Protein AF-A0A9W7LDT3-F1 (afdb_monomer_lite)

Radius of gyration: 38.51 Å; chains: 1; bounding box: 97×103×88 Å

Secondary structure (DSSP, 8-state):
---HHHHHHHHHHHHHTT------------------------SSSS-S---HHHHHHHHHHHHHHS------S-----------------------------B-TTS-B-----TT-SS-TTHHHHHHHHHHHHHHHHHTTS-----------------------------------------------------PPPPPPPPHHHHHHHHHHHTTSPPPPPSEEEE-TBTTTB-TT-SS--HHHHHHHHHHHHTT-EEEEE-SS-HHHHHHHHTSSTTPPPHHHHHT--EEEGGGTEEEETTEEEEE--B-HHHHHHHHHHHTT-TT-EEEEEETTEEEE-TT-TTSHHHHHHHHTS----EEE-SSSSGGGTTT-BSEEEEE--HHHHHHHHHHHHHHHHHHT-EEEEEETTEEEEE-SS-SHHHHHHHHHHHTT--GGGEEEE--SGGGHHHHHHSSEEEE-TTS-HHHHHHSSEE-SS-GGGTHHHHHHHHH-TTTS-EEEEE-S-HHHHHHHHHHHHHHT-EEEEE---------S-HHHHHHHHHHHHHHHSTT--EEEEEEEEEEGGGTT-EETTHHHHHHHHHHHHHHHTTTTTS--EEEEEEEEEEE-SSS-EEEEEEEEEEEE-S--SGGG--TTTTTEEE-SSTTTT-BGGGS-HHHHHHHSHHHHHHHHHGGG-

Foldseek 3Di:
DDDPVVVVVVVVVVVVPPPDDDDDDDDDDDDDDDDDDDDDDDPPPDDPDDDPVNVVVVVVVVVVPDPPDDPDDDDDDDDDDDDDDDDDDDDDDDDDDDDDDQADPVGHGDDDDDDDPPDPPPVVVVVVVVVVVVVVVVVVPPDDDDDDDDDDDDDDDDDDDDDDDDDDDDDDDDDDDDDDDDDDDDDDDDDDDDDDDDDDDPDVVVVVVVVVVVPVPPQDQALEEEEEQECFQANPVGQEGDQLLLVLQVLCVVVRRAYEYQYLAFLCLSLVRQCDDPNRDDSVVSQQGWYQYNFNQFTDHRNDTPHHDKDALVLQVLVCVLCPPPPFKFKWFAARQEIEGEPPCCPPPQNCCCCVPVVRDRYDYDPHRGPVRPVRIGQKMKIFGALVVCVVRVVVNVVSCVVRVWDWDDPDSGIIMIHHPPGGSQNSVVVVCVVVVHALSNYEYEDAEPRCQNVQQSHNAYEYEPNGDPSNCVRHPHYFPHGSNRVSSSVRSLVSRCVSAPEEEEEDLDPVLCVLCVVLCVVLNHHYHYNPDDFDQDDDDDPQVSQVVSVVVVCVVPALGKYKYKQKFKAFVLRVGPPTSCLQVVCVPQNLVRVQVVCVVVPGFKMKIKMWMWIDRNVGDIDIFMFMFIFGFARFDLVVQDDRNQRGTQGCDDPSHRDGNNRDDSVRCLVGDNSNRRSVVVSVVD

Sequence (686 aa):
MLPPSLTIIVFLLSYSSNAFHPLPSFSNSQQTRSKTPKFRCSKDSLPDEITIQDILRLHEAVKSSTPENNANIYDNDTDNDVLNDVSNSQDDSKLEDSDEEDLDEFGIPKKIRSSADIYPMGTLEQLLNLHGNVKDEMEERFGEEEEGGGGVQGGGEAQVGEAQVERTDGTGHGNEEGEITRGPMGFQVPGEEGKPSTAPPPNPDLYSLVRSIASNTPPSSPLMIATDVDGTLIPSSSTGPHPSAIKTLLKASAEGVKWVLATGKTRKGAIDSLVRGEGGLEREYLEGMDGVFLQGLVVWKDGEVIYERKLTAEIVEAAEGIVRGREGVEIVGYDGDEIICGKGQEGGRGARELNEKYKEPRIMPLEGEGLGGYGGTYHKLLLLAEEEKIDEIRDDVITAGRKFGFTVTQALPTMLEILPPYTGKCEGVKVLLKSHGLRSTDLAAAGDAQNDEDMLEFAGTSFCCEDATEGAKGRAGFVVGRTAGEGGVGEGVKRALPNVFKRVKFVTGNEGKVREVGRLMEDAGVLLEQAAIDLPELQGEDAKDIAMAKLLEAEKLLPDTALFIEDTSLGFDALSGLPGPYIKWFLKKVGHHGLKSMLDGFGDYGAEAKTIIAFTDGEGNRRIVEGSTRGTIVEPRNAEQSFGWDPVFQCEEGDVKGMTYSEMSVEQKNKVSHRGKAFREFVKMF

pLDDT: mean 70.93, std 28.46, range [22.94, 98.38]

Structure (mmCIF, N/CA/C/O backbone):
data_AF-A0A9W7LDT3-F1
#
_entry.id   AF-A0A9W7LDT3-F1
#
loop_
_atom_site.group_PDB
_atom_site.id
_atom_site.type_symbol
_atom_site.label_atom_id
_atom_site.label_alt_id
_atom_site.label_comp_id
_atom_site.label_asym_id
_atom_site.label_entity_id
_atom_site.label_seq_id
_atom_site.pdbx_PDB_ins_code
_atom_site.Cartn_x
_atom_site.Cartn_y
_atom_site.Cartn_z
_atom_site.occupancy
_atom_site.B_iso_or_equiv
_atom_site.auth_seq_id
_atom_site.auth_comp_id
_atom_site.auth_asym_id
_atom_site.auth_atom_id
_atom_site.pdbx_PDB_model_num
ATOM 1 N N . MET A 1 1 ? -27.492 -25.900 -16.704 1.00 32.66 1 MET A N 1
ATOM 2 C CA . MET A 1 1 ? -26.162 -26.381 -16.257 1.00 32.66 1 MET A CA 1
ATOM 3 C C . MET A 1 1 ? -26.256 -26.707 -14.774 1.00 32.66 1 MET A C 1
ATOM 5 O O . MET A 1 1 ? -27.063 -26.073 -14.108 1.00 32.66 1 MET A O 1
ATOM 9 N N . LEU A 1 2 ? -25.502 -27.689 -14.273 1.00 27.55 2 LEU A N 1
ATOM 10 C CA . LEU A 1 2 ? -25.451 -28.001 -12.836 1.00 27.55 2 LEU A CA 1
ATOM 11 C C . LEU A 1 2 ? -24.359 -27.173 -12.129 1.00 27.55 2 LEU A C 1
ATOM 13 O O . LEU A 1 2 ? -23.396 -26.778 -12.791 1.00 27.55 2 LEU A O 1
ATOM 17 N N . PRO A 1 3 ? -24.472 -26.925 -10.808 1.00 31.16 3 PRO A N 1
ATOM 18 C CA . PRO A 1 3 ? -23.406 -26.298 -10.028 1.00 31.16 3 PRO A CA 1
ATOM 19 C C . PRO A 1 3 ? -22.102 -27.119 -10.072 1.00 31.16 3 PRO A C 1
ATOM 21 O O . PRO A 1 3 ? -22.176 -28.353 -10.086 1.00 31.16 3 PRO A O 1
ATOM 24 N N . PRO A 1 4 ? -20.910 -26.486 -10.020 1.00 28.95 4 PRO A N 1
ATOM 25 C CA . PRO A 1 4 ? -19.623 -27.189 -10.113 1.00 28.95 4 PRO A CA 1
ATOM 26 C C . PRO A 1 4 ? -19.447 -28.333 -9.101 1.00 28.95 4 PRO A C 1
ATOM 28 O O . PRO A 1 4 ? -18.874 -29.370 -9.431 1.00 28.95 4 PRO A O 1
ATOM 31 N N . SER A 1 5 ? -20.000 -28.178 -7.895 1.00 31.31 5 SER A N 1
ATOM 32 C CA . SER A 1 5 ? -19.989 -29.188 -6.831 1.00 31.31 5 SER A CA 1
ATOM 33 C C . SER A 1 5 ? -20.738 -30.477 -7.197 1.00 31.31 5 SER A C 1
ATOM 35 O O . SER A 1 5 ? -20.253 -31.563 -6.885 1.00 31.31 5 SER A O 1
ATOM 37 N N . LEU A 1 6 ? -21.873 -30.395 -7.904 1.00 33.47 6 LEU A N 1
ATOM 38 C CA . LEU A 1 6 ? -22.586 -31.588 -8.380 1.00 33.47 6 LEU A CA 1
ATOM 39 C C . LEU A 1 6 ? -21.870 -32.242 -9.566 1.00 33.47 6 LEU A C 1
ATOM 41 O O . LEU A 1 6 ? -21.852 -33.468 -9.656 1.00 33.47 6 LEU A O 1
ATOM 45 N N . THR A 1 7 ? -21.245 -31.454 -10.447 1.00 36.88 7 THR A N 1
ATOM 46 C CA . THR A 1 7 ? -20.478 -31.987 -11.586 1.00 36.88 7 THR A CA 1
ATOM 47 C C . THR A 1 7 ? -19.371 -32.937 -11.121 1.00 36.88 7 THR A C 1
ATOM 49 O O . THR A 1 7 ? -19.207 -34.002 -11.708 1.00 36.88 7 THR A O 1
ATOM 52 N N . ILE A 1 8 ? -18.666 -32.607 -10.031 1.00 35.44 8 ILE A N 1
ATOM 53 C CA . ILE A 1 8 ? -17.617 -33.462 -9.447 1.00 35.44 8 ILE A CA 1
ATOM 54 C C . ILE A 1 8 ? -18.197 -34.789 -8.928 1.00 35.44 8 ILE A C 1
ATOM 56 O O . ILE A 1 8 ? -17.645 -35.851 -9.214 1.00 35.44 8 ILE A O 1
ATOM 60 N N . ILE A 1 9 ? -19.333 -34.753 -8.223 1.00 35.81 9 ILE A N 1
ATOM 61 C CA . ILE A 1 9 ? -19.993 -35.958 -7.688 1.00 35.81 9 ILE A CA 1
ATOM 62 C C . ILE A 1 9 ? -20.455 -36.880 -8.829 1.00 35.81 9 ILE A C 1
ATOM 64 O O . ILE A 1 9 ? -20.195 -38.083 -8.796 1.00 35.81 9 ILE A O 1
ATOM 68 N N . VAL A 1 10 ? -21.064 -36.321 -9.880 1.00 36.81 10 VAL A N 1
ATOM 69 C CA . VAL A 1 10 ? -21.466 -37.078 -11.081 1.00 36.81 10 VAL A CA 1
ATOM 70 C C . VAL A 1 10 ? -20.249 -37.682 -11.795 1.00 36.81 10 VAL A C 1
ATOM 72 O O . VAL A 1 10 ? -20.308 -38.829 -12.242 1.00 36.81 10 VAL A O 1
ATOM 75 N N . PHE A 1 11 ? -19.125 -36.962 -11.869 1.00 34.88 11 PHE A N 1
ATOM 76 C CA . PHE A 1 11 ? -17.901 -37.456 -12.509 1.00 34.88 11 PHE A CA 1
ATOM 77 C C . PHE A 1 11 ? -17.268 -38.629 -11.743 1.00 34.88 11 PHE A C 1
ATOM 79 O O . PHE A 1 11 ? -16.817 -39.594 -12.360 1.00 34.88 11 PHE A O 1
ATOM 86 N N . LEU A 1 12 ? -17.289 -38.589 -10.405 1.00 34.59 12 LEU A N 1
ATOM 87 C CA . LEU A 1 12 ? -16.792 -39.673 -9.550 1.00 34.59 12 LEU A CA 1
ATOM 88 C C . LEU A 1 12 ? -17.662 -40.937 -9.658 1.00 34.59 12 LEU A C 1
ATOM 90 O O . LEU A 1 12 ? -17.128 -42.027 -9.862 1.00 34.59 12 LEU A O 1
ATOM 94 N N . LEU A 1 13 ? -18.993 -40.795 -9.628 1.00 34.56 13 LEU A N 1
ATOM 95 C CA . LEU A 1 13 ? -19.938 -41.910 -9.830 1.00 34.56 13 LEU A CA 1
ATOM 96 C C . LEU A 1 13 ? -19.858 -42.515 -11.248 1.00 34.56 13 LEU A C 1
ATOM 98 O O . LEU A 1 13 ? -20.098 -43.708 -11.446 1.00 34.56 13 LEU A O 1
ATOM 102 N N . SER A 1 14 ? -19.463 -41.715 -12.243 1.00 32.59 14 SER A N 1
ATOM 103 C CA . SER A 1 14 ? -19.219 -42.189 -13.615 1.00 32.59 14 SER A CA 1
ATOM 104 C C . SER A 1 14 ? -17.938 -43.027 -13.747 1.00 32.59 14 SER A C 1
ATOM 106 O O . SER A 1 14 ? -17.829 -43.836 -14.673 1.00 32.59 14 SER A O 1
ATOM 108 N N . TYR A 1 15 ? -16.971 -42.848 -12.839 1.00 32.81 15 TYR A N 1
ATOM 109 C CA . TYR A 1 15 ? -15.664 -43.513 -12.884 1.00 32.81 15 TYR A CA 1
ATOM 110 C C . TYR A 1 15 ? -15.648 -44.885 -12.197 1.00 32.81 15 TYR A C 1
ATOM 112 O O . TYR A 1 15 ? -14.968 -45.790 -12.678 1.00 32.81 15 TYR A O 1
ATOM 120 N N . SER A 1 16 ? -16.427 -45.080 -11.127 1.00 33.31 16 SER A N 1
ATOM 121 C CA . SER A 1 16 ? -16.597 -46.398 -10.490 1.00 33.31 16 SER A CA 1
ATOM 122 C C . SER A 1 16 ? -17.317 -47.412 -11.392 1.00 33.31 16 SER A C 1
ATOM 124 O O . SER A 1 16 ? -17.093 -48.614 -11.278 1.00 33.31 16 SER A O 1
ATOM 126 N N . SER A 1 17 ? -18.146 -46.930 -12.321 1.00 31.95 17 SER A N 1
ATOM 127 C CA . SER A 1 17 ? -19.082 -47.750 -13.105 1.00 31.95 17 SER A CA 1
ATOM 128 C C . SER A 1 17 ? -18.518 -48.326 -14.419 1.00 31.95 17 SER A C 1
ATOM 130 O O . SER A 1 17 ? -19.198 -49.106 -15.076 1.00 31.95 17 SER A O 1
ATOM 132 N N . ASN A 1 18 ? -17.297 -47.956 -14.834 1.00 31.27 18 ASN A N 1
ATOM 133 C CA . ASN A 1 18 ? -16.751 -48.249 -16.178 1.00 31.27 18 ASN A CA 1
ATOM 134 C C . ASN A 1 18 ? -15.506 -49.167 -16.195 1.00 31.27 18 ASN A C 1
ATOM 136 O O . ASN A 1 18 ? -14.780 -49.229 -17.187 1.00 31.27 18 ASN A O 1
ATOM 140 N N . ALA A 1 19 ? -15.235 -49.901 -15.114 1.00 31.52 19 ALA A N 1
ATOM 141 C CA . ALA A 1 19 ? -13.987 -50.655 -14.936 1.00 31.52 19 ALA A CA 1
ATOM 142 C C . ALA A 1 19 ? -13.916 -52.044 -15.628 1.00 31.52 19 ALA A C 1
ATOM 144 O O . ALA A 1 19 ? -12.999 -52.812 -15.341 1.00 31.52 19 ALA A O 1
ATOM 145 N N . PHE A 1 20 ? -14.837 -52.386 -16.542 1.00 31.97 20 PHE A N 1
ATOM 146 C CA . PHE A 1 20 ? -14.873 -53.700 -17.209 1.00 31.97 20 PHE A CA 1
ATOM 147 C C . PHE A 1 20 ? -15.208 -53.635 -18.711 1.00 31.97 20 PHE A C 1
ATOM 149 O O . PHE A 1 20 ? -16.370 -53.699 -19.087 1.00 31.97 20 PHE A O 1
ATOM 15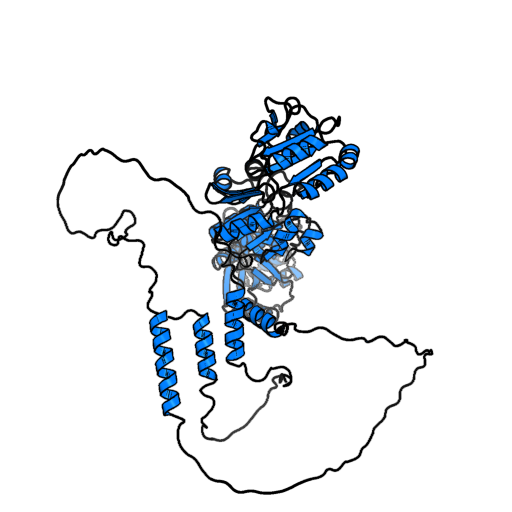6 N N . HIS A 1 21 ? -14.182 -53.615 -19.571 1.00 26.94 21 HIS A N 1
ATOM 157 C CA . HIS A 1 21 ? -14.152 -54.322 -20.868 1.00 26.94 21 HIS A CA 1
ATOM 158 C C . HIS A 1 21 ? -12.718 -54.318 -21.455 1.00 26.94 21 HIS A C 1
ATOM 160 O O . HIS A 1 21 ? -12.023 -53.307 -21.348 1.00 26.94 21 HIS A O 1
ATOM 166 N N . PRO A 1 22 ? -12.237 -55.414 -22.079 1.00 31.28 22 PRO A N 1
ATOM 167 C CA . PRO A 1 22 ? -10.896 -55.476 -22.668 1.00 31.28 22 PRO A CA 1
ATOM 168 C C . PRO A 1 22 ? -10.864 -54.984 -24.126 1.00 31.28 22 PRO A C 1
ATOM 170 O O . PRO A 1 22 ? -11.775 -55.264 -24.903 1.00 31.28 22 PRO A O 1
ATOM 173 N N . LEU A 1 23 ? -9.765 -54.333 -24.529 1.00 26.41 23 LEU A N 1
ATOM 174 C CA . LEU A 1 23 ? -9.472 -53.977 -25.927 1.00 26.41 23 LEU A CA 1
ATOM 175 C C . LEU A 1 23 ? -8.206 -54.696 -26.448 1.00 26.41 23 LEU A C 1
ATOM 177 O O . LEU A 1 23 ? -7.340 -55.062 -25.650 1.00 26.41 23 LEU A O 1
ATOM 181 N N . PRO A 1 24 ? -8.112 -54.969 -27.768 1.00 26.98 24 PRO A N 1
ATOM 182 C CA . PRO A 1 24 ? -7.205 -55.983 -28.310 1.00 26.98 24 PRO A CA 1
ATOM 183 C C . PRO A 1 24 ? -5.775 -55.495 -28.592 1.00 26.98 24 PRO A C 1
ATOM 185 O O . PRO A 1 24 ? -5.482 -54.305 -28.680 1.00 26.98 24 PRO A O 1
ATOM 188 N N . SER A 1 25 ? -4.876 -56.462 -28.776 1.00 30.22 25 SER A N 1
ATOM 189 C CA . SER A 1 25 ? -3.441 -56.273 -28.990 1.00 30.22 25 SER A CA 1
ATOM 190 C C . SER A 1 25 ? -3.055 -55.927 -30.435 1.00 30.22 25 SER A C 1
ATOM 192 O O . SER A 1 25 ? -3.542 -56.534 -31.383 1.00 30.22 25 SER A O 1
ATOM 194 N N . PHE A 1 26 ? -2.072 -55.032 -30.590 1.00 25.09 26 PHE A N 1
ATOM 195 C CA . PHE A 1 26 ? -1.215 -54.922 -31.781 1.00 25.09 26 PHE A CA 1
ATOM 196 C C . PHE A 1 26 ? 0.229 -54.552 -31.386 1.00 25.09 26 PHE A C 1
ATOM 198 O O . PHE A 1 26 ? 0.499 -54.218 -30.232 1.00 25.09 26 PHE A O 1
ATOM 205 N N . SER A 1 27 ? 1.185 -54.721 -32.308 1.00 25.38 27 SER A N 1
ATOM 206 C CA . SER A 1 27 ? 2.582 -55.049 -31.970 1.00 25.38 27 SER A CA 1
ATOM 207 C C . SER A 1 27 ? 3.663 -54.227 -32.688 1.00 25.38 27 SER A C 1
ATOM 209 O O . SER A 1 27 ? 3.571 -54.051 -33.900 1.00 25.38 27 SER A O 1
ATOM 211 N N . ASN A 1 28 ? 4.776 -53.966 -31.977 1.00 25.73 28 ASN A N 1
ATOM 212 C CA . ASN A 1 28 ? 6.080 -53.468 -32.473 1.00 25.73 28 ASN A CA 1
ATOM 213 C C . ASN A 1 28 ? 6.080 -52.013 -33.021 1.00 25.73 28 ASN A C 1
ATOM 215 O O . ASN A 1 28 ? 5.044 -51.498 -33.412 1.00 25.73 28 ASN A O 1
ATOM 219 N N . SER A 1 29 ? 7.194 -51.259 -33.033 1.00 25.67 29 SER A N 1
ATOM 220 C CA . SER A 1 29 ? 8.622 -51.602 -32.838 1.00 25.67 29 SER A CA 1
ATOM 221 C C . SER A 1 29 ? 9.466 -50.456 -32.227 1.00 25.67 29 SER A C 1
ATOM 223 O O . SER A 1 29 ? 9.231 -49.313 -32.584 1.00 25.67 29 SER A O 1
ATOM 225 N N . GLN A 1 30 ? 10.521 -50.797 -31.457 1.00 26.66 30 GLN A N 1
ATOM 226 C CA . GLN A 1 30 ? 11.753 -50.007 -31.155 1.00 26.66 30 GLN A CA 1
ATOM 227 C C . GLN A 1 30 ? 11.572 -48.579 -30.560 1.00 26.66 30 GLN A C 1
ATOM 229 O O . GLN A 1 30 ? 11.109 -47.663 -31.217 1.00 26.66 30 GLN A O 1
ATOM 234 N N . GLN A 1 31 ? 11.854 -48.352 -29.265 1.00 26.69 31 GLN A N 1
ATOM 235 C CA . GLN A 1 31 ? 13.165 -47.918 -28.711 1.00 26.69 31 GLN A CA 1
ATOM 236 C C . GLN A 1 31 ? 13.769 -46.675 -29.407 1.00 26.69 31 GLN A C 1
ATOM 238 O O . GLN A 1 31 ? 14.007 -46.700 -30.604 1.00 26.69 31 GLN A O 1
ATOM 243 N N . THR A 1 32 ? 14.099 -45.587 -28.696 1.00 26.75 32 THR A N 1
ATOM 244 C CA . THR A 1 32 ? 15.114 -45.530 -27.613 1.00 26.75 32 THR A CA 1
ATOM 245 C C . THR A 1 32 ? 14.652 -44.825 -26.312 1.00 26.75 32 THR A C 1
ATOM 247 O O . THR A 1 32 ? 13.469 -44.569 -26.118 1.00 26.75 32 THR A O 1
ATOM 250 N N . ARG A 1 33 ? 15.568 -44.622 -25.343 1.00 24.72 33 ARG A N 1
ATOM 251 C CA . ARG A 1 33 ? 15.287 -44.215 -23.946 1.00 24.72 33 ARG A CA 1
ATOM 252 C C . ARG A 1 33 ? 15.750 -42.786 -23.621 1.00 24.72 33 ARG A C 1
ATOM 254 O O . ARG A 1 33 ? 16.899 -42.451 -23.893 1.00 24.72 33 ARG A O 1
ATOM 261 N N . SER A 1 34 ? 14.965 -42.064 -22.821 1.00 25.03 34 SER A N 1
ATOM 262 C CA . SER A 1 34 ? 15.472 -41.148 -21.780 1.00 25.03 34 SER A CA 1
ATOM 263 C C . SER A 1 34 ? 14.759 -41.452 -20.444 1.00 25.03 34 SER A C 1
ATOM 265 O O . SER A 1 34 ? 13.934 -42.368 -20.390 1.00 25.03 34 SER A O 1
ATOM 267 N N . LYS A 1 35 ? 15.147 -40.811 -19.331 1.00 26.45 35 LYS A N 1
ATOM 268 C CA . LYS A 1 35 ? 14.725 -41.206 -17.970 1.00 26.45 35 LYS A CA 1
ATOM 269 C C . LYS A 1 35 ? 13.697 -40.237 -17.376 1.00 26.45 35 LYS A C 1
ATOM 271 O O . LYS A 1 35 ? 14.019 -39.071 -17.189 1.00 26.45 35 LYS A O 1
ATOM 276 N N . THR A 1 36 ? 12.546 -40.751 -16.948 1.00 23.73 36 THR A N 1
ATOM 277 C CA . THR A 1 36 ? 11.654 -40.093 -15.975 1.00 23.73 36 THR A CA 1
ATOM 278 C C . THR A 1 36 ? 11.768 -40.760 -14.595 1.00 23.73 36 THR A C 1
ATOM 280 O O . THR A 1 36 ? 12.003 -41.973 -14.519 1.00 23.73 36 THR A O 1
ATOM 283 N N . PRO A 1 37 ? 11.636 -40.007 -13.486 1.00 24.20 37 PRO A N 1
ATOM 284 C CA . PRO A 1 37 ? 11.618 -40.577 -12.142 1.00 24.20 37 PRO A CA 1
ATOM 285 C C . PRO A 1 37 ? 10.289 -41.298 -11.878 1.00 24.20 37 PRO A C 1
ATOM 287 O O . PRO A 1 37 ? 9.216 -40.781 -12.176 1.00 24.20 37 PRO A O 1
ATOM 290 N N . LYS A 1 38 ? 10.351 -42.496 -11.286 1.00 23.89 38 LYS A N 1
ATOM 291 C CA . LYS A 1 38 ? 9.160 -43.204 -10.797 1.00 23.89 38 LYS A CA 1
ATOM 292 C C . LYS A 1 38 ? 8.893 -42.822 -9.346 1.00 23.89 38 LYS A C 1
ATOM 294 O O . LYS A 1 38 ? 9.603 -43.298 -8.463 1.00 23.89 38 LYS A O 1
ATOM 299 N N . PHE A 1 39 ? 7.835 -42.058 -9.094 1.00 23.33 39 PHE A N 1
ATOM 300 C CA . PHE A 1 39 ? 7.251 -42.007 -7.757 1.00 23.33 39 PHE A CA 1
ATOM 301 C C . PHE A 1 39 ? 6.621 -43.369 -7.432 1.00 23.33 39 PHE A C 1
ATOM 303 O O . PHE A 1 39 ? 5.736 -43.846 -8.141 1.00 23.33 39 PHE A O 1
ATOM 310 N N . ARG A 1 40 ? 7.102 -44.011 -6.364 1.00 22.94 40 ARG A N 1
ATOM 311 C CA . ARG A 1 40 ? 6.389 -45.090 -5.672 1.00 22.94 40 ARG A CA 1
ATOM 312 C C . ARG A 1 40 ? 5.651 -44.453 -4.501 1.00 22.94 40 ARG A C 1
ATOM 314 O O . ARG A 1 40 ? 6.302 -44.016 -3.559 1.00 22.94 40 ARG A O 1
ATOM 321 N N . CYS A 1 41 ? 4.325 -44.432 -4.552 1.00 24.08 41 CYS A N 1
ATOM 322 C CA . CYS A 1 41 ? 3.530 -44.308 -3.336 1.00 24.08 41 CYS A CA 1
ATOM 323 C C . CYS A 1 41 ? 3.508 -45.682 -2.637 1.00 24.08 41 CYS A C 1
ATOM 325 O O . CYS A 1 41 ? 3.436 -46.712 -3.318 1.00 24.08 41 CYS A O 1
ATOM 327 N N . SER A 1 42 ? 3.636 -45.710 -1.310 1.00 24.80 42 SER A N 1
ATOM 328 C CA . SER A 1 42 ? 3.392 -46.903 -0.483 1.00 24.80 42 SER A CA 1
ATOM 329 C C . SER A 1 42 ? 1.904 -47.253 -0.500 1.00 24.80 42 SER A C 1
ATOM 331 O O . SER A 1 42 ? 1.069 -46.368 -0.670 1.00 24.80 42 SER A O 1
ATOM 333 N N . LYS A 1 43 ? 1.551 -48.534 -0.356 1.00 28.61 43 LYS A N 1
ATOM 334 C CA . LYS A 1 43 ? 0.179 -49.003 -0.625 1.00 28.61 43 LYS A CA 1
ATOM 335 C C . LYS A 1 43 ? -0.695 -49.099 0.634 1.00 28.61 43 LYS A C 1
ATOM 337 O O . LYS A 1 43 ? -1.775 -49.674 0.584 1.00 28.61 43 LYS A O 1
ATOM 342 N N . ASP A 1 44 ? -0.209 -48.544 1.740 1.00 31.02 44 ASP A N 1
ATOM 343 C CA . ASP A 1 44 ? -0.547 -48.979 3.100 1.00 31.02 44 ASP A CA 1
ATOM 344 C C . ASP A 1 44 ? -1.221 -47.866 3.934 1.00 31.02 44 ASP A C 1
ATOM 346 O O . ASP A 1 44 ? -1.147 -47.866 5.160 1.00 31.02 44 ASP A O 1
ATOM 350 N N . SER A 1 45 ? -1.837 -46.877 3.271 1.00 34.03 45 SER A N 1
ATOM 351 C CA . SER A 1 45 ? -2.492 -45.726 3.919 1.00 34.03 45 SER A CA 1
ATOM 352 C C . SER A 1 45 ? -3.664 -45.142 3.106 1.00 34.03 45 SER A C 1
ATOM 354 O O . SER A 1 45 ? -3.762 -43.931 2.911 1.00 34.03 45 SER A O 1
ATOM 356 N N . LEU A 1 46 ? -4.549 -46.008 2.609 1.00 30.61 46 LEU A N 1
ATOM 357 C CA . LEU A 1 46 ? -5.904 -45.651 2.173 1.00 30.61 46 LEU A CA 1
ATOM 358 C C . LEU A 1 46 ? -6.878 -46.612 2.872 1.00 30.61 46 LEU A C 1
ATOM 360 O O . LEU A 1 46 ? -6.594 -47.809 2.875 1.00 30.61 46 LEU A O 1
ATOM 364 N N . PRO A 1 47 ? -7.984 -46.137 3.473 1.00 33.62 47 PRO A N 1
ATOM 365 C CA . PRO A 1 47 ? -9.004 -47.027 4.014 1.00 33.62 47 PRO A CA 1
ATOM 366 C C . PRO A 1 47 ? -9.769 -47.711 2.873 1.00 33.62 47 PRO A C 1
ATOM 368 O O . PRO A 1 47 ? -10.133 -47.061 1.890 1.00 33.62 47 PRO A O 1
ATOM 371 N N . ASP A 1 48 ? -10.027 -49.009 3.018 1.00 37.31 48 ASP A N 1
ATOM 372 C CA . ASP A 1 48 ? -10.883 -49.754 2.096 1.00 37.31 48 ASP A CA 1
ATOM 373 C C . ASP A 1 48 ? -12.345 -49.271 2.203 1.00 37.31 48 ASP A C 1
ATOM 375 O O . ASP A 1 48 ? -12.869 -49.108 3.301 1.00 37.31 48 ASP A O 1
ATOM 379 N N . GLU A 1 49 ? -12.971 -49.047 1.041 1.00 39.06 49 GLU A N 1
ATOM 380 C CA . GLU A 1 49 ? -14.403 -48.783 0.789 1.00 39.06 49 GLU A CA 1
ATOM 381 C C . GLU A 1 49 ? -15.146 -47.771 1.699 1.00 39.06 49 GLU A C 1
ATOM 383 O O . GLU A 1 49 ? -15.586 -48.068 2.808 1.00 39.06 49 GLU A O 1
ATOM 388 N N . ILE A 1 50 ? -15.442 -46.580 1.154 1.00 36.84 50 ILE A N 1
ATOM 389 C CA . ILE A 1 50 ? -16.412 -45.643 1.754 1.00 36.84 50 ILE A CA 1
ATOM 390 C C . ILE A 1 50 ? -17.815 -46.261 1.674 1.00 36.84 50 ILE A C 1
ATOM 392 O O . ILE A 1 50 ? -18.352 -46.437 0.578 1.00 36.84 50 ILE A O 1
ATOM 396 N N . THR A 1 51 ? -18.438 -46.546 2.820 1.00 41.28 51 THR A N 1
ATOM 397 C CA . THR A 1 51 ? -19.765 -47.176 2.847 1.00 41.28 51 THR A CA 1
ATOM 398 C C . THR A 1 51 ? -20.905 -46.153 2.778 1.00 41.28 51 THR A C 1
ATOM 400 O O . THR A 1 51 ? -20.764 -44.988 3.161 1.00 41.28 51 THR A O 1
ATOM 403 N N . ILE A 1 52 ? -22.096 -46.604 2.366 1.00 37.66 52 ILE A N 1
ATOM 404 C CA . ILE A 1 52 ? -23.327 -45.789 2.387 1.00 37.66 52 ILE A CA 1
ATOM 405 C C . ILE A 1 52 ? -23.641 -45.284 3.811 1.00 37.66 52 ILE A C 1
ATOM 407 O O . ILE A 1 52 ? -24.145 -44.173 3.974 1.00 37.66 52 ILE A O 1
ATOM 411 N N . GLN A 1 53 ? -23.296 -46.050 4.852 1.00 39.47 53 GLN A N 1
ATOM 412 C CA . GLN A 1 53 ? -23.481 -45.636 6.248 1.00 39.47 53 GLN A CA 1
ATOM 413 C C . GLN A 1 53 ? -22.591 -44.448 6.634 1.00 39.47 53 GLN A C 1
ATOM 415 O O . GLN A 1 53 ? -23.016 -43.599 7.414 1.00 39.47 53 GLN A O 1
ATOM 420 N N . ASP A 1 54 ? -21.394 -44.327 6.064 1.00 41.72 54 ASP A N 1
ATOM 421 C CA . ASP A 1 54 ? -20.491 -43.209 6.359 1.00 41.72 54 ASP A CA 1
ATOM 422 C C . ASP A 1 54 ? -20.936 -41.919 5.655 1.00 41.72 54 ASP A C 1
ATOM 424 O O . ASP A 1 54 ? -20.841 -40.832 6.227 1.00 41.72 54 ASP A O 1
ATOM 428 N N . ILE A 1 55 ? -21.543 -42.043 4.471 1.00 40.69 55 ILE A N 1
ATOM 429 C CA . ILE A 1 55 ? -22.206 -40.933 3.770 1.00 40.69 55 ILE A CA 1
ATOM 430 C C . ILE A 1 55 ? -23.429 -40.438 4.565 1.00 40.69 55 ILE A C 1
ATOM 432 O O . ILE A 1 55 ? -23.608 -39.230 4.735 1.00 40.69 55 ILE A O 1
ATOM 436 N N . LEU A 1 56 ? -24.247 -41.351 5.104 1.00 40.16 56 LEU A N 1
ATOM 437 C CA . LEU A 1 56 ? -25.397 -41.001 5.951 1.00 40.16 56 LEU A CA 1
ATOM 438 C C . LEU A 1 56 ? -24.964 -40.311 7.256 1.00 40.16 56 LEU A C 1
ATOM 440 O O . LEU A 1 56 ? -25.539 -39.285 7.621 1.00 40.16 56 LEU A O 1
ATOM 444 N N . ARG A 1 57 ? -23.896 -40.796 7.905 1.00 44.03 57 ARG A N 1
ATOM 445 C CA . ARG A 1 57 ? -23.293 -40.150 9.086 1.00 44.03 57 ARG A CA 1
ATOM 446 C C . ARG A 1 57 ? -22.781 -38.741 8.786 1.00 44.03 57 ARG A C 1
ATOM 448 O O . ARG A 1 57 ? -22.969 -37.852 9.612 1.00 44.03 57 ARG A O 1
ATOM 455 N N . LEU A 1 58 ? -22.181 -38.504 7.614 1.00 40.22 58 LEU A N 1
ATOM 456 C CA . LEU A 1 58 ? -21.804 -37.149 7.189 1.00 40.22 58 LEU A CA 1
ATOM 457 C C . LEU A 1 58 ? -23.029 -36.232 7.057 1.00 40.22 58 LEU A C 1
ATOM 459 O O . LEU A 1 58 ? -22.974 -35.079 7.477 1.00 40.22 58 LEU A O 1
ATOM 463 N N . HIS A 1 59 ? -24.137 -36.732 6.504 1.00 39.06 59 HIS A N 1
ATOM 464 C CA . HIS A 1 59 ? -25.366 -35.950 6.346 1.00 39.06 59 HIS A CA 1
ATOM 465 C C . HIS A 1 59 ? -26.001 -35.565 7.695 1.00 39.06 59 HIS A C 1
ATOM 467 O O . HIS A 1 59 ? -26.420 -34.417 7.868 1.00 39.06 59 HIS A O 1
ATOM 473 N N . GLU A 1 60 ? -26.029 -36.480 8.671 1.00 40.06 60 GLU A N 1
ATOM 474 C CA . GLU A 1 60 ? -26.474 -36.168 10.037 1.00 40.06 60 GLU A CA 1
ATOM 475 C C . GLU A 1 60 ? -25.515 -35.212 10.759 1.00 40.06 60 GLU A C 1
ATOM 477 O O . GLU A 1 60 ? -25.972 -34.250 11.375 1.00 40.06 60 GLU A O 1
ATOM 482 N N . ALA A 1 61 ? -24.198 -35.407 10.630 1.00 37.31 61 ALA A N 1
ATOM 483 C CA . ALA A 1 61 ? -23.205 -34.507 11.216 1.00 37.31 61 ALA A CA 1
ATOM 484 C C . ALA A 1 61 ? -23.373 -33.067 10.699 1.00 37.31 61 ALA A C 1
ATOM 486 O O . ALA A 1 61 ? -23.432 -32.131 11.499 1.00 37.31 61 ALA A O 1
ATOM 487 N N . VAL A 1 62 ? -23.550 -32.887 9.384 1.00 37.16 62 VAL A N 1
ATOM 488 C CA . VAL A 1 62 ? -23.820 -31.574 8.776 1.00 37.16 62 VAL A CA 1
ATOM 489 C C . VAL A 1 62 ? -25.115 -30.964 9.327 1.00 37.16 62 VAL A C 1
ATOM 491 O O . VAL A 1 62 ? -25.081 -29.824 9.790 1.00 37.16 62 VAL A O 1
ATOM 494 N N . LYS A 1 63 ? -26.223 -31.720 9.386 1.00 35.12 63 LYS A N 1
ATOM 495 C CA . LYS A 1 63 ? -27.488 -31.257 9.997 1.00 35.12 63 LYS A CA 1
ATOM 496 C C . LYS A 1 63 ? -27.361 -30.884 11.476 1.00 35.12 63 LYS A C 1
ATOM 498 O O . LYS A 1 63 ? -28.027 -29.960 11.927 1.00 35.12 63 LYS A O 1
ATOM 503 N N . SER A 1 64 ? -26.505 -31.569 12.233 1.00 34.25 64 SER A N 1
ATOM 504 C CA . SER A 1 64 ? -26.253 -31.244 13.646 1.00 34.25 64 SER A CA 1
ATOM 505 C C . SER A 1 64 ? -25.389 -29.989 13.850 1.00 34.25 64 SER A C 1
ATOM 507 O O . SER A 1 64 ? -25.327 -29.464 14.958 1.00 34.25 64 SER A O 1
ATOM 509 N N . SER A 1 65 ? -24.728 -29.502 12.790 1.00 32.41 65 SER A N 1
ATOM 510 C CA . SER A 1 65 ? -23.818 -28.348 12.833 1.00 32.41 65 SER A CA 1
ATOM 511 C C . SER A 1 65 ? -24.460 -27.012 12.427 1.00 32.41 65 SER A C 1
ATOM 513 O O . SER A 1 65 ? -23.858 -25.957 12.624 1.00 32.41 65 SER A O 1
ATOM 515 N N . THR A 1 66 ? -25.685 -27.031 11.894 1.00 28.73 66 THR A N 1
ATOM 516 C CA . THR A 1 66 ? -26.477 -25.829 11.584 1.00 28.73 66 THR A CA 1
ATOM 517 C C . THR A 1 66 ? -27.294 -25.372 12.803 1.00 28.73 66 THR A C 1
ATOM 519 O O . THR A 1 66 ? -28.081 -26.167 13.319 1.00 28.73 66 THR A O 1
ATOM 522 N N . PRO A 1 67 ? -27.164 -24.114 13.273 1.00 28.78 67 PRO A N 1
ATOM 523 C CA . PRO A 1 67 ? -27.803 -23.642 14.505 1.00 28.78 67 PRO A CA 1
ATOM 524 C C . PRO A 1 67 ? -29.287 -23.263 14.319 1.00 28.78 67 PRO A C 1
ATOM 526 O O . PRO A 1 67 ? -29.674 -22.110 14.497 1.00 28.78 67 PRO A O 1
ATOM 529 N N . GLU A 1 68 ? -30.136 -24.245 14.014 1.00 35.12 68 GLU A N 1
ATOM 530 C CA . GLU A 1 68 ? -31.601 -24.104 13.983 1.00 35.12 68 GLU A CA 1
ATOM 531 C C . GLU A 1 68 ? -32.262 -24.804 15.182 1.00 35.12 68 GLU A C 1
ATOM 533 O O . GLU A 1 68 ? -32.940 -25.818 15.037 1.00 35.12 68 GLU A O 1
ATOM 538 N N . ASN A 1 69 ? -32.055 -24.266 16.392 1.00 28.09 69 ASN A N 1
ATOM 539 C CA . ASN A 1 69 ? -33.001 -24.408 17.511 1.00 28.09 69 ASN A CA 1
ATOM 540 C C . ASN A 1 69 ? -32.656 -23.468 18.680 1.00 28.09 69 ASN A C 1
ATOM 542 O O . ASN A 1 69 ? -31.982 -23.851 19.633 1.00 28.09 69 ASN A O 1
ATOM 546 N N . ASN A 1 70 ? -33.135 -22.222 18.604 1.00 28.50 70 ASN A N 1
ATOM 547 C CA . ASN A 1 70 ? -33.411 -21.384 19.781 1.00 28.50 70 ASN A CA 1
ATOM 548 C C . ASN A 1 70 ? -34.392 -20.241 19.435 1.00 28.50 70 ASN A C 1
ATOM 550 O O . ASN A 1 70 ? -34.206 -19.088 19.808 1.00 28.50 70 ASN A O 1
ATOM 554 N N . ALA A 1 71 ? -35.449 -20.579 18.692 1.00 27.80 71 ALA A N 1
ATOM 555 C CA . ALA A 1 71 ? -36.546 -19.679 18.333 1.00 27.80 71 ALA A CA 1
ATOM 556 C C . ALA A 1 71 ? -37.833 -20.123 19.048 1.00 27.80 71 ALA A C 1
ATOM 558 O O . ALA A 1 71 ? -38.769 -20.616 18.424 1.00 27.80 71 ALA A O 1
ATOM 559 N N . ASN A 1 72 ? -37.830 -20.051 20.384 1.00 30.31 72 ASN A N 1
ATOM 560 C CA . ASN A 1 72 ? -39.002 -20.366 21.204 1.00 30.31 72 ASN A CA 1
ATOM 561 C C . ASN A 1 72 ? -38.890 -19.744 22.609 1.00 30.31 72 ASN A C 1
ATOM 563 O O . ASN A 1 72 ? -38.612 -20.437 23.583 1.00 30.31 72 ASN A O 1
ATOM 567 N N . ILE A 1 73 ? -39.057 -18.420 22.691 1.00 27.55 73 ILE A N 1
ATOM 568 C CA . ILE A 1 73 ? -39.491 -17.648 23.871 1.00 27.55 73 ILE A CA 1
ATOM 569 C C . ILE A 1 73 ? -39.774 -16.213 23.386 1.00 27.55 73 ILE A C 1
ATOM 571 O O . ILE A 1 73 ? -38.939 -15.625 22.708 1.00 27.55 73 ILE A O 1
ATOM 575 N N . TYR A 1 74 ? -40.953 -15.692 23.740 1.00 24.64 74 TYR A N 1
ATOM 576 C CA . TYR A 1 74 ? -41.549 -14.420 23.297 1.00 24.64 74 TYR A CA 1
ATOM 577 C C . TYR A 1 74 ? -41.843 -14.284 21.793 1.00 24.64 74 TYR A C 1
ATOM 579 O O . TYR A 1 74 ? -41.015 -13.815 21.021 1.00 24.64 74 TYR A O 1
ATOM 587 N N . ASP A 1 75 ? -43.102 -14.550 21.433 1.00 25.23 75 ASP A N 1
ATOM 588 C CA . ASP A 1 75 ? -43.840 -13.634 20.560 1.00 25.23 75 ASP A CA 1
ATOM 589 C C . ASP A 1 75 ? -45.270 -13.420 21.102 1.00 25.23 75 ASP A C 1
ATOM 591 O O . ASP A 1 75 ? -45.913 -14.369 21.546 1.00 25.23 75 ASP A O 1
ATOM 595 N N . ASN A 1 76 ? -45.680 -12.150 21.114 1.00 27.00 76 ASN A N 1
ATOM 596 C CA . ASN A 1 76 ? -47.016 -11.545 21.248 1.00 27.00 76 ASN A CA 1
ATOM 597 C C . ASN A 1 76 ? -48.153 -12.186 22.084 1.00 27.00 76 ASN A C 1
ATOM 599 O O . ASN A 1 76 ? -48.742 -13.203 21.728 1.00 27.00 76 ASN A O 1
ATOM 603 N N . ASP A 1 77 ? -48.623 -11.394 23.056 1.00 26.16 77 ASP A N 1
ATOM 604 C CA . ASP A 1 77 ? -50.030 -11.300 23.477 1.00 26.16 77 ASP A CA 1
ATOM 605 C C . ASP A 1 77 ? -50.506 -9.858 23.178 1.00 26.16 77 ASP A C 1
ATOM 607 O O . ASP A 1 77 ? -49.931 -8.925 23.736 1.00 26.16 77 ASP A O 1
ATOM 611 N N . THR A 1 78 ? -51.575 -9.677 22.382 1.00 28.08 78 THR A N 1
ATOM 612 C CA . THR A 1 78 ? -52.389 -8.429 22.207 1.00 28.08 78 THR A CA 1
ATOM 613 C C . THR A 1 78 ? -51.694 -7.152 21.654 1.00 28.08 78 THR A C 1
ATOM 615 O O . THR A 1 78 ? -50.546 -6.867 21.960 1.00 28.08 78 THR A O 1
ATOM 618 N N . ASP A 1 79 ? -52.306 -6.291 20.824 1.00 26.27 79 ASP A N 1
ATOM 619 C CA . ASP A 1 79 ? -53.696 -6.181 20.331 1.00 26.27 79 ASP A CA 1
ATOM 620 C C . ASP A 1 79 ? -53.761 -5.576 18.903 1.00 26.27 79 ASP A C 1
ATOM 622 O O . ASP A 1 79 ? -52.828 -4.907 18.456 1.00 26.27 79 ASP A O 1
ATOM 626 N N . ASN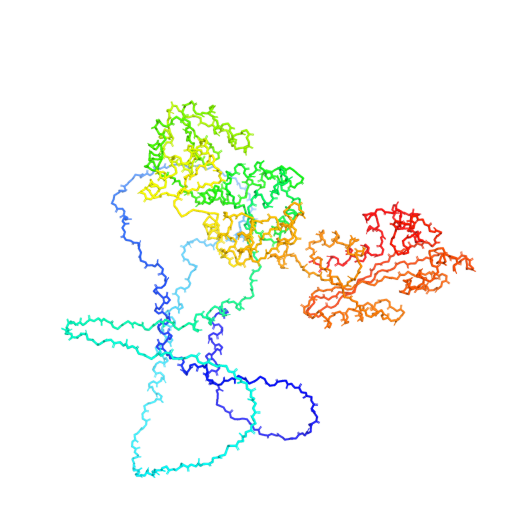 A 1 80 ? -54.895 -5.750 18.207 1.00 27.91 80 ASN A N 1
ATOM 627 C CA . ASN A 1 80 ? -55.263 -4.965 17.012 1.00 27.91 80 ASN A CA 1
ATOM 628 C C . ASN A 1 80 ? -56.179 -3.792 17.406 1.00 27.91 80 ASN A C 1
ATOM 630 O O . ASN A 1 80 ? -57.080 -4.020 18.206 1.00 27.91 80 ASN A O 1
ATOM 634 N N . ASP A 1 81 ? -56.044 -2.610 16.776 1.00 26.23 81 ASP A N 1
ATOM 635 C CA . ASP A 1 81 ? -57.113 -1.986 15.951 1.00 26.23 81 ASP A CA 1
ATOM 636 C C . ASP A 1 81 ? -56.780 -0.554 15.440 1.00 26.23 81 ASP A C 1
ATOM 638 O O . ASP A 1 81 ? -55.785 0.051 15.831 1.00 26.23 81 ASP A O 1
ATOM 642 N N . VAL A 1 82 ? -57.701 0.001 14.624 1.00 27.94 82 VAL A N 1
ATOM 643 C CA . VAL A 1 82 ? -57.896 1.430 14.237 1.00 27.94 82 VAL A CA 1
ATOM 644 C C . VAL A 1 82 ? -57.321 1.911 12.878 1.00 27.94 82 VAL A C 1
ATOM 646 O O . VAL A 1 82 ? -56.344 2.644 12.801 1.00 27.94 82 VAL A O 1
ATOM 649 N N . LEU A 1 83 ? -58.050 1.552 11.807 1.00 26.33 83 LEU A N 1
ATOM 650 C CA . LEU A 1 83 ? -58.750 2.440 10.836 1.00 26.33 83 LEU A CA 1
ATOM 651 C C . LEU A 1 83 ? -58.058 3.678 10.184 1.00 26.33 83 LEU A C 1
ATOM 653 O O . LEU A 1 83 ? -57.725 4.621 10.885 1.00 26.33 83 LEU A O 1
ATOM 657 N N . ASN A 1 84 ? -58.085 3.700 8.832 1.00 26.45 84 ASN A N 1
ATOM 658 C CA . ASN A 1 84 ? -58.563 4.728 7.848 1.00 26.45 84 ASN A CA 1
ATOM 659 C C . ASN A 1 84 ? -58.255 6.260 8.045 1.00 26.45 84 ASN A C 1
ATOM 661 O O . ASN A 1 84 ? -58.012 6.715 9.150 1.00 26.45 84 ASN A O 1
ATOM 665 N N . ASP A 1 85 ? -58.301 7.188 7.061 1.00 27.22 85 ASP A N 1
ATOM 666 C CA . ASP A 1 85 ? -58.954 7.268 5.725 1.00 27.22 85 ASP A CA 1
ATOM 667 C C . ASP A 1 85 ? -58.450 8.489 4.867 1.00 27.22 85 ASP A C 1
ATOM 669 O O . ASP A 1 85 ? -57.861 9.395 5.453 1.00 27.22 85 ASP A O 1
ATOM 673 N N . VAL A 1 86 ? -58.819 8.595 3.560 1.00 27.39 86 VAL A N 1
ATOM 674 C CA . VAL A 1 86 ? -58.855 9.834 2.680 1.00 27.39 86 VAL A CA 1
ATOM 675 C C . VAL A 1 86 ? -57.485 10.538 2.361 1.00 27.39 86 VAL A C 1
ATOM 677 O O . VAL A 1 86 ? -56.573 10.464 3.168 1.00 27.39 86 VAL A O 1
ATOM 680 N N . SER A 1 87 ? -57.134 11.250 1.254 1.00 27.14 87 SER A N 1
ATOM 681 C CA . SER A 1 87 ? -57.618 11.660 -0.115 1.00 27.14 87 SER A CA 1
ATOM 682 C C . SER A 1 87 ? -56.379 11.992 -1.012 1.00 27.14 87 SER A C 1
ATOM 684 O O . SER A 1 87 ? -55.338 12.278 -0.432 1.00 27.14 87 SER A O 1
ATOM 686 N N . ASN A 1 88 ? -56.309 12.055 -2.364 1.00 26.53 88 ASN A N 1
ATOM 687 C CA . ASN A 1 88 ? -57.233 12.044 -3.533 1.00 26.53 88 ASN A CA 1
ATOM 688 C C . ASN A 1 88 ? -57.411 13.397 -4.316 1.00 26.53 88 ASN A C 1
ATOM 690 O O . ASN A 1 88 ? -58.421 14.075 -4.129 1.00 26.53 88 ASN A O 1
ATOM 694 N N . SER A 1 89 ? -56.496 13.731 -5.254 1.00 27.27 89 SER A N 1
ATOM 695 C CA . SER A 1 89 ? -56.621 14.743 -6.358 1.00 27.27 89 SER A CA 1
ATOM 696 C C . SER A 1 89 ? -55.481 14.550 -7.398 1.00 27.27 89 SER A C 1
ATOM 698 O O . SER A 1 89 ? -54.336 14.468 -6.965 1.00 27.27 89 SER A O 1
ATOM 700 N N . GLN A 1 90 ? -55.706 14.252 -8.694 1.00 28.84 90 GLN A N 1
ATOM 701 C CA . GLN A 1 90 ? -56.027 15.142 -9.851 1.00 28.84 90 GLN A CA 1
ATOM 702 C C . GLN A 1 90 ? -54.923 16.185 -10.178 1.00 28.84 90 GLN A C 1
ATOM 704 O O . GLN A 1 90 ? -54.391 16.790 -9.255 1.00 28.84 90 GLN A O 1
ATOM 709 N N . ASP A 1 91 ? -54.497 16.412 -11.436 1.00 27.69 91 ASP A N 1
ATOM 710 C CA . ASP A 1 91 ? -55.301 16.623 -12.669 1.00 27.69 91 ASP A CA 1
ATOM 711 C C . ASP A 1 91 ? -54.609 16.182 -14.007 1.00 27.69 91 ASP A C 1
ATOM 713 O O . ASP A 1 91 ? -53.445 15.785 -14.004 1.00 27.69 91 ASP A O 1
ATOM 717 N N . ASP A 1 92 ? -55.324 16.257 -15.145 1.00 27.69 92 ASP A N 1
ATOM 718 C CA . ASP A 1 92 ? -54.980 15.711 -16.487 1.00 27.69 92 ASP A CA 1
ATOM 719 C C . ASP A 1 92 ? -54.332 16.698 -17.499 1.00 27.69 92 ASP A C 1
ATOM 721 O O . ASP A 1 92 ? -54.645 17.888 -17.524 1.00 27.69 92 ASP A O 1
ATOM 725 N N . SER A 1 93 ? -53.575 16.178 -18.487 1.00 28.55 93 SER A N 1
ATOM 726 C CA . SER A 1 93 ? -53.573 16.697 -19.882 1.00 28.55 93 SER A CA 1
ATOM 727 C C . SER A 1 93 ? -53.043 15.664 -20.905 1.00 28.55 93 SER A C 1
ATOM 729 O O . SER A 1 93 ? -52.295 14.761 -20.543 1.00 28.55 93 SER A O 1
ATOM 731 N N . LYS A 1 94 ? -53.463 15.758 -22.182 1.00 28.23 94 LYS A N 1
ATOM 732 C CA . LYS A 1 94 ? -53.274 14.725 -23.233 1.00 28.23 94 LYS A CA 1
ATOM 733 C C . LYS A 1 94 ? -52.490 15.210 -24.460 1.00 28.23 94 LYS A C 1
ATOM 735 O O . LYS A 1 94 ? -52.606 16.381 -24.811 1.00 28.23 94 LYS A O 1
ATOM 740 N N . LEU A 1 95 ? -51.867 14.271 -25.185 1.00 26.67 95 LEU A N 1
ATOM 741 C CA . LEU A 1 95 ? -51.701 14.256 -26.655 1.00 26.67 95 LEU A CA 1
ATOM 742 C C . LEU A 1 95 ? -51.453 12.804 -27.147 1.00 26.67 95 LEU A C 1
ATOM 744 O O . LEU A 1 95 ? -51.410 11.899 -26.317 1.00 26.67 95 LEU A O 1
ATOM 748 N N . GLU A 1 96 ? -51.426 12.564 -28.465 1.00 28.45 96 GLU A N 1
ATOM 749 C CA . GLU A 1 96 ? -51.944 11.316 -29.078 1.00 28.45 96 GLU A CA 1
ATOM 750 C C . GLU A 1 96 ? -50.900 10.325 -29.662 1.00 28.45 96 GLU A C 1
ATOM 752 O O . GLU A 1 96 ? -49.898 10.731 -30.244 1.00 28.45 96 GLU A O 1
ATOM 757 N N . ASP A 1 97 ? -51.222 9.031 -29.516 1.00 28.55 97 ASP A N 1
ATOM 758 C CA . ASP A 1 97 ? -50.864 7.793 -30.245 1.00 28.55 97 ASP A CA 1
ATOM 759 C C . ASP A 1 97 ? -49.568 7.661 -31.084 1.00 28.55 97 ASP A C 1
ATOM 761 O O . ASP A 1 97 ? -49.469 8.194 -32.191 1.00 28.55 97 ASP A O 1
ATOM 765 N N . SER A 1 98 ? -48.706 6.708 -30.681 1.00 26.48 98 SER A N 1
ATOM 766 C CA . SER A 1 98 ? -48.261 5.595 -31.556 1.00 26.48 98 SER A CA 1
ATOM 767 C C . SER A 1 98 ? -47.514 4.485 -30.782 1.00 26.48 98 SER A C 1
ATOM 769 O O . SER A 1 98 ? -46.522 4.787 -30.127 1.00 26.48 98 SER A O 1
ATOM 771 N N . ASP A 1 99 ? -47.986 3.237 -30.918 1.00 27.91 99 ASP A N 1
ATOM 772 C CA . ASP A 1 99 ? -47.374 1.919 -30.616 1.00 27.91 99 ASP A CA 1
ATOM 773 C C . ASP A 1 99 ? -46.494 1.747 -29.345 1.00 27.91 99 ASP A C 1
ATOM 775 O O . ASP A 1 99 ? -45.341 2.166 -29.282 1.00 27.91 99 ASP A O 1
ATOM 779 N N . GLU A 1 100 ? -47.025 1.027 -28.343 1.00 30.16 100 GLU A N 1
ATOM 780 C CA . GLU A 1 100 ? -46.407 0.805 -27.021 1.00 30.16 100 GLU A CA 1
ATOM 781 C C . GLU A 1 100 ? -45.419 -0.387 -26.953 1.00 30.16 100 GLU A C 1
ATOM 783 O O . GLU A 1 100 ? -45.800 -1.533 -27.199 1.00 30.16 100 GLU A O 1
ATOM 788 N N . GLU A 1 101 ? -44.205 -0.156 -26.432 1.00 33.81 101 GLU A N 1
ATOM 789 C CA . GLU A 1 101 ? -43.470 -1.143 -25.617 1.00 33.81 101 GLU A CA 1
ATOM 790 C C . GLU A 1 101 ? -43.292 -0.580 -24.191 1.00 33.81 101 GLU A C 1
ATOM 792 O O . GLU A 1 101 ? -42.687 0.471 -23.980 1.00 33.81 101 GLU A O 1
ATOM 797 N N . ASP A 1 102 ? -43.880 -1.258 -23.202 1.00 37.03 102 ASP A N 1
ATOM 798 C CA . ASP A 1 102 ? -44.158 -0.717 -21.859 1.00 37.03 102 ASP A CA 1
ATOM 799 C C . ASP A 1 102 ? -42.959 -0.866 -20.896 1.00 37.03 102 ASP A C 1
ATOM 801 O O . ASP A 1 102 ? -42.911 -1.778 -20.064 1.00 37.03 102 ASP A O 1
ATOM 805 N N . LEU A 1 103 ? -41.962 0.016 -21.046 1.00 43.84 103 LEU A N 1
ATOM 806 C CA . LEU A 1 103 ? -40.737 0.082 -20.230 1.00 43.84 103 LEU A CA 1
ATOM 807 C C . LEU A 1 103 ? -40.801 1.169 -19.134 1.00 43.84 103 LEU A C 1
ATOM 809 O O . LEU A 1 103 ? -41.630 2.082 -19.182 1.00 43.84 103 LEU A O 1
ATOM 813 N N . ASP A 1 104 ? -39.925 1.095 -18.128 1.00 41.66 104 ASP A N 1
ATOM 814 C CA . ASP A 1 104 ? -39.702 2.145 -17.119 1.00 41.66 104 ASP A CA 1
ATOM 815 C C . ASP A 1 104 ? -38.548 3.115 -17.462 1.00 41.66 104 ASP A C 1
ATOM 817 O O . ASP A 1 104 ? -37.955 3.047 -18.538 1.00 41.66 104 ASP A O 1
ATOM 821 N N . GLU A 1 105 ? -38.248 4.047 -16.548 1.00 33.06 105 GLU A N 1
ATOM 822 C CA . GLU A 1 105 ? -37.196 5.073 -16.690 1.00 33.06 105 GLU A CA 1
ATOM 823 C C . GLU A 1 105 ? -35.784 4.484 -16.894 1.00 33.06 105 GLU A C 1
ATOM 825 O O . GLU A 1 105 ? -34.911 5.145 -17.453 1.00 33.06 105 GLU A O 1
ATOM 830 N N . PHE A 1 106 ? -35.579 3.220 -16.511 1.00 36.75 106 PHE A N 1
ATOM 831 C CA . PHE A 1 106 ? -34.324 2.481 -16.652 1.00 36.75 106 PHE A CA 1
ATOM 832 C C . PHE A 1 106 ? -34.387 1.409 -17.759 1.00 36.75 106 PHE A C 1
ATOM 834 O O . PHE A 1 106 ? -33.439 0.642 -17.931 1.00 36.75 106 PHE A O 1
ATOM 841 N N . GLY A 1 107 ? -35.473 1.372 -18.542 1.00 35.50 107 GLY A N 1
ATOM 842 C CA . GLY A 1 107 ? -35.654 0.468 -19.681 1.00 35.50 107 GLY A CA 1
ATOM 843 C C . GLY A 1 107 ? -36.214 -0.918 -19.335 1.00 35.50 107 GLY A C 1
ATOM 844 O O . GLY A 1 107 ? -36.038 -1.848 -20.121 1.00 35.50 107 GLY A O 1
ATOM 845 N N . ILE A 1 108 ? -36.868 -1.090 -18.181 1.00 33.22 108 ILE A N 1
ATOM 846 C CA . ILE A 1 108 ? -37.324 -2.399 -17.679 1.00 33.22 108 ILE A CA 1
ATOM 847 C C . ILE A 1 108 ? -38.829 -2.623 -17.969 1.00 33.22 108 ILE A C 1
ATOM 849 O O . ILE A 1 108 ? -39.637 -1.756 -17.634 1.00 33.22 108 ILE A O 1
ATOM 853 N N . PRO A 1 109 ? -39.256 -3.770 -18.549 1.00 34.25 109 PRO A N 1
ATOM 854 C CA . PRO A 1 109 ? -40.665 -4.025 -18.877 1.00 34.25 109 PRO A CA 1
ATOM 855 C C . PRO A 1 109 ? -41.613 -4.110 -17.667 1.00 34.25 109 PRO A C 1
ATOM 857 O O . PRO A 1 109 ? -41.438 -4.938 -16.769 1.00 34.25 109 PRO A O 1
ATOM 860 N N . LYS A 1 110 ? -42.700 -3.330 -17.678 1.00 36.66 110 LYS A N 1
ATOM 861 C CA . LYS A 1 110 ? -43.656 -3.184 -16.561 1.00 36.66 110 LYS A CA 1
ATOM 862 C C . LYS A 1 110 ? -44.698 -4.309 -16.443 1.00 36.66 110 LYS A C 1
ATOM 864 O O . LYS A 1 110 ? -45.893 -4.053 -16.290 1.00 36.66 110 LYS A O 1
ATOM 869 N N . LYS A 1 111 ? -44.280 -5.581 -16.445 1.00 32.22 111 LYS A N 1
ATOM 870 C CA . LYS A 1 111 ? -45.194 -6.717 -16.184 1.00 32.22 111 LYS A CA 1
ATOM 871 C C . LYS A 1 111 ? -44.549 -7.889 -15.438 1.00 32.22 111 LYS A C 1
ATOM 873 O O . LYS A 1 111 ? -44.163 -8.877 -16.046 1.00 32.22 111 LYS A O 1
ATOM 878 N N . ILE A 1 112 ? -44.553 -7.798 -14.104 1.00 26.95 112 ILE A N 1
ATOM 879 C CA . ILE A 1 112 ? -44.882 -8.877 -13.144 1.00 26.95 112 ILE A CA 1
ATOM 880 C C . ILE A 1 112 ? -45.081 -8.236 -11.753 1.00 26.95 112 ILE A C 1
ATOM 882 O O . ILE A 1 112 ? -44.327 -7.351 -11.359 1.00 26.95 112 ILE A O 1
ATOM 886 N N . ARG A 1 113 ? -46.115 -8.656 -11.009 1.00 26.34 113 ARG A N 1
ATOM 887 C CA . ARG A 1 113 ? -46.406 -8.210 -9.631 1.00 26.34 113 ARG A CA 1
ATOM 888 C C . ARG A 1 113 ? -46.759 -9.407 -8.738 1.00 26.34 113 ARG A C 1
ATOM 890 O O . ARG A 1 113 ? -47.933 -9.749 -8.649 1.00 26.34 113 ARG A O 1
ATOM 897 N N . SER A 1 114 ? -45.771 -9.966 -8.039 1.00 26.05 114 SER A N 1
ATOM 898 C CA . SER A 1 114 ? -45.937 -10.613 -6.720 1.00 26.05 114 SER A CA 1
ATOM 899 C C . SER A 1 114 ? -44.610 -11.181 -6.216 1.00 26.05 114 SER A C 1
ATOM 901 O O . SER A 1 114 ? -43.937 -11.923 -6.928 1.00 26.05 114 SER A O 1
ATOM 903 N N . SER A 1 115 ? -44.254 -10.893 -4.966 1.00 32.28 115 SER A N 1
ATOM 904 C CA . SER A 1 115 ? -43.120 -11.516 -4.275 1.00 32.28 115 SER A CA 1
ATOM 905 C C . SER A 1 115 ? -43.476 -12.941 -3.824 1.00 32.28 115 SER A C 1
ATOM 907 O O . SER A 1 115 ? -43.878 -13.145 -2.679 1.00 32.28 115 SER A O 1
ATOM 909 N N . ALA A 1 116 ? -43.369 -13.909 -4.739 1.00 28.45 116 ALA A N 1
ATOM 910 C CA . ALA A 1 116 ? -43.593 -15.335 -4.467 1.00 28.45 116 ALA A CA 1
ATOM 911 C C . ALA A 1 116 ? -42.691 -16.261 -5.312 1.00 28.45 116 ALA A C 1
ATOM 913 O O . ALA A 1 116 ? -42.082 -17.186 -4.779 1.00 28.45 116 ALA A O 1
ATOM 914 N N . ASP A 1 117 ? -42.550 -15.990 -6.614 1.00 27.75 117 ASP A N 1
ATOM 915 C CA . ASP A 1 117 ? -42.012 -16.958 -7.584 1.00 27.75 117 ASP A CA 1
ATOM 916 C C . ASP A 1 117 ? -40.527 -16.755 -7.954 1.00 27.75 117 ASP A C 1
ATOM 918 O O . ASP A 1 117 ? -40.197 -16.475 -9.106 1.00 27.75 117 ASP A O 1
ATOM 922 N N . ILE A 1 118 ? -39.603 -16.949 -7.000 1.00 28.00 118 ILE A N 1
ATOM 923 C CA . ILE A 1 118 ? -38.166 -17.178 -7.307 1.00 28.00 118 ILE A CA 1
ATOM 924 C C . ILE A 1 118 ? -37.597 -18.401 -6.553 1.00 28.00 118 ILE A C 1
ATOM 926 O O . ILE A 1 118 ? -36.445 -18.421 -6.132 1.00 28.00 118 ILE A O 1
ATOM 930 N N . TYR A 1 119 ? -38.394 -19.465 -6.416 1.00 25.86 119 TYR A N 1
ATOM 931 C CA . TYR A 1 119 ? -37.897 -20.813 -6.105 1.00 25.86 119 TYR A CA 1
ATOM 932 C C . TYR A 1 119 ? -38.739 -21.874 -6.831 1.00 25.86 119 TYR A C 1
ATOM 934 O O . TYR A 1 119 ? -39.915 -22.035 -6.506 1.00 25.86 119 TYR A O 1
ATOM 942 N N . PRO A 1 120 ? -38.176 -22.650 -7.780 1.00 28.44 120 PRO A N 1
ATOM 943 C CA . PRO A 1 120 ? -38.883 -23.779 -8.369 1.00 28.44 120 PRO A CA 1
ATOM 944 C C . PRO A 1 120 ? -38.958 -24.939 -7.363 1.00 28.44 120 PRO A C 1
ATOM 946 O O . PRO A 1 120 ? -38.105 -25.827 -7.348 1.00 28.44 120 PRO A O 1
ATOM 949 N N . MET A 1 121 ? -40.015 -24.952 -6.547 1.00 30.47 121 MET A N 1
ATOM 950 C CA . MET A 1 121 ? -40.404 -26.040 -5.631 1.00 30.47 121 MET A CA 1
ATOM 951 C C . MET A 1 121 ? -40.889 -27.302 -6.384 1.00 30.47 121 MET A C 1
ATOM 953 O O . MET A 1 121 ? -41.962 -27.832 -6.126 1.00 30.47 121 MET A O 1
ATOM 957 N N . GLY A 1 122 ? -40.092 -27.784 -7.344 1.00 31.22 122 GLY A N 1
ATOM 958 C CA . GLY A 1 122 ? -40.359 -28.990 -8.139 1.00 31.22 122 GLY A CA 1
ATOM 959 C C . GLY A 1 122 ? -39.215 -30.010 -8.139 1.00 31.22 122 GLY A C 1
ATOM 960 O O . GLY A 1 122 ? -39.446 -31.191 -8.389 1.00 31.22 122 GLY A O 1
ATOM 961 N N . THR A 1 123 ? -37.983 -29.605 -7.812 1.00 35.69 123 THR A N 1
ATOM 962 C CA . THR A 1 123 ? -36.807 -30.494 -7.854 1.00 35.69 123 THR A CA 1
ATOM 963 C C . THR A 1 123 ? -36.838 -31.594 -6.796 1.00 35.69 123 THR A C 1
ATOM 965 O O . THR A 1 123 ? -36.375 -32.698 -7.068 1.00 35.69 123 THR A O 1
ATOM 968 N N . LEU A 1 124 ? -37.370 -31.328 -5.597 1.00 30.97 124 LEU A N 1
ATOM 969 C CA . LEU A 1 124 ? -37.323 -32.295 -4.493 1.00 30.97 124 LEU A CA 1
ATOM 970 C C . LEU A 1 124 ? -38.280 -33.478 -4.714 1.00 30.97 124 LEU A C 1
ATOM 972 O O . LEU A 1 124 ? -37.898 -34.627 -4.519 1.00 30.97 124 LEU A O 1
ATOM 976 N N . GLU A 1 125 ? -39.498 -33.211 -5.187 1.00 30.98 125 GLU A N 1
ATOM 977 C CA . GLU A 1 125 ? -40.499 -34.248 -5.469 1.00 30.98 125 GLU A CA 1
ATOM 978 C C . GLU A 1 125 ? -40.138 -35.061 -6.728 1.00 30.98 125 GLU A C 1
ATOM 980 O O . GLU A 1 125 ? -40.359 -36.272 -6.782 1.00 30.98 125 GLU A O 1
ATOM 985 N N . GLN A 1 126 ? -39.473 -34.439 -7.711 1.00 34.69 126 GLN A N 1
ATOM 986 C CA . GLN A 1 126 ? -38.874 -35.153 -8.845 1.00 34.69 126 GLN A CA 1
ATOM 987 C C . GLN A 1 126 ? -37.695 -36.048 -8.422 1.00 34.69 126 GLN A C 1
ATOM 989 O O . GLN A 1 126 ? -37.589 -37.172 -8.908 1.00 34.69 126 GLN A O 1
ATOM 994 N N . LEU A 1 127 ? -36.845 -35.603 -7.487 1.00 31.66 127 LEU A N 1
ATOM 995 C CA . LEU A 1 127 ? -35.751 -36.419 -6.938 1.00 31.66 127 LEU A CA 1
ATOM 996 C C . LEU A 1 127 ? -36.257 -37.609 -6.108 1.00 31.66 127 LEU A C 1
ATOM 998 O O . LEU A 1 127 ? -35.692 -38.696 -6.209 1.00 31.66 127 LEU A O 1
ATOM 1002 N N . LEU A 1 128 ? -37.330 -37.432 -5.330 1.00 32.03 128 LEU A N 1
ATOM 1003 C CA . LEU A 1 128 ? -37.948 -38.517 -4.558 1.00 32.03 128 LEU A CA 1
ATOM 1004 C C . LEU A 1 128 ? -38.569 -39.585 -5.471 1.00 32.03 128 LEU A C 1
ATOM 1006 O O . LEU A 1 128 ? -38.320 -40.773 -5.269 1.00 32.03 128 LEU A O 1
ATOM 1010 N N . ASN A 1 129 ? -39.287 -39.181 -6.524 1.00 32.50 129 ASN A N 1
ATOM 1011 C CA . ASN A 1 129 ? -39.820 -40.119 -7.521 1.00 32.50 129 ASN A CA 1
ATOM 1012 C C . ASN A 1 129 ? -38.714 -40.865 -8.292 1.00 32.50 129 ASN A C 1
ATOM 1014 O O . ASN A 1 129 ? -38.894 -42.028 -8.651 1.00 32.50 129 ASN A O 1
ATOM 1018 N N . LEU A 1 130 ? -37.544 -40.246 -8.499 1.00 32.91 130 LEU A N 1
ATOM 1019 C CA . LEU A 1 130 ? -36.393 -40.922 -9.106 1.00 32.91 130 LEU A CA 1
ATOM 1020 C C . LEU A 1 130 ? -35.799 -42.019 -8.201 1.00 32.91 130 LEU A C 1
ATOM 1022 O O . LEU A 1 130 ? -35.203 -42.968 -8.703 1.00 32.91 130 LEU A O 1
ATOM 1026 N N . HIS A 1 131 ? -35.961 -41.904 -6.879 1.00 34.62 131 HIS A N 1
ATOM 1027 C CA . HIS A 1 131 ? -35.424 -42.863 -5.908 1.00 34.62 131 HIS A CA 1
ATOM 1028 C C . HIS A 1 131 ? -36.306 -44.111 -5.726 1.00 34.62 131 HIS A C 1
ATOM 1030 O O . HIS A 1 131 ? -35.793 -45.157 -5.338 1.00 34.62 131 HIS A O 1
ATOM 1036 N N . GLY A 1 132 ? -37.608 -44.021 -6.027 1.00 32.88 132 GLY A N 1
ATOM 1037 C CA . GLY A 1 132 ? -38.514 -45.176 -6.035 1.00 32.88 132 GLY A CA 1
ATOM 1038 C C . GLY A 1 132 ? -38.165 -46.162 -7.153 1.00 32.88 132 GLY A C 1
ATOM 1039 O O . GLY A 1 132 ? -37.778 -47.295 -6.885 1.00 32.88 132 GLY A O 1
ATOM 1040 N N . ASN A 1 133 ? -38.201 -45.692 -8.403 1.00 33.09 133 ASN A N 1
ATOM 1041 C CA . ASN A 1 133 ? -38.046 -46.545 -9.590 1.00 33.09 133 ASN A CA 1
ATOM 1042 C C . ASN A 1 133 ? -36.710 -47.320 -9.633 1.00 33.09 133 ASN A C 1
ATOM 1044 O O . ASN A 1 133 ? -36.669 -48.445 -10.120 1.00 33.09 133 ASN A O 1
ATOM 1048 N N . VAL A 1 134 ? -35.622 -46.745 -9.100 1.00 32.88 134 VAL A N 1
ATOM 1049 C CA . VAL A 1 134 ? -34.298 -47.402 -9.051 1.00 32.88 134 VAL A CA 1
ATOM 1050 C C . VAL A 1 134 ? -34.276 -48.596 -8.088 1.00 32.88 134 VAL A C 1
ATOM 1052 O O . VAL A 1 134 ? -33.490 -49.522 -8.284 1.00 32.88 134 VAL A O 1
ATOM 1055 N N . LYS A 1 135 ? -35.132 -48.607 -7.058 1.00 30.83 135 LYS A N 1
ATOM 1056 C CA . LYS A 1 135 ? -35.249 -49.749 -6.143 1.00 30.83 135 LYS A CA 1
ATOM 1057 C C . LYS A 1 135 ? -35.987 -50.910 -6.811 1.00 30.83 135 LYS A C 1
ATOM 1059 O O . LYS A 1 135 ? -35.519 -52.046 -6.742 1.00 30.83 135 LYS A O 1
ATOM 1064 N N . ASP A 1 136 ? -37.082 -50.609 -7.502 1.00 31.55 136 ASP A N 1
ATOM 1065 C CA . ASP A 1 136 ? -37.914 -51.611 -8.171 1.00 31.55 136 ASP A CA 1
ATOM 1066 C C . ASP A 1 136 ? -37.154 -52.284 -9.339 1.00 31.55 136 ASP A C 1
ATOM 1068 O O . ASP A 1 136 ? -37.142 -53.511 -9.434 1.00 31.55 136 ASP A O 1
ATOM 1072 N N . GLU A 1 137 ? -36.397 -51.522 -10.148 1.00 32.25 137 GLU A N 1
ATOM 1073 C CA . GLU A 1 137 ? -35.528 -52.074 -11.213 1.00 32.25 137 GLU A CA 1
ATOM 1074 C C . GLU A 1 137 ? -34.365 -52.953 -10.699 1.00 32.25 137 GLU A C 1
ATOM 1076 O O . GLU A 1 137 ? -33.764 -53.695 -11.484 1.00 32.25 137 GLU A O 1
ATOM 1081 N N . MET A 1 138 ? -34.009 -52.881 -9.409 1.00 32.06 138 MET A N 1
ATOM 1082 C CA . MET A 1 138 ? -32.976 -53.740 -8.813 1.00 32.06 138 MET A CA 1
ATOM 1083 C C . MET A 1 138 ? -33.546 -54.995 -8.149 1.00 32.06 138 MET A C 1
ATOM 1085 O O . MET A 1 138 ? -32.925 -56.054 -8.257 1.00 32.06 138 MET A O 1
ATOM 1089 N N . GLU A 1 139 ? -34.723 -54.920 -7.523 1.00 34.56 139 GLU A N 1
ATOM 1090 C CA . GLU A 1 139 ? -35.395 -56.110 -6.978 1.00 34.56 139 GLU A CA 1
ATOM 1091 C C . GLU A 1 139 ? -35.890 -57.047 -8.104 1.00 34.56 139 GLU A C 1
ATOM 1093 O O . GLU A 1 139 ? -35.835 -58.264 -7.939 1.00 34.56 139 GLU A O 1
ATOM 1098 N N . GLU A 1 140 ? -36.224 -56.525 -9.295 1.00 34.88 140 GLU A N 1
ATOM 1099 C CA . GLU A 1 140 ? -36.556 -57.332 -10.490 1.00 34.88 140 GLU A CA 1
ATOM 1100 C C . GLU A 1 140 ? -35.322 -57.955 -11.200 1.00 34.88 140 GLU A C 1
ATOM 1102 O O . GLU A 1 140 ? -35.470 -58.767 -12.111 1.00 34.88 140 GLU A O 1
ATOM 1107 N N . ARG A 1 141 ? -34.083 -57.614 -10.801 1.00 32.75 141 ARG A N 1
ATOM 1108 C CA . ARG A 1 141 ? -32.843 -58.056 -11.487 1.00 32.75 141 ARG A CA 1
ATOM 1109 C C . ARG A 1 141 ? -31.982 -59.086 -10.755 1.00 32.75 141 ARG A C 1
ATOM 1111 O O . ARG A 1 141 ? -31.018 -59.566 -11.350 1.00 32.75 141 ARG A O 1
ATOM 1118 N N . PHE A 1 142 ? -32.288 -59.409 -9.499 1.00 31.58 142 PHE A N 1
ATOM 1119 C CA . PHE A 1 142 ? -31.455 -60.289 -8.661 1.00 31.58 142 PHE A CA 1
ATOM 1120 C C . PHE A 1 142 ? -32.245 -61.345 -7.860 1.00 31.58 142 PHE A C 1
ATOM 1122 O O . PHE A 1 142 ? -31.735 -61.890 -6.881 1.00 31.58 142 PHE A O 1
ATOM 1129 N N . GLY A 1 143 ? -33.478 -61.651 -8.275 1.00 30.95 143 GLY A N 1
ATOM 1130 C CA . GLY A 1 143 ? -34.205 -62.852 -7.847 1.00 30.95 143 GLY A CA 1
ATOM 1131 C C . GLY A 1 143 ? -34.000 -64.017 -8.823 1.00 30.95 143 GLY A C 1
ATOM 1132 O O . GLY A 1 143 ? -33.910 -63.776 -10.023 1.00 30.95 143 GLY A O 1
ATOM 1133 N N . GLU A 1 144 ? -33.990 -65.251 -8.295 1.00 29.25 144 GLU A N 1
ATOM 1134 C CA . GLU A 1 144 ? -33.755 -66.531 -9.010 1.00 29.25 144 GLU A CA 1
ATOM 1135 C C . GLU A 1 144 ? -32.287 -66.683 -9.513 1.00 29.25 144 GLU A C 1
ATOM 1137 O O . GLU A 1 144 ? -31.698 -65.752 -10.051 1.00 29.25 144 GLU A O 1
ATOM 1142 N N . GLU A 1 145 ? -31.554 -67.788 -9.313 1.00 27.70 145 GLU A N 1
ATOM 1143 C CA . GLU A 1 145 ? -31.919 -69.197 -9.056 1.00 27.70 145 GLU A CA 1
ATOM 1144 C C . GLU A 1 145 ? -31.206 -69.830 -7.821 1.00 27.70 145 GLU A C 1
ATOM 1146 O O . GLU A 1 145 ? -30.453 -69.175 -7.098 1.00 27.70 145 GLU A O 1
ATOM 1151 N N . GLU A 1 146 ? -31.464 -71.123 -7.571 1.00 30.20 146 GLU A N 1
ATOM 1152 C CA . GLU A 1 146 ? -31.087 -71.900 -6.372 1.00 30.20 146 GLU A CA 1
ATOM 1153 C C . GLU A 1 146 ? -30.234 -73.164 -6.711 1.00 30.20 146 GLU A C 1
ATOM 1155 O O . GLU A 1 146 ? -29.981 -73.458 -7.875 1.00 30.20 146 GLU A O 1
ATOM 1160 N N . GLU A 1 147 ? -29.847 -73.946 -5.687 1.00 28.11 147 GLU A N 1
ATOM 1161 C CA . GLU A 1 147 ? -29.205 -75.290 -5.729 1.00 28.11 147 GLU A CA 1
ATOM 1162 C C . GLU A 1 147 ? -27.746 -75.447 -6.258 1.00 28.11 147 GLU A C 1
ATOM 1164 O O . GLU A 1 147 ? -27.231 -74.653 -7.036 1.00 28.11 147 GLU A O 1
ATOM 1169 N N . GLY A 1 148 ? -27.049 -76.523 -5.820 1.00 25.42 148 GLY A N 1
ATOM 1170 C CA . GLY A 1 148 ? -25.749 -76.953 -6.400 1.00 25.42 148 GLY A CA 1
ATOM 1171 C C . GLY A 1 148 ? -24.611 -77.405 -5.452 1.00 25.42 148 GLY A C 1
ATOM 1172 O O . GLY A 1 148 ? -23.473 -76.979 -5.627 1.00 25.42 148 GLY A O 1
ATOM 1173 N N . GLY A 1 149 ? -24.859 -78.232 -4.425 1.00 24.78 149 GLY A N 1
ATOM 1174 C CA . GLY A 1 149 ? -23.852 -78.538 -3.377 1.00 24.78 149 GLY A CA 1
ATOM 1175 C C . GLY A 1 149 ? -22.711 -79.529 -3.725 1.00 24.78 149 GLY A C 1
ATOM 1176 O O . GLY A 1 149 ? -22.789 -80.251 -4.714 1.00 24.78 149 GLY A O 1
ATOM 1177 N N . GLY A 1 150 ? -21.695 -79.656 -2.838 1.00 25.97 150 GLY A N 1
ATOM 1178 C CA . GLY A 1 150 ? -20.866 -80.887 -2.758 1.00 25.97 150 GLY A CA 1
ATOM 1179 C C . GLY A 1 150 ? -19.375 -80.847 -2.330 1.00 25.97 150 GLY A C 1
ATOM 1180 O O . GLY A 1 150 ? -18.524 -81.179 -3.146 1.00 25.97 150 GLY A O 1
ATOM 1181 N N . GLY A 1 151 ? -19.052 -80.644 -1.037 1.00 25.88 151 GLY A N 1
ATOM 1182 C CA . GLY A 1 151 ? -17.789 -81.113 -0.390 1.00 25.88 151 GLY A CA 1
ATOM 1183 C C . GLY A 1 151 ? -16.440 -80.485 -0.841 1.00 25.88 151 GLY A C 1
ATOM 1184 O O . GLY A 1 151 ? -16.437 -79.537 -1.610 1.00 25.88 151 GLY A O 1
ATOM 1185 N N . VAL A 1 152 ? -15.246 -80.936 -0.393 1.00 28.50 152 VAL A N 1
ATOM 1186 C CA . VAL A 1 152 ? -14.868 -81.770 0.782 1.00 28.50 152 VAL A CA 1
ATOM 1187 C C . VAL A 1 152 ? -13.340 -81.662 1.099 1.00 28.50 152 VAL A C 1
ATOM 1189 O O . VAL A 1 152 ? -12.538 -81.733 0.180 1.00 28.50 152 VAL A O 1
ATOM 1192 N N . GLN A 1 153 ? -12.962 -81.586 2.393 1.00 28.34 153 GLN A N 1
ATOM 1193 C CA . GLN A 1 153 ? -11.641 -81.890 3.038 1.00 28.34 153 GLN A CA 1
ATOM 1194 C C . GLN A 1 153 ? -10.302 -81.174 2.662 1.00 28.34 153 GLN A C 1
ATOM 1196 O O . GLN A 1 153 ? -10.028 -80.852 1.516 1.00 28.34 153 GLN A O 1
ATOM 1201 N N . GLY A 1 154 ? -9.399 -81.092 3.668 1.00 26.31 154 GLY A N 1
ATOM 1202 C CA . GLY A 1 154 ? -7.941 -80.806 3.568 1.00 26.31 154 GLY A CA 1
ATOM 1203 C C . GLY A 1 154 ? -7.544 -79.332 3.806 1.00 26.31 154 GLY A C 1
ATOM 1204 O O . GLY A 1 154 ? -8.203 -78.449 3.280 1.00 26.31 154 GLY A O 1
ATOM 1205 N N . GLY A 1 155 ? -6.525 -78.938 4.591 1.00 24.64 155 GLY A N 1
ATOM 1206 C CA . GLY A 1 155 ? -5.428 -79.659 5.273 1.00 24.64 155 GLY A CA 1
ATOM 1207 C C . GLY A 1 155 ? -4.117 -79.632 4.459 1.00 24.64 155 GLY A C 1
ATOM 1208 O O . GLY A 1 155 ? -4.149 -80.029 3.303 1.00 24.64 155 GLY A O 1
ATOM 1209 N N . GLY A 1 156 ? -2.947 -79.211 4.965 1.00 25.27 156 GLY A N 1
ATOM 1210 C CA . GLY A 1 156 ? -2.583 -78.641 6.274 1.00 25.27 156 GLY A CA 1
ATOM 1211 C C . GLY A 1 156 ? -1.059 -78.384 6.393 1.00 25.27 156 GLY A C 1
ATOM 1212 O O . GLY A 1 156 ? -0.322 -78.682 5.463 1.00 25.27 156 GLY A O 1
ATOM 1213 N N . GLU A 1 157 ? -0.627 -77.878 7.555 1.00 26.78 157 GLU A N 1
ATOM 1214 C CA . GLU A 1 157 ? 0.750 -77.843 8.113 1.00 26.78 157 GLU A CA 1
ATOM 1215 C C . GLU A 1 157 ? 1.926 -77.118 7.402 1.00 26.78 157 GLU A C 1
ATOM 1217 O O . GLU A 1 157 ? 2.092 -77.061 6.190 1.00 26.78 157 GLU A O 1
ATOM 1222 N N . ALA A 1 158 ? 2.769 -76.546 8.266 1.00 28.66 158 ALA A N 1
ATOM 1223 C CA . ALA A 1 158 ? 3.877 -75.626 8.031 1.00 28.66 158 ALA A CA 1
ATOM 1224 C C . ALA A 1 158 ? 5.260 -76.279 7.805 1.00 28.66 158 ALA A C 1
ATOM 1226 O O . ALA A 1 158 ? 5.483 -77.414 8.210 1.00 28.66 158 ALA A O 1
ATOM 1227 N N . GLN A 1 159 ? 6.222 -75.478 7.315 1.00 26.33 159 GLN A N 1
ATOM 1228 C CA . GLN A 1 159 ? 7.659 -75.424 7.692 1.00 26.33 159 GLN A CA 1
ATOM 1229 C C . GLN A 1 159 ? 8.226 -74.087 7.138 1.00 26.33 159 GLN A C 1
ATOM 1231 O O . GLN A 1 159 ? 7.854 -73.693 6.039 1.00 26.33 159 GLN A O 1
ATOM 1236 N N . VAL A 1 160 ? 8.886 -73.198 7.899 1.00 28.20 160 VAL A N 1
ATOM 1237 C CA . VAL A 1 160 ? 10.209 -73.260 8.575 1.00 28.20 160 VAL A CA 1
ATOM 1238 C C . VAL A 1 160 ? 11.388 -73.300 7.585 1.00 28.20 160 VAL A C 1
ATOM 1240 O O . VAL A 1 160 ? 11.521 -74.250 6.823 1.00 28.20 160 VAL A O 1
ATOM 1243 N N . GLY A 1 161 ? 12.265 -72.285 7.642 1.00 25.55 161 GLY A N 1
ATOM 1244 C CA . GLY A 1 161 ? 13.488 -72.181 6.832 1.00 25.55 161 GLY A CA 1
ATOM 1245 C C . GLY A 1 161 ? 14.473 -71.105 7.331 1.00 25.55 161 GLY A C 1
ATOM 1246 O O . GLY A 1 161 ? 14.096 -69.957 7.548 1.00 25.55 161 GLY A O 1
ATOM 1247 N N . GLU A 1 162 ? 15.728 -71.512 7.522 1.00 26.36 162 GLU A N 1
ATOM 1248 C CA . GLU A 1 162 ? 16.927 -70.736 7.910 1.00 26.36 162 GLU A CA 1
ATOM 1249 C C . GLU A 1 162 ? 17.615 -70.091 6.672 1.00 26.36 162 GLU A C 1
ATOM 1251 O O . GLU A 1 162 ? 17.276 -70.460 5.552 1.00 26.36 162 GLU A O 1
ATOM 1256 N N . ALA A 1 163 ? 18.636 -69.214 6.709 1.00 26.45 163 ALA A N 1
ATOM 1257 C CA . ALA A 1 163 ? 19.193 -68.239 7.673 1.00 26.45 163 ALA A CA 1
ATOM 1258 C C . ALA A 1 163 ? 20.303 -67.420 6.926 1.00 26.45 163 ALA A C 1
ATOM 1260 O O . ALA A 1 163 ? 20.248 -67.312 5.705 1.00 26.45 163 ALA A O 1
ATOM 1261 N N . GLN A 1 164 ? 21.339 -66.932 7.637 1.00 26.02 164 GLN A N 1
ATOM 1262 C CA . GLN A 1 164 ? 22.479 -66.083 7.195 1.00 26.02 164 GLN A CA 1
ATOM 1263 C C . GLN A 1 164 ? 22.124 -64.585 7.027 1.00 26.02 164 GLN A C 1
ATOM 1265 O O . GLN A 1 164 ? 21.151 -64.263 6.361 1.00 26.02 164 GLN A O 1
ATOM 1270 N N . VAL A 1 165 ? 22.742 -63.590 7.689 1.00 27.28 165 VAL A N 1
ATOM 1271 C CA . VAL A 1 165 ? 24.096 -63.332 8.261 1.00 27.28 165 VAL A CA 1
ATOM 1272 C C . VAL A 1 165 ? 25.093 -62.725 7.271 1.00 27.28 165 VAL A C 1
ATOM 1274 O O . VAL A 1 165 ? 25.690 -63.434 6.472 1.00 27.28 165 VAL A O 1
ATOM 1277 N N . GLU A 1 166 ? 25.399 -61.443 7.484 1.00 27.44 166 GLU A N 1
ATOM 1278 C CA . GLU A 1 166 ? 26.724 -60.860 7.244 1.00 27.44 166 GLU A CA 1
ATOM 1279 C C . GLU A 1 166 ? 27.009 -59.782 8.318 1.00 27.44 166 GLU A C 1
ATOM 1281 O O . GLU A 1 166 ? 26.083 -59.329 8.997 1.00 27.44 166 GLU A O 1
ATOM 1286 N N . ARG A 1 167 ? 28.280 -59.419 8.546 1.00 28.50 167 ARG A N 1
ATOM 1287 C CA . ARG A 1 167 ? 28.716 -58.453 9.579 1.00 28.50 167 ARG A CA 1
ATOM 1288 C C . ARG A 1 167 ? 29.664 -57.407 8.998 1.00 28.50 167 ARG A C 1
ATOM 1290 O O . ARG A 1 167 ? 30.518 -57.754 8.190 1.00 28.50 167 ARG A O 1
ATOM 1297 N N . THR A 1 168 ? 29.647 -56.206 9.573 1.00 28.98 168 THR A N 1
ATOM 1298 C CA . THR A 1 168 ? 30.819 -55.314 9.634 1.00 28.98 168 THR A CA 1
ATOM 1299 C C . THR A 1 168 ? 30.867 -54.634 11.000 1.00 28.98 168 THR A C 1
ATOM 1301 O O . THR A 1 168 ? 29.878 -54.028 11.409 1.00 28.98 168 THR A O 1
ATOM 1304 N N . ASP A 1 169 ? 31.996 -54.738 11.698 1.00 30.02 169 ASP A N 1
ATOM 1305 C CA . ASP A 1 169 ? 32.161 -54.246 13.071 1.00 30.02 169 ASP A CA 1
ATOM 1306 C C . ASP A 1 169 ? 32.655 -52.779 13.118 1.00 30.02 169 ASP A C 1
ATOM 1308 O O . ASP A 1 169 ? 33.368 -52.324 12.223 1.00 30.02 169 ASP A O 1
ATOM 1312 N N . GLY A 1 170 ? 32.328 -52.042 14.188 1.00 27.73 170 GLY A N 1
ATOM 1313 C CA . GLY A 1 170 ? 32.812 -50.676 14.446 1.00 27.73 170 GLY A CA 1
ATOM 1314 C C . GLY A 1 170 ? 32.638 -50.283 15.920 1.00 27.73 170 GLY A C 1
ATOM 1315 O O . GLY A 1 170 ? 31.570 -50.493 16.487 1.00 27.73 170 GLY A O 1
ATOM 1316 N N . THR A 1 171 ? 33.692 -49.779 16.570 1.00 30.81 171 THR A N 1
ATOM 1317 C CA . THR A 1 171 ? 33.814 -49.727 18.043 1.00 30.81 171 THR A CA 1
ATOM 1318 C C . THR A 1 171 ? 33.727 -48.320 18.655 1.00 30.81 171 THR A C 1
ATOM 1320 O O . THR A 1 171 ? 34.252 -47.358 18.102 1.00 30.81 171 THR A O 1
ATOM 1323 N N . GLY A 1 172 ? 33.147 -48.214 19.862 1.00 27.52 172 GLY A N 1
ATOM 1324 C CA . GLY A 1 172 ? 33.181 -47.016 20.722 1.00 27.52 172 GLY A CA 1
ATOM 1325 C C . GLY A 1 172 ? 32.523 -47.263 22.094 1.00 27.52 172 GLY A C 1
ATOM 1326 O O . GLY A 1 172 ? 31.510 -47.951 22.160 1.00 27.52 172 GLY A O 1
ATOM 1327 N N . HIS A 1 173 ? 33.110 -46.768 23.193 1.00 30.27 173 HIS A N 1
ATOM 1328 C CA . HIS A 1 173 ? 32.658 -47.011 24.583 1.00 30.27 173 HIS A CA 1
ATOM 1329 C C . HIS A 1 173 ? 31.750 -45.899 25.156 1.00 30.27 173 HIS A C 1
ATOM 1331 O O . HIS A 1 173 ? 31.873 -44.749 24.740 1.00 30.27 173 HIS A O 1
ATOM 1337 N N . GLY A 1 174 ? 30.955 -46.220 26.196 1.00 27.27 174 GLY A N 1
ATOM 1338 C CA . GLY A 1 174 ? 30.350 -45.225 27.105 1.00 27.27 174 GLY A CA 1
ATOM 1339 C C . GLY A 1 174 ? 29.228 -45.729 28.043 1.00 27.27 174 GLY A C 1
ATOM 1340 O O . GLY A 1 174 ? 28.068 -45.578 27.693 1.00 27.27 174 GLY A O 1
ATOM 1341 N N . ASN A 1 175 ? 29.611 -46.315 29.191 1.00 28.30 175 ASN A N 1
ATOM 1342 C CA . ASN A 1 175 ? 29.017 -46.329 30.563 1.00 28.30 175 ASN A CA 1
ATOM 1343 C C . ASN A 1 175 ? 27.469 -46.157 30.774 1.00 28.30 175 ASN A C 1
ATOM 1345 O O . ASN A 1 175 ? 26.883 -45.225 30.244 1.00 28.30 175 ASN A O 1
ATOM 1349 N N . GLU A 1 176 ? 26.750 -47.092 31.442 1.00 28.59 176 GLU A N 1
ATOM 1350 C CA . GLU A 1 176 ? 26.387 -47.170 32.907 1.00 28.59 176 GLU A CA 1
ATOM 1351 C C . GLU A 1 176 ? 25.330 -46.122 33.380 1.00 28.59 176 GLU A C 1
ATOM 1353 O O . GLU A 1 176 ? 25.448 -44.966 32.996 1.00 28.59 176 GLU A O 1
ATOM 1358 N N . GLU A 1 177 ? 24.281 -46.362 34.204 1.00 28.53 177 GLU A N 1
ATOM 1359 C CA . GLU A 1 177 ? 23.695 -47.520 34.964 1.00 28.53 177 GLU A CA 1
ATOM 1360 C C . GLU A 1 177 ? 22.233 -47.842 34.458 1.00 28.53 177 GLU A C 1
ATOM 1362 O O . GLU A 1 177 ? 21.973 -47.560 33.292 1.00 28.53 177 GLU A O 1
ATOM 1367 N N . GLY A 1 178 ? 21.196 -48.460 35.086 1.00 25.14 178 GLY A N 1
ATOM 1368 C CA . GLY A 1 178 ? 20.826 -49.008 36.429 1.00 25.14 178 GLY A CA 1
ATOM 1369 C C . GLY A 1 178 ? 19.926 -48.057 37.265 1.00 25.14 178 GLY A C 1
ATOM 1370 O O . GLY A 1 178 ? 20.234 -46.874 37.312 1.00 25.14 178 GLY A O 1
ATOM 1371 N N . GLU A 1 179 ? 18.800 -48.398 37.931 1.00 26.73 179 GLU A N 1
ATOM 1372 C CA . GLU A 1 179 ? 17.886 -49.578 38.074 1.00 26.73 179 GLU A CA 1
ATOM 1373 C C . GLU A 1 179 ? 16.415 -49.126 37.759 1.00 26.73 179 GLU A C 1
ATOM 1375 O O . GLU A 1 179 ? 16.174 -47.928 37.647 1.00 26.73 179 GLU A O 1
ATOM 1380 N N . ILE A 1 180 ? 15.355 -49.912 37.470 1.00 25.58 180 ILE A N 1
ATOM 1381 C CA . ILE A 1 180 ? 14.765 -51.202 37.935 1.00 25.58 180 ILE A CA 1
ATOM 1382 C C . ILE A 1 180 ? 13.790 -51.107 39.153 1.00 25.58 180 ILE A C 1
ATOM 1384 O O . ILE A 1 180 ? 14.147 -51.334 40.302 1.00 25.58 180 ILE A O 1
ATOM 1388 N N . THR A 1 181 ? 12.481 -50.970 38.848 1.00 26.88 181 THR A N 1
ATOM 1389 C CA . THR A 1 181 ? 11.281 -51.257 39.701 1.00 26.88 181 THR A CA 1
ATOM 1390 C C . THR A 1 181 ? 11.030 -50.337 40.926 1.00 26.88 181 THR A C 1
ATOM 1392 O O . THR A 1 181 ? 11.936 -49.680 41.407 1.00 26.88 181 THR A O 1
ATOM 1395 N N . ARG A 1 182 ? 9.818 -50.176 41.499 1.00 25.86 182 ARG A N 1
ATOM 1396 C CA . ARG A 1 182 ? 8.618 -51.045 41.628 1.00 25.86 182 ARG A CA 1
ATOM 1397 C C . ARG A 1 182 ? 7.310 -50.231 41.675 1.00 25.86 182 ARG A C 1
ATOM 1399 O O . ARG A 1 182 ? 7.330 -49.068 42.060 1.00 25.86 182 ARG A O 1
ATOM 1406 N N . GLY A 1 183 ? 6.171 -50.884 41.426 1.00 28.61 183 GLY A N 1
ATOM 1407 C CA . GLY A 1 183 ? 4.835 -50.388 41.803 1.00 28.61 183 GLY A CA 1
ATOM 1408 C C . GLY A 1 183 ? 4.150 -51.282 42.858 1.00 28.61 183 GLY A C 1
ATOM 1409 O O . GLY A 1 183 ? 4.547 -52.441 43.004 1.00 28.61 183 GLY A O 1
ATOM 1410 N N . PRO A 1 184 ? 3.131 -50.787 43.588 1.00 30.61 184 PRO A N 1
ATOM 1411 C CA . PRO A 1 184 ? 2.234 -51.595 44.417 1.00 30.61 184 PRO A CA 1
ATOM 1412 C C . PRO A 1 184 ? 0.873 -51.852 43.733 1.00 30.61 184 PRO A C 1
ATOM 1414 O O . PRO A 1 184 ? 0.406 -51.051 42.927 1.00 30.61 184 PRO A O 1
ATOM 1417 N N . MET A 1 185 ? 0.210 -52.960 44.081 1.00 25.55 185 MET A N 1
ATOM 1418 C CA . MET A 1 185 ? -1.137 -53.300 43.593 1.00 25.55 185 MET A CA 1
ATOM 1419 C C . MET A 1 185 ? -2.249 -52.845 44.547 1.00 25.55 185 MET A C 1
ATOM 1421 O O . MET A 1 185 ? -2.069 -52.880 45.762 1.00 25.55 185 MET A O 1
ATOM 1425 N N . GLY A 1 186 ? -3.444 -52.638 43.983 1.00 24.14 186 GLY A N 1
ATOM 1426 C CA . GLY A 1 186 ? -4.703 -53.028 44.626 1.00 24.14 186 GLY A CA 1
ATOM 1427 C C . GLY A 1 186 ? -5.670 -51.897 44.972 1.00 24.14 186 GLY A C 1
ATOM 1428 O O . GLY A 1 186 ? -5.409 -51.111 45.872 1.00 24.14 186 GLY A O 1
ATOM 1429 N N . PHE A 1 187 ? -6.838 -51.888 44.324 1.00 24.22 187 PHE A N 1
ATOM 1430 C CA . PHE A 1 187 ? -8.112 -52.307 44.933 1.00 24.22 187 PHE A CA 1
ATOM 1431 C C . PHE A 1 187 ? -9.192 -52.422 43.840 1.00 24.22 187 PHE A C 1
ATOM 1433 O O . PHE A 1 187 ? -9.167 -51.674 42.867 1.00 24.22 187 PHE A O 1
ATOM 1440 N N . GLN A 1 188 ? -10.135 -53.359 43.981 1.00 26.48 188 GLN A N 1
ATOM 1441 C CA . GLN A 1 188 ? -11.258 -53.523 43.051 1.00 26.48 188 GLN A CA 1
ATOM 1442 C C . GLN A 1 188 ? -12.494 -54.020 43.814 1.00 26.48 188 GLN A C 1
ATOM 1444 O O . GLN A 1 188 ? -12.449 -55.072 44.446 1.00 26.48 188 GLN A O 1
ATOM 1449 N N . VAL A 1 189 ? -13.586 -53.253 43.761 1.00 26.72 189 VAL A N 1
ATOM 1450 C CA . VAL A 1 189 ? -14.919 -53.587 44.300 1.00 26.72 189 VAL A CA 1
ATOM 1451 C C . VAL A 1 189 ? -15.954 -53.051 43.288 1.00 26.72 189 VAL A C 1
ATOM 1453 O O . VAL A 1 189 ? -15.700 -51.983 42.727 1.00 26.72 189 VAL A O 1
ATOM 1456 N N . PRO A 1 190 ? -17.044 -53.777 42.960 1.00 30.27 190 PRO A N 1
ATOM 1457 C CA . PRO A 1 190 ? -17.789 -53.537 41.719 1.00 30.27 190 PRO A CA 1
ATOM 1458 C C . PRO A 1 190 ? -19.138 -52.817 41.891 1.00 30.27 190 PRO A C 1
ATOM 1460 O O . PRO A 1 190 ? -19.736 -52.855 42.963 1.00 30.27 190 PRO A O 1
ATOM 1463 N N . GLY A 1 191 ? -19.662 -52.317 40.764 1.00 25.52 191 GLY A N 1
ATOM 1464 C CA . GLY A 1 191 ? -21.095 -52.084 40.543 1.00 25.52 191 GLY A CA 1
ATOM 1465 C C . GLY A 1 191 ? -21.492 -50.630 40.292 1.00 25.52 191 GLY A C 1
ATOM 1466 O O . GLY A 1 191 ? -21.521 -49.840 41.224 1.00 25.52 191 GLY A O 1
ATOM 1467 N N . GLU A 1 192 ? -21.840 -50.300 39.044 1.00 26.59 192 GLU A N 1
ATOM 1468 C CA . GLU A 1 192 ? -23.218 -49.941 38.654 1.00 26.59 192 GLU A CA 1
ATOM 1469 C C . GLU A 1 192 ? -23.345 -49.865 37.116 1.00 26.59 192 GLU A C 1
ATOM 1471 O O . GLU A 1 192 ? -22.374 -50.099 36.392 1.00 26.59 192 GLU A O 1
ATOM 1476 N N . GLU A 1 193 ? -24.568 -49.686 36.615 1.00 29.30 193 GLU A N 1
ATOM 1477 C CA . GLU A 1 193 ? -24.972 -50.052 35.251 1.00 29.30 193 GLU A CA 1
ATOM 1478 C C . GLU A 1 193 ? -24.949 -48.886 34.239 1.00 29.30 193 GLU A C 1
ATOM 1480 O O . GLU A 1 193 ? -24.972 -47.714 34.597 1.00 29.30 193 GLU A O 1
ATOM 1485 N N . GLY A 1 194 ? -24.972 -49.233 32.945 1.00 35.97 194 GLY A N 1
ATOM 1486 C CA . GLY A 1 194 ? -25.572 -48.414 31.881 1.00 35.97 194 GLY A CA 1
ATOM 1487 C C . GLY A 1 194 ? -24.991 -47.018 31.604 1.00 35.97 194 GLY A C 1
ATOM 1488 O O . GLY A 1 194 ? -25.508 -46.009 32.077 1.00 35.97 194 GLY A O 1
ATOM 1489 N N . LYS A 1 195 ? -24.041 -46.929 30.663 1.00 27.98 195 LYS A N 1
ATOM 1490 C CA . LYS A 1 195 ? -23.815 -45.706 29.867 1.00 27.98 195 LYS A CA 1
ATOM 1491 C C . LYS A 1 195 ? -23.902 -46.019 28.369 1.00 27.98 195 LYS A C 1
ATOM 1493 O O . LYS A 1 195 ? -23.476 -47.103 27.969 1.00 27.98 195 LYS A O 1
ATOM 1498 N N . PRO A 1 196 ? -24.451 -45.109 27.540 1.00 27.59 196 PRO A N 1
ATOM 1499 C CA . PRO A 1 196 ? -24.502 -45.300 26.095 1.00 27.59 196 PRO A CA 1
ATOM 1500 C C . PRO A 1 196 ? -23.088 -45.333 25.502 1.00 27.59 196 PRO A C 1
ATOM 1502 O O . PRO A 1 196 ? -22.171 -44.692 26.018 1.00 27.59 196 PRO A O 1
ATOM 1505 N N . SER A 1 197 ? -22.923 -46.070 24.402 1.00 26.73 197 SER A N 1
ATOM 1506 C CA . SER A 1 197 ? -21.664 -46.103 23.656 1.00 26.73 197 SER A CA 1
ATOM 1507 C C . SER A 1 197 ? -21.336 -44.707 23.124 1.00 26.73 197 SER A C 1
ATOM 1509 O O . SER A 1 197 ? -22.106 -44.127 22.360 1.00 26.73 197 SER A O 1
ATOM 1511 N N . THR A 1 198 ? -20.195 -44.158 23.538 1.00 31.58 198 THR A N 1
ATOM 1512 C CA . THR A 1 198 ? -19.644 -42.933 22.956 1.00 31.58 198 THR A CA 1
ATOM 1513 C C . THR A 1 198 ? -19.183 -43.221 21.533 1.00 31.58 198 THR A C 1
ATOM 1515 O O . THR A 1 198 ? -18.355 -44.112 21.333 1.00 31.58 198 THR A O 1
ATOM 1518 N N . ALA A 1 199 ? -19.680 -42.455 20.560 1.00 28.17 199 ALA A N 1
ATOM 1519 C CA . ALA A 1 199 ? -19.193 -42.524 19.186 1.00 28.17 199 ALA A CA 1
ATOM 1520 C C . ALA A 1 199 ? -17.662 -42.307 19.137 1.00 28.17 199 ALA A C 1
ATOM 1522 O O . ALA A 1 199 ? -17.137 -41.519 19.933 1.00 28.17 199 ALA A O 1
ATOM 1523 N N . PRO A 1 200 ? -16.934 -42.989 18.233 1.00 31.81 200 PRO A N 1
ATOM 1524 C CA . PRO A 1 200 ? -15.509 -42.740 18.050 1.00 31.81 200 PRO A CA 1
ATOM 1525 C C . PRO A 1 200 ? -15.272 -41.292 17.581 1.00 31.81 200 PRO A C 1
ATOM 1527 O O . PRO A 1 200 ? -16.138 -40.722 16.909 1.00 31.81 200 PRO A O 1
ATOM 1530 N N . PRO A 1 201 ? -14.116 -40.684 17.906 1.00 31.28 201 PRO A N 1
ATOM 1531 C CA . PRO A 1 201 ? -13.792 -39.344 17.427 1.00 31.28 201 PRO A CA 1
ATOM 1532 C C . PRO A 1 201 ? -13.758 -39.310 15.886 1.00 31.28 201 PRO A C 1
ATOM 1534 O O . PRO A 1 201 ? -13.327 -40.289 15.268 1.00 31.28 201 PRO A O 1
ATOM 1537 N N . PRO A 1 202 ? -14.199 -38.208 15.251 1.00 37.47 202 PRO A N 1
ATOM 1538 C CA . PRO A 1 202 ? -14.225 -38.098 13.795 1.00 37.47 202 PRO A CA 1
ATOM 1539 C C . PRO A 1 202 ? -12.812 -38.203 13.211 1.00 37.47 202 PRO A C 1
ATOM 1541 O O . PRO A 1 202 ? -11.861 -37.652 13.765 1.00 37.47 202 PRO A O 1
ATOM 1544 N N . ASN A 1 203 ? -12.683 -38.907 12.083 1.00 41.44 203 ASN A N 1
ATOM 1545 C CA . ASN A 1 203 ? -11.390 -39.190 11.460 1.00 41.44 203 ASN A CA 1
ATOM 1546 C C . ASN A 1 203 ? -10.661 -37.881 11.056 1.00 41.44 203 ASN A C 1
ATOM 1548 O O . ASN A 1 203 ? -11.178 -37.160 10.192 1.00 41.44 203 ASN A O 1
ATOM 1552 N N . PRO A 1 204 ? -9.466 -37.581 11.613 1.00 38.41 204 PRO A N 1
ATOM 1553 C CA . PRO A 1 204 ? -8.695 -36.383 11.271 1.00 38.41 204 PRO A CA 1
ATOM 1554 C C . PRO A 1 204 ? -8.388 -36.251 9.775 1.00 38.41 204 PRO A C 1
ATOM 1556 O O . PRO A 1 204 ? -8.401 -35.138 9.244 1.00 38.41 204 PRO A O 1
ATOM 1559 N N . ASP A 1 205 ? -8.182 -37.375 9.082 1.00 42.91 205 ASP A N 1
ATOM 1560 C CA . ASP A 1 205 ? -7.836 -37.395 7.657 1.00 42.91 205 ASP A CA 1
ATOM 1561 C C . ASP A 1 205 ? -9.001 -36.952 6.761 1.00 42.91 205 ASP A C 1
ATOM 1563 O O . ASP A 1 205 ? -8.790 -36.422 5.671 1.00 42.91 205 ASP A O 1
ATOM 1567 N N . LEU A 1 206 ? -10.246 -37.083 7.231 1.00 36.25 206 LEU A N 1
ATOM 1568 C CA . LEU A 1 206 ? -11.399 -36.548 6.507 1.00 36.25 206 LEU A CA 1
ATOM 1569 C C . LEU A 1 206 ? -11.473 -35.019 6.630 1.00 36.25 206 LEU A C 1
ATOM 1571 O O . LEU A 1 206 ? -11.833 -34.335 5.674 1.00 36.25 206 LEU A O 1
ATOM 1575 N N . TYR A 1 207 ? -11.085 -34.468 7.784 1.00 38.94 207 TYR A N 1
ATOM 1576 C CA . TYR A 1 207 ? -11.052 -33.022 8.018 1.00 38.94 207 TYR A CA 1
ATOM 1577 C C . TYR A 1 207 ? -9.910 -32.336 7.254 1.00 38.94 207 TYR A C 1
ATOM 1579 O O . TYR A 1 207 ? -10.091 -31.230 6.735 1.00 38.94 207 TYR A O 1
ATOM 1587 N N . SER A 1 208 ? -8.748 -32.990 7.138 1.00 36.78 208 SER A N 1
ATOM 1588 C CA . SER A 1 208 ? -7.643 -32.506 6.300 1.00 36.78 208 SER A CA 1
ATOM 1589 C C . SER A 1 208 ? -7.994 -32.585 4.808 1.00 36.78 208 SER A C 1
ATOM 1591 O O . SER A 1 208 ? -7.746 -31.623 4.077 1.00 36.78 208 SER A O 1
ATOM 1593 N N . LEU A 1 209 ? -8.671 -33.654 4.369 1.00 36.31 209 LEU A N 1
ATOM 1594 C CA . LEU A 1 209 ? -9.155 -33.801 2.996 1.00 36.31 209 LEU A CA 1
ATOM 1595 C C . LEU A 1 209 ? -10.212 -32.742 2.639 1.00 36.31 209 LEU A C 1
ATOM 1597 O O . LEU A 1 209 ? -10.081 -32.088 1.605 1.00 36.31 209 LEU A O 1
ATOM 1601 N N . VAL A 1 210 ? -11.201 -32.491 3.507 1.00 39.28 210 VAL A N 1
ATOM 1602 C CA . VAL A 1 210 ? -12.205 -31.427 3.306 1.00 39.28 210 VAL A CA 1
ATOM 1603 C C . VAL A 1 210 ? -11.555 -30.039 3.270 1.00 39.28 210 VAL A C 1
ATOM 1605 O O . VAL A 1 210 ? -11.906 -29.241 2.400 1.00 39.28 210 VAL A O 1
ATOM 1608 N N . ARG A 1 211 ? -10.553 -29.759 4.122 1.00 35.25 211 ARG A N 1
ATOM 1609 C CA . ARG A 1 211 ? -9.737 -28.534 3.997 1.00 35.25 211 ARG A CA 1
ATOM 1610 C C . ARG A 1 211 ? -9.035 -28.454 2.639 1.00 35.25 211 ARG A C 1
ATOM 1612 O O . ARG A 1 211 ? -9.128 -27.414 1.998 1.00 35.25 211 ARG A O 1
ATOM 1619 N N . SER A 1 212 ? -8.386 -29.531 2.188 1.00 34.00 212 SER A N 1
ATOM 1620 C CA . SER A 1 212 ? -7.641 -29.538 0.918 1.00 34.00 212 SER A CA 1
ATOM 1621 C C . SER A 1 212 ? -8.539 -29.342 -0.312 1.00 34.00 212 SER A C 1
ATOM 1623 O O . SER A 1 212 ? -8.154 -28.668 -1.262 1.00 34.00 212 SER A O 1
ATOM 1625 N N . ILE A 1 213 ? -9.769 -29.867 -0.275 1.00 35.31 213 ILE A N 1
ATOM 1626 C CA . ILE A 1 213 ? -10.767 -29.684 -1.336 1.00 35.31 213 ILE A CA 1
ATOM 1627 C C . ILE A 1 213 ? -11.324 -28.254 -1.310 1.00 35.31 213 ILE A C 1
ATOM 1629 O O . ILE A 1 213 ? -11.471 -27.648 -2.369 1.00 35.31 213 ILE A O 1
ATOM 1633 N N . ALA A 1 214 ? -11.565 -27.672 -0.130 1.00 35.81 214 ALA A N 1
ATOM 1634 C CA . ALA A 1 214 ? -11.963 -26.268 -0.013 1.00 35.81 214 ALA A CA 1
ATOM 1635 C C . ALA A 1 214 ? -10.865 -25.305 -0.517 1.00 35.81 214 ALA A C 1
ATOM 1637 O O . ALA A 1 214 ? -11.173 -24.338 -1.216 1.00 35.81 214 ALA A O 1
ATOM 1638 N N . SER A 1 215 ? -9.588 -25.603 -0.241 1.00 38.59 215 SER A N 1
ATOM 1639 C CA . SER A 1 215 ? -8.432 -24.826 -0.716 1.00 38.59 215 SER A CA 1
ATOM 1640 C C . SER A 1 215 ? -8.045 -25.069 -2.181 1.00 38.59 215 SER A C 1
ATOM 1642 O O . SER A 1 215 ? -7.103 -24.446 -2.657 1.00 38.59 215 SER A O 1
ATOM 1644 N N . ASN A 1 216 ? -8.740 -25.955 -2.905 1.00 32.56 216 ASN A N 1
ATOM 1645 C CA . ASN A 1 216 ? -8.536 -26.149 -4.349 1.00 32.56 216 ASN A CA 1
ATOM 1646 C C . ASN A 1 216 ? -9.333 -25.153 -5.212 1.00 32.56 216 ASN A C 1
ATOM 1648 O O . ASN A 1 216 ? -9.224 -25.175 -6.437 1.00 32.56 216 ASN A O 1
ATOM 1652 N N . THR A 1 217 ? -10.089 -24.243 -4.592 1.00 32.94 217 THR A N 1
ATOM 1653 C CA . THR A 1 217 ? -10.370 -22.951 -5.232 1.00 32.94 217 THR A CA 1
ATOM 1654 C C . THR A 1 217 ? -9.091 -22.117 -5.110 1.00 32.94 217 THR A C 1
ATOM 1656 O O . THR A 1 217 ? -8.631 -21.955 -3.977 1.00 32.94 217 THR A O 1
ATOM 1659 N N . PRO A 1 218 ? -8.499 -21.575 -6.196 1.00 38.03 218 PRO A N 1
ATOM 1660 C CA . PRO A 1 218 ? -7.425 -20.597 -6.039 1.00 38.03 218 PRO A CA 1
ATOM 1661 C C . PRO A 1 218 ? -7.952 -19.444 -5.170 1.00 38.03 218 PRO A C 1
ATOM 1663 O O . PRO A 1 218 ? -9.115 -19.064 -5.345 1.00 38.03 218 PRO A O 1
ATOM 1666 N N . PRO A 1 219 ? -7.163 -18.918 -4.214 1.00 47.12 219 PRO A N 1
ATOM 1667 C CA . PRO A 1 219 ? -7.652 -17.898 -3.298 1.00 47.12 219 PRO A CA 1
ATOM 1668 C C . PRO A 1 219 ? -8.184 -16.709 -4.097 1.00 47.12 219 PRO A C 1
ATOM 1670 O O . PRO A 1 219 ? -7.468 -16.136 -4.924 1.00 47.12 219 PRO A O 1
ATOM 1673 N N . SER A 1 220 ? -9.453 -16.360 -3.869 1.00 57.03 220 SER A N 1
ATOM 1674 C CA . SER A 1 220 ? -10.032 -15.120 -4.373 1.00 57.03 220 SER A CA 1
ATOM 1675 C C . SER A 1 220 ? -9.120 -13.977 -3.931 1.00 57.03 220 SER A C 1
ATOM 1677 O O . SER A 1 220 ? -8.842 -13.850 -2.740 1.00 57.03 220 SER A O 1
ATOM 1679 N N . SER A 1 221 ? -8.631 -13.154 -4.869 1.00 78.50 221 SER A N 1
ATOM 1680 C CA . SER A 1 221 ? -7.972 -11.905 -4.465 1.00 78.50 221 SER A CA 1
ATOM 1681 C C . SER A 1 221 ? -8.959 -11.119 -3.595 1.00 78.50 221 SER A C 1
ATOM 1683 O O . SER A 1 221 ? -10.124 -11.024 -3.995 1.00 78.50 221 SER A O 1
ATOM 1685 N N . PRO A 1 222 ? -8.536 -10.604 -2.426 1.00 91.94 222 PRO A N 1
ATOM 1686 C CA . PRO A 1 222 ? -9.436 -9.953 -1.488 1.00 91.94 222 PRO A CA 1
ATOM 1687 C C . PRO A 1 222 ? -10.340 -8.901 -2.133 1.00 91.94 222 PRO A C 1
ATOM 1689 O O . PRO A 1 222 ? -9.886 -8.046 -2.891 1.00 91.94 222 PRO A O 1
ATOM 1692 N N . LEU A 1 223 ? -11.629 -8.981 -1.808 1.00 94.56 223 LEU A N 1
ATOM 1693 C CA . LEU A 1 223 ? -12.676 -8.060 -2.257 1.00 94.56 223 LEU A CA 1
ATOM 1694 C C . LEU A 1 223 ? -12.892 -6.916 -1.254 1.00 94.56 223 LEU A C 1
ATOM 1696 O O . LEU A 1 223 ? -13.505 -5.904 -1.593 1.00 94.56 223 LEU A O 1
ATOM 1700 N N . MET A 1 224 ? -12.360 -7.065 -0.035 1.00 97.12 224 MET A N 1
ATOM 1701 C CA . MET A 1 224 ? -12.308 -6.023 0.983 1.00 97.12 224 MET A CA 1
ATOM 1702 C C . MET A 1 224 ? -10.892 -5.848 1.551 1.00 97.12 224 MET A C 1
ATOM 1704 O O . MET A 1 224 ? -10.184 -6.832 1.756 1.00 97.12 224 MET A O 1
ATOM 1708 N N . ILE A 1 225 ? -10.505 -4.611 1.877 1.00 98.19 225 ILE A N 1
ATOM 1709 C CA . ILE A 1 225 ? -9.347 -4.292 2.730 1.00 98.19 225 ILE A CA 1
ATOM 1710 C C . ILE A 1 225 ? -9.844 -3.618 4.015 1.00 98.19 225 ILE A C 1
ATOM 1712 O O . ILE A 1 225 ? -10.455 -2.556 3.933 1.00 98.19 225 ILE A O 1
ATOM 1716 N N . ALA A 1 226 ? -9.539 -4.171 5.188 1.00 98.19 226 ALA A N 1
ATOM 1717 C CA . ALA A 1 226 ? -9.652 -3.469 6.469 1.00 98.19 226 ALA A CA 1
ATOM 1718 C C . ALA A 1 226 ? -8.274 -2.944 6.899 1.00 98.19 226 ALA A C 1
ATOM 1720 O O . ALA A 1 226 ? -7.274 -3.650 6.768 1.00 98.19 226 ALA A O 1
ATOM 1721 N N . THR A 1 227 ? -8.201 -1.713 7.404 1.00 97.81 227 THR A N 1
ATOM 1722 C CA . THR A 1 227 ? -6.931 -1.083 7.805 1.00 97.81 227 THR A CA 1
ATOM 1723 C C . THR A 1 227 ? -7.104 -0.191 9.030 1.00 97.81 227 THR A C 1
ATOM 1725 O O . THR A 1 227 ? -8.081 0.559 9.102 1.00 97.81 227 THR A O 1
ATOM 1728 N N . ASP A 1 228 ? -6.155 -0.219 9.971 1.00 97.38 228 ASP A N 1
ATOM 1729 C CA . ASP A 1 228 ? -6.100 0.818 11.011 1.00 97.38 228 ASP A CA 1
ATOM 1730 C C . ASP A 1 228 ? -5.617 2.166 10.446 1.00 97.38 228 ASP A C 1
ATOM 1732 O O . ASP A 1 228 ? -5.075 2.261 9.338 1.00 97.38 228 ASP A O 1
ATOM 1736 N N . VAL A 1 229 ? -5.876 3.219 11.216 1.00 95.06 229 VAL A N 1
ATOM 1737 C CA . VAL A 1 229 ? -5.628 4.623 10.911 1.00 95.06 229 VAL A CA 1
ATOM 1738 C C . VAL A 1 229 ? -4.284 5.069 11.478 1.00 95.06 229 VAL A C 1
ATOM 1740 O O . VAL A 1 229 ? -3.377 5.349 10.702 1.00 95.06 229 VAL A O 1
ATOM 1743 N N . ASP A 1 230 ? -4.144 5.150 12.800 1.00 93.38 230 ASP A N 1
ATOM 1744 C CA . ASP A 1 230 ? -2.907 5.564 13.466 1.00 93.38 230 ASP A CA 1
ATOM 1745 C C . ASP A 1 230 ? -1.854 4.442 13.391 1.00 93.38 230 ASP A C 1
ATOM 1747 O O . ASP A 1 230 ? -2.210 3.271 13.433 1.00 93.38 230 ASP A O 1
ATOM 1751 N N . GLY A 1 231 ? -0.568 4.781 13.237 1.00 91.75 231 GLY A N 1
ATOM 1752 C CA . GLY A 1 231 ? 0.524 3.805 13.065 1.00 91.75 231 GLY A CA 1
ATOM 1753 C C . GLY A 1 231 ? 0.589 3.213 11.652 1.00 91.75 231 GLY A C 1
ATOM 1754 O O . GLY A 1 231 ? 1.640 3.259 11.010 1.00 91.75 231 GLY A O 1
ATOM 1755 N N . THR A 1 232 ? -0.554 2.765 11.130 1.00 96.19 232 THR A N 1
ATOM 1756 C CA . THR A 1 232 ? -0.697 2.104 9.826 1.00 96.19 232 THR A CA 1
ATOM 1757 C C . THR A 1 232 ? -0.910 3.095 8.668 1.00 96.19 232 THR A C 1
ATOM 1759 O O . THR A 1 232 ? 0.035 3.369 7.924 1.00 96.19 232 THR A O 1
ATOM 1762 N N . LEU A 1 233 ? -2.115 3.652 8.457 1.00 95.44 233 LEU A N 1
ATOM 1763 C CA . LEU A 1 233 ? -2.363 4.591 7.340 1.00 95.44 233 LEU A CA 1
ATOM 1764 C C . LEU A 1 233 ? -1.673 5.942 7.535 1.00 95.44 233 LEU A C 1
ATOM 1766 O O . LEU A 1 233 ? -1.172 6.526 6.570 1.00 95.44 233 LEU A O 1
ATOM 1770 N N . ILE A 1 234 ? -1.709 6.436 8.773 1.00 95.31 234 ILE A N 1
ATOM 1771 C CA . ILE A 1 234 ? -1.085 7.653 9.280 1.00 95.31 234 ILE A CA 1
ATOM 1772 C C . ILE A 1 234 ? 0.151 7.206 10.068 1.00 95.31 234 ILE A C 1
ATOM 1774 O O . ILE A 1 234 ? 0.020 6.805 11.227 1.00 95.31 234 ILE A O 1
ATOM 1778 N N . PRO A 1 235 ? 1.355 7.264 9.469 1.00 94.25 235 PRO A N 1
ATOM 1779 C CA . PRO A 1 235 ? 2.576 6.852 10.148 1.00 94.25 235 PRO A CA 1
ATOM 1780 C C . PRO A 1 235 ? 2.792 7.667 11.422 1.00 94.25 235 PRO A C 1
ATOM 1782 O O . PRO A 1 235 ? 2.524 8.869 11.432 1.00 94.25 235 PRO A O 1
ATOM 1785 N N . SER A 1 236 ? 3.368 7.069 12.466 1.00 89.00 236 SER A N 1
ATOM 1786 C CA . SER A 1 236 ? 3.642 7.754 13.745 1.00 89.00 236 SER A CA 1
ATOM 1787 C C . SER A 1 236 ? 4.610 8.950 13.637 1.00 89.00 236 SER A C 1
ATOM 1789 O O . SER A 1 236 ? 4.789 9.698 14.596 1.00 89.00 236 SER A O 1
ATOM 1791 N N . SER A 1 237 ? 5.237 9.142 12.472 1.00 86.69 237 SER A N 1
ATOM 1792 C CA . SER A 1 237 ? 6.069 10.292 12.095 1.00 86.69 237 SER A CA 1
ATOM 1793 C C . SER A 1 237 ? 5.306 11.421 11.373 1.00 86.69 237 SER A C 1
ATOM 1795 O O . SER A 1 237 ? 5.914 12.435 11.026 1.00 86.69 237 SER A O 1
ATOM 1797 N N . SER A 1 238 ? 4.000 11.263 11.134 1.00 88.81 238 SER A N 1
ATOM 1798 C CA . SER A 1 238 ? 3.158 12.132 10.301 1.00 88.81 238 SER A CA 1
ATOM 1799 C C . SER A 1 238 ? 1.951 12.702 11.065 1.00 88.81 238 SER A C 1
ATOM 1801 O O . SER A 1 238 ? 1.635 12.298 12.180 1.00 88.81 238 SER A O 1
ATOM 1803 N N . THR A 1 239 ? 1.249 13.654 10.445 1.00 86.19 239 THR A N 1
ATOM 1804 C CA . THR A 1 239 ? -0.032 14.222 10.918 1.00 86.19 239 THR A CA 1
ATOM 1805 C C . THR A 1 239 ? -1.211 13.934 9.979 1.00 86.19 239 THR A C 1
ATOM 1807 O O . THR A 1 239 ? -2.300 14.470 10.183 1.00 86.19 239 THR A O 1
ATOM 1810 N N . GLY A 1 240 ? -0.990 13.098 8.960 1.00 91.25 240 GLY A N 1
ATOM 1811 C CA . GLY A 1 240 ? -1.966 12.640 7.967 1.00 91.25 240 GLY A CA 1
ATOM 1812 C C . GLY A 1 240 ? -1.429 11.442 7.163 1.00 91.25 240 GLY A C 1
ATOM 1813 O O . GLY A 1 240 ? -0.249 11.094 7.311 1.00 91.25 240 GLY A O 1
ATOM 1814 N N . PRO A 1 241 ? -2.262 10.770 6.350 1.00 95.38 241 PRO A N 1
ATOM 1815 C CA . PRO A 1 241 ? -1.905 9.490 5.745 1.00 95.38 241 PRO A CA 1
ATOM 1816 C C . PRO A 1 241 ? -0.821 9.588 4.663 1.00 95.38 241 PRO A C 1
ATOM 1818 O O . PRO A 1 241 ? -0.641 10.628 4.025 1.00 95.38 241 PRO A O 1
ATOM 1821 N N . HIS A 1 242 ? -0.094 8.488 4.433 1.00 93.69 242 HIS A N 1
ATOM 1822 C CA . HIS A 1 242 ? 0.984 8.466 3.439 1.00 93.69 242 HIS A CA 1
ATOM 1823 C C . HIS A 1 242 ? 0.434 8.458 1.990 1.00 93.69 242 HIS A C 1
ATOM 1825 O O . HIS A 1 242 ? -0.338 7.554 1.644 1.00 93.69 242 HIS A O 1
ATOM 1831 N N . PRO A 1 243 ? 0.862 9.375 1.090 1.00 90.62 243 PRO A N 1
ATOM 1832 C CA . PRO A 1 243 ? 0.277 9.521 -0.250 1.00 90.62 243 PRO A CA 1
ATOM 1833 C C . PRO A 1 243 ? 0.255 8.240 -1.097 1.00 90.62 243 PRO A C 1
ATOM 1835 O O . PRO A 1 243 ? -0.712 7.987 -1.817 1.00 90.62 243 PRO A O 1
ATOM 1838 N N . SER A 1 244 ? 1.294 7.397 -1.014 1.00 88.44 244 SER A N 1
ATOM 1839 C CA . SER A 1 244 ? 1.344 6.148 -1.792 1.00 88.44 244 SER A CA 1
ATOM 1840 C C . SER A 1 244 ? 0.345 5.091 -1.309 1.00 88.44 244 SER A C 1
ATOM 1842 O O . SER A 1 244 ? -0.131 4.305 -2.128 1.00 88.44 244 SER A O 1
ATOM 1844 N N . ALA A 1 245 ? -0.005 5.077 -0.017 1.00 93.69 245 ALA A N 1
ATOM 1845 C CA . ALA A 1 245 ? -1.005 4.161 0.525 1.00 93.69 245 ALA A CA 1
ATOM 1846 C C . ALA A 1 245 ? -2.391 4.539 -0.010 1.00 93.69 245 ALA A C 1
ATOM 1848 O O . ALA A 1 245 ? -3.067 3.707 -0.611 1.00 93.69 245 ALA A O 1
ATOM 1849 N N . ILE A 1 246 ? -2.746 5.823 0.082 1.00 95.44 246 ILE A N 1
ATOM 1850 C CA . ILE A 1 246 ? -4.020 6.356 -0.414 1.00 95.44 246 ILE A CA 1
ATOM 1851 C C . ILE A 1 246 ? -4.150 6.202 -1.937 1.00 95.44 246 ILE A C 1
ATOM 1853 O O . ILE A 1 246 ? -5.150 5.661 -2.404 1.00 95.44 246 ILE A O 1
ATOM 1857 N N . LYS A 1 247 ? -3.118 6.550 -2.725 1.00 89.62 247 LYS A N 1
ATOM 1858 C CA . LYS A 1 247 ? -3.092 6.306 -4.185 1.00 89.62 247 LYS A CA 1
ATOM 1859 C C . LYS A 1 247 ? -3.340 4.830 -4.530 1.00 89.62 247 LYS A C 1
ATOM 1861 O O . LYS A 1 247 ? -4.034 4.529 -5.500 1.00 89.62 247 LYS A O 1
ATOM 1866 N N . THR A 1 248 ? -2.782 3.912 -3.740 1.00 90.69 248 THR A N 1
ATOM 1867 C CA . THR A 1 248 ? -2.946 2.467 -3.948 1.00 90.69 248 THR A CA 1
ATOM 1868 C C . THR A 1 248 ? -4.360 2.003 -3.589 1.00 90.69 248 THR A C 1
ATOM 1870 O O . THR A 1 248 ? -4.976 1.293 -4.377 1.00 90.69 248 THR A O 1
ATOM 1873 N N . LEU A 1 249 ? -4.903 2.436 -2.448 1.00 94.88 249 LEU A N 1
ATOM 1874 C CA . LEU A 1 249 ? -6.261 2.097 -2.004 1.00 94.88 249 LEU A CA 1
ATOM 1875 C C . LEU A 1 249 ? -7.337 2.639 -2.955 1.00 94.88 249 LEU A C 1
ATOM 1877 O O . LEU A 1 249 ? -8.293 1.934 -3.266 1.00 94.88 249 LEU A O 1
ATOM 1881 N N . LEU A 1 250 ? -7.151 3.848 -3.492 1.00 91.94 250 LEU A N 1
ATOM 1882 C CA . LEU A 1 250 ? -8.041 4.407 -4.511 1.00 91.94 250 LEU A CA 1
ATOM 1883 C C . LEU A 1 250 ? -7.963 3.638 -5.842 1.00 91.94 250 LEU A C 1
ATOM 1885 O O . LEU A 1 250 ? -9.009 3.395 -6.442 1.00 91.94 250 LEU A O 1
ATOM 1889 N N . LYS A 1 251 ? -6.777 3.176 -6.283 1.00 87.44 251 LYS A N 1
ATOM 1890 C CA . LYS A 1 251 ? -6.686 2.262 -7.443 1.00 87.44 251 LYS A CA 1
ATOM 1891 C C . LYS A 1 251 ? -7.362 0.913 -7.156 1.00 87.44 251 LYS A C 1
ATOM 1893 O O . LYS A 1 251 ? -8.081 0.423 -8.015 1.00 87.44 251 LYS A O 1
ATOM 1898 N N . ALA A 1 252 ? -7.194 0.339 -5.965 1.00 89.88 252 ALA A N 1
ATOM 1899 C CA . ALA A 1 252 ? -7.878 -0.903 -5.592 1.00 89.88 252 ALA A CA 1
ATOM 1900 C C . ALA A 1 252 ? -9.413 -0.749 -5.613 1.00 89.88 252 ALA A C 1
ATOM 1902 O O . ALA A 1 252 ? -10.106 -1.605 -6.158 1.00 89.88 252 ALA A O 1
ATOM 1903 N N . SER A 1 253 ? -9.924 0.382 -5.115 1.00 91.56 253 SER A N 1
ATOM 1904 C CA . SER A 1 253 ? -11.348 0.743 -5.156 1.00 91.56 253 SER A CA 1
ATOM 1905 C C . SER A 1 253 ? -11.885 0.881 -6.587 1.00 91.56 253 SER A C 1
ATOM 1907 O O . SER A 1 253 ? -12.954 0.361 -6.900 1.00 91.56 253 SER A O 1
ATOM 1909 N N . ALA A 1 254 ? -11.115 1.499 -7.492 1.00 86.50 254 ALA A N 1
ATOM 1910 C CA . ALA A 1 254 ? -11.474 1.619 -8.909 1.00 86.50 254 ALA A CA 1
ATOM 1911 C C . ALA A 1 254 ? -11.559 0.261 -9.640 1.00 86.50 254 ALA A C 1
ATOM 1913 O O . ALA A 1 254 ? -12.338 0.123 -10.579 1.00 86.50 254 ALA A O 1
ATOM 1914 N N . GLU A 1 255 ? -10.804 -0.741 -9.182 1.00 85.12 255 GLU A N 1
ATOM 1915 C CA . GLU A 1 255 ? -10.825 -2.126 -9.680 1.00 85.12 255 GLU A CA 1
ATOM 1916 C C . GLU A 1 255 ? -11.796 -3.026 -8.869 1.00 85.12 255 GLU A C 1
ATOM 1918 O O . GLU A 1 255 ? -11.756 -4.252 -8.967 1.00 85.12 255 GLU A O 1
ATOM 1923 N N . GLY A 1 256 ? -12.683 -2.428 -8.060 1.00 88.62 256 GLY A N 1
ATOM 1924 C CA . GLY A 1 256 ? -13.786 -3.107 -7.368 1.00 88.62 256 GLY A CA 1
ATOM 1925 C C . GLY A 1 256 ? -13.500 -3.621 -5.951 1.00 88.62 256 GLY A C 1
ATOM 1926 O O . GLY A 1 256 ? -14.382 -4.236 -5.352 1.00 88.62 256 GLY A O 1
ATOM 1927 N N . VAL A 1 257 ? -12.316 -3.371 -5.383 1.00 94.38 257 VAL A N 1
ATOM 1928 C CA . VAL A 1 257 ? -11.974 -3.786 -4.009 1.00 94.38 257 VAL A CA 1
ATOM 1929 C C . VAL A 1 257 ? -12.358 -2.688 -3.013 1.00 94.38 257 VAL A C 1
ATOM 1931 O O . VAL A 1 257 ? -11.677 -1.665 -2.912 1.00 94.38 257 VAL A O 1
ATOM 1934 N N . LYS A 1 258 ? -13.431 -2.893 -2.235 1.00 95.12 258 LYS A N 1
ATOM 1935 C CA . LYS A 1 258 ? -13.842 -1.942 -1.183 1.00 95.12 258 LYS A CA 1
ATOM 1936 C C . LYS A 1 258 ? -12.755 -1.880 -0.101 1.00 95.12 258 LYS A C 1
ATOM 1938 O O . LYS A 1 258 ? -12.224 -2.906 0.310 1.00 95.12 258 LYS A O 1
ATOM 1943 N N . TRP A 1 259 ? -12.439 -0.695 0.413 1.00 96.56 259 TRP A N 1
ATOM 1944 C CA . TRP A 1 259 ? -11.586 -0.560 1.597 1.00 96.56 259 TRP A CA 1
ATOM 1945 C C . TRP A 1 259 ? -12.321 0.176 2.714 1.00 96.56 259 TRP A C 1
ATOM 1947 O O . TRP A 1 259 ? -13.179 1.017 2.446 1.00 96.56 259 TRP A O 1
ATOM 1957 N N . VAL A 1 260 ? -12.032 -0.205 3.957 1.00 97.81 260 VAL A N 1
ATOM 1958 C CA . VAL A 1 260 ? -12.767 0.200 5.160 1.00 97.81 260 VAL A CA 1
ATOM 1959 C C . VAL A 1 260 ? -11.796 0.487 6.303 1.00 97.81 260 VAL A C 1
ATOM 1961 O O . VAL A 1 260 ? -10.733 -0.130 6.410 1.00 97.81 260 VAL A O 1
ATOM 1964 N N . LEU A 1 261 ? -12.163 1.425 7.173 1.00 97.69 261 LEU A N 1
ATOM 1965 C CA . LEU A 1 261 ? -11.376 1.757 8.363 1.00 97.69 261 LEU A CA 1
ATOM 1966 C C . LEU A 1 261 ? -11.657 0.749 9.486 1.00 97.69 261 LEU A C 1
ATOM 1968 O O . LEU A 1 261 ? -12.794 0.306 9.632 1.00 97.69 261 LEU A O 1
ATOM 1972 N N . ALA A 1 262 ? -10.653 0.412 10.294 1.00 97.38 262 ALA A N 1
ATOM 1973 C CA . ALA A 1 262 ? -10.793 -0.456 11.462 1.00 97.38 262 ALA A CA 1
ATOM 1974 C C . ALA A 1 262 ? -9.976 0.084 12.644 1.00 97.38 262 ALA A C 1
ATOM 1976 O O . ALA A 1 262 ? -8.840 -0.321 12.862 1.00 97.38 262 ALA A O 1
ATOM 1977 N N . THR A 1 263 ? -10.552 1.021 13.404 1.00 94.19 263 THR A N 1
ATOM 1978 C CA . THR A 1 263 ? -9.798 1.889 14.321 1.00 94.19 263 THR A CA 1
ATOM 1979 C C . THR A 1 263 ? -10.373 1.987 15.737 1.00 94.19 263 THR A C 1
ATOM 1981 O O . THR A 1 263 ? -11.558 1.755 15.987 1.00 94.19 263 THR A O 1
ATOM 1984 N N . GLY A 1 264 ? -9.512 2.354 16.691 1.00 89.38 264 GLY A N 1
ATOM 1985 C CA . GLY A 1 264 ? -9.894 2.710 18.062 1.00 89.38 264 GLY A CA 1
ATOM 1986 C C . GLY A 1 264 ? -10.582 4.077 18.192 1.00 89.38 264 GLY A C 1
ATOM 1987 O O . GLY A 1 264 ? -11.211 4.338 19.219 1.00 89.38 264 GLY A O 1
ATOM 1988 N N . LYS A 1 265 ? -10.478 4.942 17.174 1.00 87.62 265 LYS A N 1
ATOM 1989 C CA . LYS A 1 265 ? -11.007 6.315 17.194 1.00 87.62 265 LYS A CA 1
ATOM 1990 C C . LYS A 1 265 ? -12.527 6.406 17.029 1.00 87.62 265 LYS A C 1
ATOM 1992 O O . LYS A 1 265 ? -13.182 5.500 16.510 1.00 87.62 265 LYS A O 1
ATOM 1997 N N . THR A 1 266 ? -13.062 7.552 17.450 1.00 88.88 266 THR A N 1
ATOM 1998 C CA . THR A 1 266 ? -14.376 8.073 17.035 1.00 88.88 266 THR A CA 1
ATOM 1999 C C . THR A 1 266 ? -14.443 8.185 15.502 1.00 88.88 266 THR A C 1
ATOM 2001 O O . THR A 1 266 ? -13.406 8.322 14.842 1.00 88.88 266 THR A O 1
ATOM 2004 N N . ARG A 1 267 ? -15.641 8.138 14.904 1.00 90.81 267 ARG A N 1
ATOM 2005 C CA . ARG A 1 267 ? -15.794 8.210 13.439 1.00 90.81 267 ARG A CA 1
ATOM 2006 C C . ARG A 1 267 ? -15.307 9.561 12.920 1.00 90.81 267 ARG A C 1
ATOM 2008 O O . ARG A 1 267 ? -14.454 9.621 12.036 1.00 90.81 267 ARG A O 1
ATOM 2015 N N . LYS A 1 268 ? -15.774 10.637 13.549 1.00 89.12 268 LYS A N 1
ATOM 2016 C CA . LYS A 1 268 ? -15.326 12.017 13.328 1.00 89.12 268 LYS A CA 1
ATOM 2017 C C . LYS A 1 268 ? -13.819 12.171 13.543 1.00 89.12 268 LYS A C 1
ATOM 2019 O O . LYS A 1 268 ? -13.161 12.761 12.698 1.00 89.12 268 LYS A O 1
ATOM 2024 N N . GLY A 1 269 ? -13.248 11.584 14.599 1.00 87.56 269 GLY A N 1
ATOM 2025 C CA . GLY A 1 269 ? -11.806 11.633 14.886 1.00 87.56 269 GLY A CA 1
ATOM 2026 C C . GLY A 1 269 ? -10.924 10.927 13.845 1.00 87.56 269 GLY A C 1
ATOM 2027 O O . GLY A 1 269 ? -9.826 11.406 13.543 1.00 87.56 269 GLY A O 1
ATOM 2028 N N . ALA A 1 270 ? -11.405 9.830 13.253 1.00 91.50 270 ALA A N 1
ATOM 2029 C CA . ALA A 1 270 ? -10.749 9.164 12.128 1.00 91.50 270 ALA A CA 1
ATOM 2030 C C . ALA A 1 270 ? -10.807 10.023 10.849 1.00 91.50 270 ALA A C 1
ATOM 2032 O O . ALA A 1 270 ? -9.770 10.291 10.238 1.00 91.50 270 ALA A O 1
ATOM 2033 N N . ILE A 1 271 ? -11.996 10.526 10.488 1.00 93.75 271 ILE A N 1
ATOM 2034 C CA . ILE A 1 271 ? -12.203 11.401 9.319 1.00 93.75 271 ILE A CA 1
ATOM 2035 C C . ILE A 1 271 ? -11.352 12.672 9.445 1.00 93.75 271 ILE A C 1
ATOM 2037 O O . ILE A 1 271 ? -10.566 12.990 8.555 1.00 93.75 271 ILE A O 1
ATOM 2041 N N . ASP A 1 272 ? -11.431 13.356 10.588 1.00 90.75 272 ASP A N 1
ATOM 2042 C CA . ASP A 1 272 ? -10.705 14.594 10.876 1.00 90.75 272 ASP A CA 1
ATOM 2043 C C . ASP A 1 272 ? -9.181 14.425 10.847 1.00 90.75 272 ASP A C 1
ATOM 2045 O O . ASP A 1 272 ? -8.486 15.435 10.733 1.00 90.75 272 ASP A O 1
ATOM 2049 N N . SER A 1 273 ? -8.661 13.197 10.942 1.00 90.75 273 SER A N 1
ATOM 2050 C CA . SER A 1 273 ? -7.233 12.871 10.805 1.00 90.75 273 SER A CA 1
ATOM 2051 C C . SER A 1 273 ? -6.850 12.507 9.364 1.00 90.75 273 SER A C 1
ATOM 2053 O O . SER A 1 273 ? -5.793 12.920 8.888 1.00 90.75 273 SER A O 1
ATOM 2055 N N . LEU A 1 274 ? -7.719 11.797 8.636 1.00 94.56 274 LEU A N 1
ATOM 2056 C CA . LEU A 1 274 ? -7.479 11.368 7.251 1.00 94.56 274 LEU A CA 1
ATOM 2057 C C . LEU A 1 274 ? -7.636 12.488 6.204 1.00 94.56 274 LEU A C 1
ATOM 2059 O O . LEU A 1 274 ? -7.112 12.350 5.103 1.00 94.56 274 LEU A O 1
ATOM 2063 N N . VAL A 1 275 ? -8.269 13.618 6.541 1.00 95.19 275 VAL A N 1
ATOM 2064 C CA . VAL A 1 275 ? -8.307 14.837 5.694 1.00 95.19 275 VAL A CA 1
ATOM 2065 C C . VAL A 1 275 ? -7.013 15.678 5.732 1.00 95.19 275 VAL A C 1
ATOM 2067 O O . VAL A 1 275 ? -6.973 16.777 5.179 1.00 95.19 275 VAL A O 1
ATOM 2070 N N . ARG A 1 276 ? -5.961 15.240 6.442 1.00 90.50 276 ARG A N 1
ATOM 2071 C CA . ARG A 1 276 ? -4.744 16.039 6.708 1.00 90.50 276 ARG A CA 1
ATOM 2072 C C . ARG A 1 276 ? -3.534 15.575 5.894 1.00 90.50 276 ARG A C 1
ATOM 2074 O O . ARG A 1 276 ? -3.458 14.433 5.460 1.00 90.50 276 ARG A O 1
ATOM 2081 N N . GLY A 1 277 ? -2.527 16.444 5.788 1.00 90.31 277 GLY A N 1
ATOM 2082 C CA . GLY A 1 277 ? -1.231 16.115 5.184 1.00 90.31 277 GLY A CA 1
ATOM 2083 C C . GLY A 1 277 ? -1.276 15.939 3.661 1.00 90.31 277 GLY A C 1
ATOM 2084 O O . GLY A 1 277 ? -2.289 16.190 3.018 1.00 90.31 277 GLY A O 1
ATOM 2085 N N . GLU A 1 278 ? -0.152 15.522 3.075 1.00 86.94 278 GLU A N 1
ATOM 2086 C CA . GLU A 1 278 ? -0.004 15.406 1.612 1.00 86.94 278 GLU A CA 1
ATOM 2087 C C . GLU A 1 278 ? -0.817 14.255 0.996 1.00 86.94 278 GLU A C 1
ATOM 2089 O O . GLU A 1 278 ? -1.107 14.283 -0.196 1.00 86.94 278 GLU A O 1
ATOM 2094 N N . GLY A 1 279 ? -1.181 13.243 1.792 1.00 89.62 279 GLY A N 1
ATOM 2095 C CA . GLY A 1 279 ? -2.060 12.146 1.377 1.00 89.62 279 GLY A CA 1
ATOM 2096 C C . GLY A 1 279 ? -3.531 12.359 1.734 1.00 89.62 279 GLY A C 1
ATOM 2097 O O . GLY A 1 279 ? -4.300 11.408 1.626 1.00 89.62 279 GLY A O 1
ATOM 2098 N N . GLY A 1 280 ? -3.913 13.554 2.202 1.00 94.25 280 GLY A N 1
ATOM 2099 C CA . GLY A 1 280 ? -5.253 13.839 2.712 1.00 94.25 280 GLY A CA 1
ATOM 2100 C C . GLY A 1 280 ? -6.367 13.505 1.716 1.00 94.25 280 GLY A C 1
ATOM 2101 O O . GLY A 1 280 ? -6.278 13.835 0.533 1.00 94.25 280 GLY A O 1
ATOM 2102 N N . LEU A 1 281 ? -7.420 12.849 2.204 1.00 95.06 281 LEU A N 1
ATOM 2103 C CA . LEU A 1 281 ? -8.616 12.515 1.428 1.00 95.06 281 LEU A CA 1
ATOM 2104 C C . LEU A 1 281 ? -9.692 13.600 1.531 1.00 95.06 281 LEU A C 1
ATOM 2106 O O . LEU A 1 281 ? -9.766 14.333 2.517 1.00 95.06 281 LEU A O 1
ATOM 2110 N N . GLU A 1 282 ? -10.571 13.652 0.530 1.00 95.25 282 GLU A N 1
ATOM 2111 C CA . GLU A 1 282 ? -11.759 14.503 0.576 1.00 95.25 282 GLU A CA 1
ATOM 2112 C C . GLU A 1 282 ? -12.711 14.068 1.695 1.00 95.25 282 GLU A C 1
ATOM 2114 O O . GLU A 1 282 ? -12.981 12.878 1.889 1.00 95.25 282 GLU A O 1
ATOM 2119 N N . ARG A 1 283 ? -13.256 15.051 2.420 1.00 95.00 283 ARG A N 1
ATOM 2120 C CA . ARG A 1 283 ? -14.145 14.805 3.564 1.00 95.00 283 ARG A CA 1
ATOM 2121 C C . ARG A 1 283 ? -15.403 14.036 3.165 1.00 95.00 283 ARG A C 1
ATOM 2123 O O . ARG A 1 283 ? -15.749 13.078 3.839 1.00 95.00 283 ARG A O 1
ATOM 2130 N N . GLU A 1 284 ? -16.041 14.423 2.064 1.00 94.38 284 GLU A N 1
ATOM 2131 C CA . GLU A 1 284 ? -17.271 13.795 1.560 1.00 94.38 284 GLU A CA 1
ATOM 2132 C C . GLU A 1 284 ? -17.060 12.308 1.221 1.00 94.38 284 GLU A C 1
ATOM 2134 O O . GLU A 1 284 ? -17.892 11.469 1.559 1.00 94.38 284 GLU A O 1
ATOM 2139 N N . TYR A 1 285 ? -15.900 11.958 0.650 1.00 93.31 285 TYR A N 1
ATOM 2140 C CA . TYR A 1 285 ? -15.521 10.565 0.396 1.00 93.31 285 TYR A CA 1
ATOM 2141 C C . TYR A 1 285 ? -15.425 9.768 1.706 1.00 93.31 285 TYR A C 1
ATOM 2143 O O . TYR A 1 285 ? -16.022 8.700 1.825 1.00 93.31 285 TYR A O 1
ATOM 2151 N N . LEU A 1 286 ? -14.713 10.303 2.704 1.00 94.06 286 LEU A N 1
ATOM 2152 C CA . LEU A 1 286 ? -14.566 9.683 4.026 1.00 94.06 286 LEU A CA 1
ATOM 2153 C C . LEU A 1 286 ? -15.903 9.600 4.787 1.00 94.06 286 LEU A C 1
ATOM 2155 O O . LEU A 1 286 ? -16.158 8.628 5.495 1.00 94.06 286 LEU A O 1
ATOM 2159 N N . GLU A 1 287 ? -16.777 10.593 4.628 1.00 92.69 287 GLU A N 1
ATOM 2160 C CA . GLU A 1 287 ? -18.109 10.630 5.237 1.00 92.69 287 GLU A CA 1
ATOM 2161 C C . GLU A 1 287 ? -19.083 9.635 4.584 1.00 92.69 287 GLU A C 1
ATOM 2163 O O . GLU A 1 287 ? -20.001 9.180 5.267 1.00 92.69 287 GLU A O 1
ATOM 2168 N N . GLY A 1 288 ? -18.821 9.194 3.348 1.00 92.00 288 GLY A N 1
ATOM 2169 C CA . GLY A 1 288 ? -19.487 8.061 2.695 1.00 92.00 288 GLY A CA 1
ATOM 2170 C C . GLY A 1 288 ? -18.874 6.676 2.970 1.00 92.00 288 GLY A C 1
ATOM 2171 O O . GLY A 1 288 ? -19.416 5.680 2.495 1.00 92.00 288 GLY A O 1
ATOM 2172 N N . MET A 1 289 ? -17.761 6.569 3.710 1.00 93.62 289 MET A N 1
ATOM 2173 C CA . MET A 1 289 ? -17.109 5.274 3.953 1.00 93.62 289 MET A CA 1
ATOM 2174 C C . MET A 1 289 ? -17.800 4.422 5.026 1.00 93.62 289 MET A C 1
ATOM 2176 O O . MET A 1 289 ? -18.093 4.887 6.136 1.00 93.62 289 MET A O 1
ATOM 2180 N N . ASP A 1 290 ? -17.917 3.129 4.712 1.00 96.75 290 ASP A N 1
ATOM 2181 C CA . ASP A 1 290 ? -18.051 2.043 5.684 1.00 96.75 290 ASP A CA 1
ATOM 2182 C C . ASP A 1 290 ? -16.830 1.995 6.618 1.00 96.75 290 ASP A C 1
ATOM 2184 O O . ASP A 1 290 ? -15.693 2.271 6.215 1.00 96.75 290 ASP A O 1
ATOM 2188 N N . GLY A 1 291 ? -17.033 1.545 7.853 1.00 97.25 291 GLY A N 1
ATOM 2189 C CA . GLY A 1 291 ? -15.920 1.354 8.772 1.00 97.25 291 GLY A CA 1
ATOM 2190 C C . GLY A 1 291 ? -16.305 0.782 10.124 1.00 97.25 291 GLY A C 1
ATOM 2191 O O . GLY A 1 291 ? -17.473 0.670 10.490 1.00 97.25 291 GLY A O 1
ATOM 2192 N N . VAL A 1 292 ? -15.271 0.424 10.867 1.00 97.50 292 VAL A N 1
ATOM 2193 C CA . VAL A 1 292 ? -15.316 -0.144 12.205 1.00 97.50 292 VAL A CA 1
ATOM 2194 C C . VAL A 1 292 ? -14.617 0.846 13.132 1.00 97.50 292 VAL A C 1
ATOM 2196 O O . VAL A 1 292 ? -13.417 1.092 13.010 1.00 97.50 292 VAL A O 1
ATOM 2199 N N . PHE A 1 293 ? -15.389 1.438 14.036 1.00 94.44 293 PHE A N 1
ATOM 2200 C CA . PHE A 1 293 ? -14.981 2.562 14.878 1.00 94.44 293 PHE A CA 1
ATOM 2201 C C . PHE A 1 293 ? -15.091 2.199 16.360 1.00 94.44 293 PHE A C 1
ATOM 2203 O O . PHE A 1 293 ? -15.702 1.187 16.726 1.00 94.44 293 PHE A O 1
ATOM 2210 N N . LEU A 1 294 ? -14.473 3.016 17.219 1.00 91.19 294 LEU A N 1
ATOM 2211 C CA . LEU A 1 294 ? -14.408 2.799 18.666 1.00 91.19 294 LEU A CA 1
ATOM 2212 C C . LEU A 1 294 ? -13.997 1.356 19.015 1.00 91.19 294 LEU A C 1
ATOM 2214 O O . LEU A 1 294 ? -14.640 0.700 19.825 1.00 91.19 294 LEU A O 1
ATOM 2218 N N . GLN A 1 295 ? -12.953 0.831 18.363 1.00 89.50 295 GLN A N 1
ATOM 2219 C CA . GLN A 1 295 ? -12.411 -0.515 18.605 1.00 89.50 295 GLN A CA 1
ATOM 2220 C C . GLN A 1 295 ? -13.427 -1.650 18.346 1.00 89.50 295 GLN A C 1
ATOM 2222 O O . GLN A 1 295 ? -13.374 -2.706 18.971 1.00 89.50 295 GLN A O 1
ATOM 2227 N N . GLY A 1 296 ? -14.355 -1.457 17.403 1.00 92.88 296 GLY A N 1
ATOM 2228 C CA . GLY A 1 296 ? -15.377 -2.452 17.059 1.00 92.88 296 GLY A CA 1
ATOM 2229 C C . GLY A 1 296 ? -16.658 -2.366 17.885 1.00 92.88 296 GLY A C 1
ATOM 2230 O O . GLY A 1 296 ? -17.466 -3.293 17.849 1.00 92.88 296 GLY A O 1
ATOM 2231 N N . LEU A 1 297 ? -16.859 -1.265 18.613 1.00 93.75 297 LEU A N 1
ATOM 2232 C CA . LEU A 1 297 ? -18.121 -0.960 19.291 1.00 93.75 297 LEU A CA 1
ATOM 2233 C C . LEU A 1 297 ? -19.169 -0.358 18.347 1.00 93.75 297 LEU A C 1
ATOM 2235 O O . LEU A 1 297 ? -20.359 -0.496 18.614 1.00 93.75 297 LEU A O 1
ATOM 2239 N N . VAL A 1 298 ? -18.738 0.262 17.244 1.00 95.12 298 VAL A N 1
ATOM 2240 C CA . VAL A 1 298 ? -19.607 0.806 16.189 1.00 95.12 298 VAL A CA 1
ATOM 2241 C C . VAL A 1 298 ? -19.176 0.240 14.844 1.00 95.12 298 VAL A C 1
ATOM 2243 O O . VAL A 1 298 ? -17.993 0.292 14.500 1.00 95.12 298 VAL A O 1
ATOM 2246 N N . VAL A 1 299 ? -20.133 -0.251 14.058 1.00 97.12 299 VAL A N 1
ATOM 2247 C CA . VAL A 1 299 ? -19.920 -0.593 12.647 1.00 97.12 299 VAL A CA 1
ATOM 2248 C C . VAL A 1 299 ? -20.861 0.238 11.788 1.00 97.12 299 VAL A C 1
ATOM 2250 O O . VAL A 1 299 ? -22.074 0.258 12.001 1.00 97.12 299 VAL A O 1
ATOM 2253 N N . TRP A 1 300 ? -20.271 0.923 10.817 1.00 96.62 300 TRP A N 1
ATOM 2254 C CA . TRP A 1 300 ? -20.923 1.834 9.889 1.00 96.62 300 TRP A CA 1
ATOM 2255 C C . TRP A 1 300 ? -20.923 1.227 8.488 1.00 96.62 300 TRP A C 1
ATOM 2257 O O . TRP A 1 300 ? -19.890 0.715 8.046 1.00 96.62 300 TRP A O 1
ATOM 2267 N N . LYS A 1 301 ? -22.056 1.294 7.789 1.00 95.50 301 LYS A N 1
ATOM 2268 C CA . LYS A 1 301 ? -22.204 0.816 6.409 1.00 95.50 301 LYS A CA 1
ATOM 2269 C C . LYS A 1 301 ? -23.268 1.618 5.672 1.00 95.50 301 LYS A C 1
ATOM 2271 O O . LYS A 1 301 ? -24.317 1.897 6.241 1.00 95.50 301 LYS A O 1
ATOM 2276 N N . ASP A 1 302 ? -22.989 1.960 4.415 1.00 92.19 302 ASP A N 1
ATOM 2277 C CA . ASP A 1 302 ? -23.926 2.601 3.476 1.00 92.19 302 ASP A CA 1
ATOM 2278 C C . ASP A 1 302 ? -24.652 3.860 4.027 1.00 92.19 302 ASP A C 1
ATOM 2280 O O . ASP A 1 302 ? -25.756 4.186 3.597 1.00 92.19 302 ASP A O 1
ATOM 2284 N N . GLY A 1 303 ? -24.030 4.586 4.969 1.00 90.19 303 GLY A N 1
ATOM 2285 C CA . GLY A 1 303 ? -24.584 5.798 5.594 1.00 90.19 303 GLY A CA 1
ATOM 2286 C C . GLY A 1 303 ? -25.124 5.633 7.023 1.00 90.19 303 GLY A C 1
ATOM 2287 O O . GLY A 1 303 ? -25.447 6.636 7.657 1.00 90.19 303 GLY A O 1
ATOM 2288 N N . GLU A 1 304 ? -25.216 4.407 7.549 1.00 94.00 304 GLU A N 1
ATOM 2289 C CA . GLU A 1 304 ? -25.909 4.112 8.812 1.00 94.00 304 GLU A CA 1
ATOM 2290 C C . GLU A 1 304 ? -25.084 3.248 9.786 1.00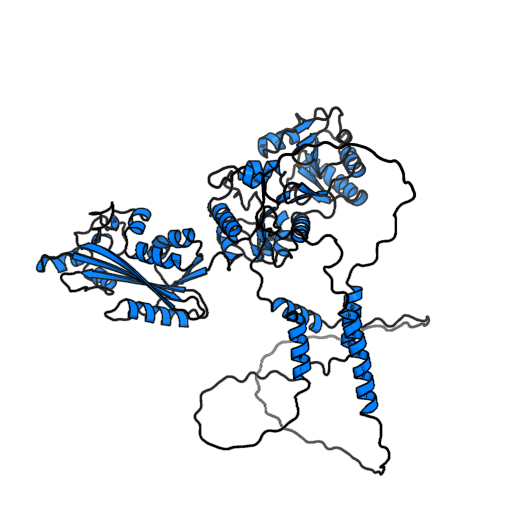 94.00 304 GLU A C 1
ATOM 2292 O O . GLU A 1 304 ? -24.134 2.554 9.411 1.00 94.00 304 GLU A O 1
ATOM 2297 N N . VAL A 1 305 ? -25.467 3.272 11.070 1.00 95.75 305 VAL A N 1
ATOM 2298 C CA . VAL A 1 305 ? -24.928 2.375 12.106 1.00 95.75 305 VAL A CA 1
ATOM 2299 C C . VAL A 1 305 ? -25.647 1.027 12.013 1.00 95.75 305 VAL A C 1
ATOM 2301 O O . VAL A 1 305 ? -26.781 0.893 12.465 1.00 95.75 305 VAL A O 1
ATOM 2304 N N . ILE A 1 306 ? -24.982 0.011 11.461 1.00 96.44 306 ILE A N 1
ATOM 2305 C CA . ILE A 1 306 ? -25.547 -1.348 11.337 1.00 96.44 306 ILE A CA 1
ATOM 2306 C C . ILE A 1 306 ? -25.327 -2.216 12.584 1.00 96.44 306 ILE A C 1
ATOM 2308 O O . ILE A 1 306 ? -25.903 -3.298 12.701 1.00 96.44 306 ILE A O 1
ATOM 2312 N N . TYR A 1 307 ? -24.466 -1.772 13.500 1.00 95.81 307 TYR A N 1
ATOM 2313 C CA . TYR A 1 307 ? -24.199 -2.426 14.778 1.00 95.81 307 TYR A CA 1
ATOM 2314 C C . TYR A 1 307 ? -23.597 -1.421 15.764 1.00 95.81 307 TYR A C 1
ATOM 2316 O O . TYR A 1 307 ? -22.674 -0.679 15.424 1.00 95.81 307 TYR A O 1
ATOM 2324 N N . GLU A 1 308 ? -24.100 -1.449 16.994 1.00 94.44 308 GLU A N 1
ATOM 2325 C CA . GLU A 1 308 ? -23.678 -0.607 18.112 1.00 94.44 308 GLU A CA 1
ATOM 2326 C C . GLU A 1 308 ? -23.592 -1.483 19.376 1.00 94.44 308 GLU A C 1
ATOM 2328 O O . GLU A 1 308 ? -24.434 -2.363 19.583 1.00 94.44 308 GLU A O 1
ATOM 2333 N N . ARG A 1 309 ? -22.594 -1.268 20.242 1.00 92.56 309 ARG A N 1
ATOM 2334 C CA . ARG A 1 309 ? -22.537 -1.893 21.574 1.00 92.56 309 ARG A CA 1
ATOM 2335 C C . ARG A 1 309 ? -22.121 -0.880 22.638 1.00 92.56 309 ARG A C 1
ATOM 2337 O O . ARG A 1 309 ? -21.026 -0.327 22.584 1.00 92.56 309 ARG A O 1
ATOM 2344 N N . LYS A 1 310 ? -22.983 -0.715 23.646 1.00 93.19 310 LYS A N 1
ATOM 2345 C CA . LYS A 1 310 ? -22.770 0.150 24.814 1.00 93.19 310 LYS A CA 1
ATOM 2346 C C . LYS A 1 310 ? -22.727 -0.650 26.115 1.00 93.19 310 LYS A C 1
ATOM 2348 O O . LYS A 1 310 ? -23.269 -1.749 26.215 1.00 93.19 310 LYS A O 1
ATOM 2353 N N . LEU A 1 311 ? -22.090 -0.059 27.115 1.00 92.94 311 LEU A N 1
ATOM 2354 C CA . LEU A 1 311 ? -22.180 -0.408 28.527 1.00 92.94 311 LEU A CA 1
ATOM 2355 C C . LEU A 1 311 ? -23.584 -0.064 29.046 1.00 92.94 311 LEU A C 1
ATOM 2357 O O . LEU A 1 311 ? -24.170 0.943 28.643 1.00 92.94 311 LEU A O 1
ATOM 2361 N N . THR A 1 312 ? -24.113 -0.885 29.952 1.00 91.00 312 THR A N 1
ATOM 2362 C CA . THR A 1 312 ? -25.423 -0.667 30.583 1.00 91.00 312 THR A CA 1
ATOM 2363 C C . THR A 1 312 ? -25.328 0.311 31.756 1.00 91.00 312 THR A C 1
ATOM 2365 O O . THR A 1 312 ? -24.262 0.474 32.351 1.00 91.00 312 THR A O 1
ATOM 2368 N N . ALA A 1 313 ? -26.462 0.894 32.157 1.00 90.12 313 ALA A N 1
ATOM 2369 C CA . ALA A 1 313 ? -26.539 1.782 33.320 1.00 90.12 313 ALA A CA 1
ATOM 2370 C C . ALA A 1 313 ? -26.036 1.136 34.623 1.00 90.12 313 ALA A C 1
ATOM 2372 O O . ALA A 1 313 ? -25.404 1.815 35.424 1.00 90.12 313 ALA A O 1
ATOM 2373 N N . GLU A 1 314 ? -26.227 -0.176 34.804 1.00 90.06 314 GLU A N 1
ATOM 2374 C CA . GLU A 1 314 ? -25.668 -0.919 35.944 1.00 90.06 314 GLU A CA 1
ATOM 2375 C C . GLU A 1 314 ? -24.129 -0.941 35.921 1.00 90.06 314 GLU A C 1
ATOM 2377 O O . GLU A 1 314 ? -23.492 -0.725 36.952 1.00 90.06 314 GLU A O 1
ATOM 2382 N N . ILE A 1 315 ? -23.515 -1.148 34.750 1.00 91.56 315 ILE A N 1
ATOM 2383 C CA . ILE A 1 315 ? -22.052 -1.122 34.600 1.00 91.56 315 ILE A CA 1
ATOM 2384 C C . ILE A 1 315 ? -21.507 0.296 34.818 1.00 91.56 315 ILE A C 1
ATOM 2386 O O . ILE A 1 315 ? -20.473 0.468 35.463 1.00 91.56 315 ILE A O 1
ATOM 2390 N N . VAL A 1 316 ? -22.206 1.315 34.312 1.00 91.56 316 VAL A N 1
ATOM 2391 C CA . VAL A 1 316 ? -21.819 2.722 34.477 1.00 91.56 316 VAL A CA 1
ATOM 2392 C C . VAL A 1 316 ? -21.919 3.142 35.944 1.00 91.56 316 VAL A C 1
ATOM 2394 O O . VAL A 1 316 ? -20.945 3.662 36.482 1.00 91.56 316 VAL A O 1
ATOM 2397 N N . GLU A 1 317 ? -23.024 2.840 36.635 1.00 90.31 317 GLU A N 1
ATOM 2398 C CA . GLU A 1 317 ? -23.165 3.114 38.072 1.00 90.31 317 GLU A CA 1
ATOM 2399 C C . GLU A 1 317 ? -22.123 2.345 38.904 1.00 90.31 317 GLU A C 1
ATOM 2401 O O . GLU A 1 317 ? -21.572 2.896 39.861 1.00 90.31 317 GLU A O 1
ATOM 2406 N N . ALA A 1 318 ? -21.800 1.102 38.530 1.00 90.38 318 ALA A N 1
ATOM 2407 C CA . ALA A 1 318 ? -20.744 0.328 39.176 1.00 90.38 318 ALA A CA 1
ATOM 2408 C C . ALA A 1 318 ? -19.357 0.970 39.005 1.00 90.38 318 ALA A C 1
ATOM 2410 O O . ALA A 1 318 ? -18.608 1.055 39.978 1.00 90.38 318 ALA A O 1
ATOM 2411 N N . ALA A 1 319 ? -19.022 1.450 37.803 1.00 91.19 319 ALA A N 1
ATOM 2412 C CA . ALA A 1 319 ? -17.767 2.149 37.530 1.00 91.19 319 ALA A CA 1
ATOM 2413 C C . ALA A 1 319 ? -17.682 3.484 38.290 1.00 91.19 319 ALA A C 1
ATOM 2415 O O . ALA A 1 319 ? -16.694 3.743 38.980 1.00 91.19 319 ALA A O 1
ATOM 2416 N N . GLU A 1 320 ? -18.745 4.296 38.254 1.00 89.31 320 GLU A N 1
ATOM 2417 C CA . GLU A 1 320 ? -18.841 5.519 39.057 1.00 89.31 320 GLU A CA 1
ATOM 2418 C C . GLU A 1 320 ? -18.711 5.230 40.555 1.00 89.31 320 GLU A C 1
ATOM 2420 O O . GLU A 1 320 ? -18.036 5.969 41.267 1.00 89.31 320 GLU A O 1
ATOM 2425 N N . GLY A 1 321 ? -19.318 4.145 41.043 1.00 89.69 321 GLY A N 1
ATOM 2426 C CA . GLY A 1 321 ? -19.265 3.727 42.443 1.00 89.69 321 GLY A CA 1
ATOM 2427 C C . GLY A 1 321 ? -17.857 3.413 42.958 1.00 89.69 321 GLY A C 1
ATOM 2428 O O . GLY A 1 321 ? -17.620 3.542 44.158 1.00 89.69 321 GLY A O 1
ATOM 2429 N N . ILE A 1 322 ? -16.914 3.058 42.077 1.00 89.00 322 ILE A N 1
ATOM 2430 C CA . ILE A 1 322 ? -15.497 2.865 42.427 1.00 89.00 322 ILE A CA 1
ATOM 2431 C C . ILE A 1 322 ? -14.791 4.218 42.577 1.00 89.00 322 ILE A C 1
ATOM 2433 O O . ILE A 1 322 ? -14.011 4.397 43.513 1.00 89.00 322 ILE A O 1
ATOM 2437 N N . VAL A 1 323 ? -15.071 5.162 41.674 1.00 88.31 323 VAL A N 1
ATOM 2438 C CA . VAL A 1 323 ? -14.457 6.504 41.624 1.00 88.31 323 VAL A CA 1
ATOM 2439 C C . VAL A 1 323 ? -15.006 7.431 42.710 1.00 88.31 323 VAL A C 1
ATOM 2441 O O . VAL A 1 323 ? -14.285 8.280 43.231 1.00 88.31 323 VAL A O 1
ATOM 2444 N N . ARG A 1 324 ? -16.281 7.271 43.078 1.00 87.19 324 ARG A N 1
ATOM 2445 C CA . ARG A 1 324 ? -17.036 8.146 43.985 1.00 87.19 324 ARG A CA 1
ATOM 2446 C C . ARG A 1 324 ? -16.332 8.331 45.336 1.00 87.19 324 ARG A C 1
ATOM 2448 O O . ARG A 1 324 ? -16.381 7.468 46.206 1.00 87.19 324 ARG A O 1
ATOM 2455 N N . GLY A 1 325 ? -15.717 9.501 45.518 1.00 80.50 325 GLY A N 1
ATOM 2456 C CA . GLY A 1 325 ? -14.981 9.873 46.732 1.00 80.50 325 GLY A CA 1
ATOM 2457 C C . GLY A 1 325 ? -13.467 9.613 46.696 1.00 80.50 325 GLY A C 1
ATOM 2458 O O . GLY A 1 325 ? -12.804 9.904 47.689 1.00 80.50 325 GLY A O 1
ATOM 2459 N N . ARG A 1 326 ? -12.899 9.119 45.585 1.00 85.81 326 ARG A N 1
ATOM 2460 C CA . ARG A 1 326 ? -11.442 9.064 45.369 1.00 85.81 326 ARG A CA 1
ATOM 2461 C C . ARG A 1 326 ? -10.968 10.368 44.723 1.00 85.81 326 ARG A C 1
ATOM 2463 O O . ARG A 1 326 ? -11.210 10.620 43.547 1.00 85.81 326 ARG A O 1
ATOM 2470 N N . GLU A 1 327 ? -10.302 11.213 45.504 1.00 83.62 327 GLU A N 1
ATOM 2471 C CA . GLU A 1 327 ? -9.718 12.464 45.009 1.00 83.62 327 GLU A CA 1
ATOM 2472 C C . GLU A 1 327 ? -8.597 12.181 43.990 1.00 83.62 327 GLU A C 1
ATOM 2474 O O . GLU A 1 327 ? -7.749 11.315 44.210 1.00 83.62 327 GLU A O 1
ATOM 2479 N N . GLY A 1 328 ? -8.598 12.912 42.869 1.00 84.44 328 GLY A N 1
ATOM 2480 C CA . GLY A 1 328 ? -7.612 12.755 41.791 1.00 84.44 328 GLY A CA 1
ATOM 2481 C C . GLY A 1 328 ? -7.922 11.668 40.752 1.00 84.44 328 GLY A C 1
ATOM 2482 O O . GLY A 1 328 ? -7.062 11.402 39.915 1.00 84.44 328 GLY A O 1
ATOM 2483 N N . VAL A 1 329 ? -9.118 11.064 40.779 1.00 87.50 329 VAL A N 1
ATOM 2484 C CA . VAL A 1 329 ? -9.607 10.146 39.734 1.00 87.50 329 VAL A CA 1
ATOM 2485 C C . VAL A 1 329 ? -10.802 10.782 39.011 1.00 87.50 329 VAL A C 1
ATOM 2487 O O . VAL A 1 329 ? -11.830 11.069 39.622 1.00 87.50 329 VAL A O 1
ATOM 2490 N N . GLU A 1 330 ? -10.665 11.008 37.707 1.00 88.06 330 GLU A N 1
ATOM 2491 C CA . GLU A 1 330 ? -11.715 11.511 36.809 1.00 88.06 330 GLU A CA 1
ATOM 2492 C C . GLU A 1 330 ? -12.355 10.344 36.034 1.00 88.06 330 GLU A C 1
ATOM 2494 O O . GLU A 1 330 ? -11.694 9.335 35.770 1.00 88.06 330 GLU A O 1
ATOM 2499 N N . ILE A 1 331 ? -13.631 10.474 35.647 1.00 88.75 331 ILE A N 1
ATOM 2500 C CA . ILE A 1 331 ? -14.316 9.489 34.795 1.00 88.75 331 ILE A CA 1
ATOM 2501 C C . ILE A 1 331 ? -15.080 10.181 33.662 1.00 88.75 331 ILE A C 1
ATOM 2503 O O . ILE A 1 331 ? -15.854 11.112 33.886 1.00 88.75 331 ILE A O 1
ATOM 2507 N N . VAL A 1 332 ? -14.865 9.716 32.431 1.00 88.94 332 VAL A N 1
ATOM 2508 C CA . VAL A 1 332 ? -15.553 10.223 31.233 1.00 88.94 332 VAL A CA 1
ATOM 2509 C C . VAL A 1 332 ? -16.123 9.074 30.410 1.00 88.94 332 VAL A C 1
ATOM 2511 O O . VAL A 1 332 ? -15.512 8.010 30.313 1.00 88.94 332 VAL A O 1
ATOM 2514 N N . GLY A 1 333 ? -17.292 9.284 29.811 1.00 89.44 333 GLY A N 1
ATOM 2515 C CA . GLY A 1 333 ? -17.926 8.346 28.888 1.00 89.44 333 GLY A CA 1
ATOM 2516 C C . GLY A 1 333 ? -17.814 8.816 27.442 1.00 89.44 333 GLY A C 1
ATOM 2517 O O . GLY A 1 333 ? -17.913 10.006 27.165 1.00 89.44 333 GLY A O 1
ATOM 2518 N N . TYR A 1 334 ? -17.616 7.886 26.514 1.00 87.12 334 TYR A N 1
ATOM 2519 C CA . TYR A 1 334 ? -17.704 8.139 25.075 1.00 87.12 334 TYR A CA 1
ATOM 2520 C C . TYR A 1 334 ? -19.091 7.721 24.598 1.00 87.12 334 TYR A C 1
ATOM 2522 O O . TYR A 1 334 ? -19.500 6.586 24.864 1.00 87.12 334 TYR A O 1
ATOM 2530 N N . ASP A 1 335 ? -19.787 8.584 23.860 1.00 87.50 335 ASP A N 1
ATOM 2531 C CA . ASP A 1 335 ? -20.966 8.168 23.102 1.00 87.50 335 ASP A CA 1
ATOM 2532 C C . ASP A 1 335 ? -20.932 8.716 21.671 1.00 87.50 335 ASP A C 1
ATOM 2534 O O . ASP A 1 335 ? -20.964 9.925 21.442 1.00 87.50 335 ASP A O 1
ATOM 2538 N N . GLY A 1 336 ? -20.803 7.808 20.697 1.00 83.69 336 GLY A N 1
ATOM 2539 C CA . GLY A 1 336 ? -20.581 8.163 19.296 1.00 83.69 336 GLY A CA 1
ATOM 2540 C C . GLY A 1 336 ? -19.315 9.005 19.107 1.00 83.69 336 GLY A C 1
ATOM 2541 O O . GLY A 1 336 ? -18.205 8.542 19.362 1.00 83.69 336 GLY A O 1
ATOM 2542 N N . ASP A 1 337 ? -19.497 10.244 18.653 1.00 78.50 337 ASP A N 1
ATOM 2543 C CA . ASP A 1 337 ? -18.428 11.215 18.388 1.00 78.50 337 ASP A CA 1
ATOM 2544 C C . ASP A 1 337 ? -18.274 12.289 19.490 1.00 78.50 337 ASP A C 1
ATOM 2546 O O . ASP A 1 337 ? -17.566 13.278 19.284 1.00 78.50 337 ASP A O 1
ATOM 2550 N N . GLU A 1 338 ? -18.924 12.127 20.649 1.00 81.75 338 GLU A N 1
ATOM 2551 C CA . GLU A 1 338 ? -18.859 13.073 21.773 1.00 81.75 338 GLU A CA 1
ATOM 2552 C C . GLU A 1 338 ? -18.286 12.414 23.046 1.00 81.75 338 GLU A C 1
ATOM 2554 O O . GLU A 1 338 ? -18.478 11.222 23.310 1.00 81.75 338 GLU A O 1
ATOM 2559 N N . ILE A 1 339 ? -17.568 13.207 23.850 1.00 83.88 339 ILE A N 1
ATOM 2560 C CA . ILE A 1 339 ? -17.013 12.794 25.150 1.00 83.88 339 ILE A CA 1
ATOM 2561 C C . ILE A 1 339 ? -17.783 13.516 26.246 1.00 83.88 339 ILE A C 1
ATOM 2563 O O . ILE A 1 339 ? -17.934 14.733 26.209 1.00 83.88 339 ILE A O 1
ATOM 2567 N N . ILE A 1 340 ? -18.262 12.774 27.233 1.00 86.56 340 ILE A N 1
ATOM 2568 C CA . ILE A 1 340 ? -19.244 13.229 28.212 1.00 86.56 340 ILE A CA 1
ATOM 2569 C C . ILE A 1 340 ? -18.667 13.064 29.618 1.00 86.56 340 ILE A C 1
ATOM 2571 O O . ILE A 1 340 ? -18.061 12.039 29.935 1.00 86.56 340 ILE A O 1
ATOM 2575 N N . CYS A 1 341 ? -18.847 14.072 30.472 1.00 85.75 341 CYS A N 1
ATOM 2576 C CA . CYS A 1 341 ? -18.329 14.069 31.840 1.00 85.75 341 CYS A CA 1
ATOM 2577 C C . CYS A 1 341 ? -19.358 14.572 32.860 1.00 85.75 341 CYS A C 1
ATOM 2579 O O . CYS A 1 341 ? -20.309 15.285 32.526 1.00 85.75 341 CYS A O 1
ATOM 2581 N N . GLY A 1 342 ? -19.130 14.243 34.133 1.00 81.19 342 GLY A N 1
ATOM 2582 C CA . GLY A 1 342 ? -19.830 14.887 35.241 1.00 81.19 342 GLY A CA 1
ATOM 2583 C C . GLY A 1 342 ? -19.559 16.396 35.284 1.00 81.19 342 GLY A C 1
ATOM 2584 O O . GLY A 1 342 ? -18.496 16.874 34.876 1.00 81.19 342 GLY A O 1
ATOM 2585 N N . LYS A 1 343 ? -20.528 17.161 35.783 1.00 77.00 343 LYS A N 1
ATOM 2586 C CA . LYS A 1 343 ? -20.443 18.619 35.926 1.00 77.00 343 LYS A CA 1
ATOM 2587 C C . LYS A 1 343 ? -19.241 19.057 36.760 1.00 77.00 343 LYS A C 1
ATOM 2589 O O . LYS A 1 343 ? -19.072 18.610 37.891 1.00 77.00 343 LYS A O 1
ATOM 2594 N N . GLY A 1 344 ? -18.447 19.982 36.230 1.00 68.56 344 GLY A N 1
ATOM 2595 C CA . GLY A 1 344 ? -17.213 20.468 36.843 1.00 68.56 344 GLY A CA 1
ATOM 2596 C C . GLY A 1 344 ? -15.973 19.645 36.478 1.00 68.56 344 GLY A C 1
ATOM 2597 O O . GLY A 1 344 ? -14.863 20.108 36.740 1.00 68.56 344 GLY A O 1
ATOM 2598 N N . GLN A 1 345 ? -16.122 18.470 35.848 1.00 72.06 345 GLN A N 1
ATOM 2599 C CA . GLN A 1 345 ? -14.988 17.680 35.351 1.00 72.06 345 GLN A CA 1
ATOM 2600 C C . GLN A 1 345 ? -14.545 18.079 33.934 1.00 72.06 345 GLN A C 1
ATOM 2602 O O . GLN A 1 345 ? -13.455 17.700 33.517 1.00 72.06 345 GLN A O 1
ATOM 2607 N N . GLU A 1 346 ? -15.292 18.926 33.214 1.00 63.28 346 GLU A N 1
ATOM 2608 C CA . GLU A 1 346 ? -14.902 19.421 31.882 1.00 63.28 346 GLU A CA 1
ATOM 2609 C C . GLU A 1 346 ? -13.609 20.254 31.900 1.00 63.28 346 GLU A C 1
ATOM 2611 O O . GLU A 1 346 ? -12.924 20.387 30.887 1.00 63.28 346 GLU A O 1
ATOM 2616 N N . GLY A 1 347 ? -13.264 20.808 33.066 1.00 59.06 347 GLY A N 1
ATOM 2617 C CA . GLY A 1 347 ? -12.010 21.510 33.317 1.00 59.06 347 GLY A CA 1
ATOM 2618 C C . GLY A 1 347 ? -10.898 20.633 33.904 1.00 59.06 347 GLY A C 1
ATOM 2619 O O . GLY A 1 347 ? -9.857 21.197 34.252 1.00 59.06 347 GLY A O 1
ATOM 2620 N N . GLY A 1 348 ? -11.110 19.320 34.046 1.00 65.25 348 GLY A N 1
ATOM 2621 C CA . GLY A 1 348 ? -10.201 18.352 34.672 1.00 65.25 348 GLY A CA 1
ATOM 2622 C C . GLY A 1 348 ? -8.880 18.125 33.926 1.00 65.25 348 GLY A C 1
ATOM 2623 O O . GLY A 1 348 ? -8.680 18.610 32.810 1.00 65.25 348 GLY A O 1
ATOM 2624 N N . ARG A 1 349 ? -7.950 17.397 34.550 1.00 69.75 349 ARG A N 1
ATOM 2625 C CA . ARG A 1 349 ? -6.629 17.081 33.981 1.00 69.75 349 ARG A CA 1
ATOM 2626 C C . ARG A 1 349 ? -6.743 16.067 32.851 1.00 69.75 349 ARG A C 1
ATOM 2628 O O . ARG A 1 349 ? -6.193 16.308 31.781 1.00 69.75 349 ARG A O 1
ATOM 2635 N N . GLY A 1 350 ? -7.462 14.969 33.073 1.00 68.25 350 GLY A N 1
ATOM 2636 C CA . GLY A 1 350 ? -7.699 13.943 32.061 1.00 68.25 350 GLY A CA 1
ATOM 2637 C C . GLY A 1 350 ? -8.566 14.482 30.928 1.00 68.25 350 GLY A C 1
ATOM 2638 O O . GLY A 1 350 ? -8.231 14.312 29.756 1.00 68.25 350 GLY A O 1
ATOM 2639 N N . ALA A 1 351 ? -9.613 15.234 31.280 1.00 67.00 351 ALA A N 1
ATOM 2640 C CA . ALA A 1 351 ? -10.452 15.955 30.324 1.00 67.00 351 ALA A CA 1
ATOM 2641 C C . ALA A 1 351 ? -9.628 16.867 29.387 1.00 67.00 351 ALA A C 1
ATOM 2643 O O . ALA A 1 351 ? -9.748 16.789 28.161 1.00 67.00 351 ALA A O 1
ATOM 2644 N N . ARG A 1 352 ? -8.725 17.690 29.940 1.00 67.06 352 ARG A N 1
ATOM 2645 C CA . ARG A 1 352 ? -7.823 18.517 29.123 1.00 67.06 352 ARG A CA 1
ATOM 2646 C C . ARG A 1 352 ? -6.802 17.701 28.353 1.00 67.06 352 ARG A C 1
ATOM 2648 O O . ARG A 1 352 ? -6.545 18.041 27.207 1.00 67.06 352 ARG A O 1
ATOM 2655 N N . GLU A 1 353 ? -6.235 16.633 28.912 1.00 69.44 353 GLU A N 1
ATOM 2656 C CA . GLU A 1 353 ? -5.248 15.827 28.186 1.00 69.44 353 GLU A CA 1
ATOM 2657 C C . GLU A 1 353 ? -5.861 15.189 26.923 1.00 69.44 353 GLU A C 1
ATOM 2659 O O . GLU A 1 353 ? -5.258 15.259 25.851 1.00 69.44 353 GLU A O 1
ATOM 2664 N N . LEU A 1 354 ? -7.096 14.677 26.992 1.00 70.38 354 LEU A N 1
ATOM 2665 C CA . LEU A 1 354 ? -7.830 14.173 25.820 1.00 70.38 354 LEU A CA 1
ATOM 2666 C C . LEU A 1 354 ? -7.954 15.222 24.701 1.00 70.38 354 LEU A C 1
ATOM 2668 O O . LEU A 1 354 ? -7.620 14.942 23.546 1.00 70.38 354 LEU A O 1
ATOM 2672 N N . ASN A 1 355 ? -8.364 16.447 25.033 1.00 67.50 355 ASN A N 1
ATOM 2673 C 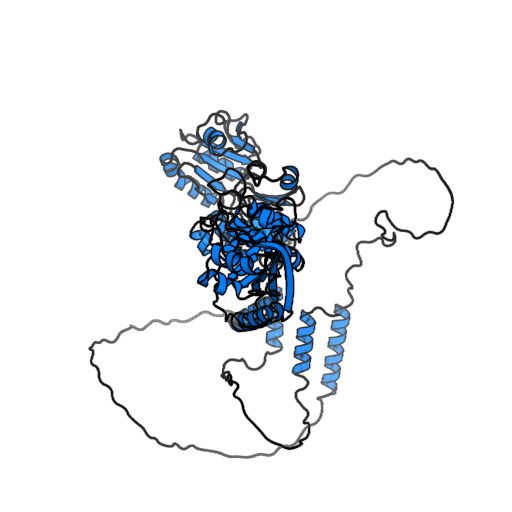CA . ASN A 1 355 ? -8.582 17.495 24.034 1.00 67.50 355 ASN A CA 1
ATOM 2674 C C . ASN A 1 355 ? -7.276 18.185 23.572 1.00 67.50 355 ASN A C 1
ATOM 2676 O O . ASN A 1 355 ? -7.066 18.414 22.379 1.00 67.50 355 ASN A O 1
ATOM 2680 N N . GLU A 1 356 ? -6.358 18.490 24.493 1.00 64.75 356 GLU A N 1
ATOM 2681 C CA . GLU A 1 356 ? -5.120 19.226 24.216 1.00 64.75 356 GLU A CA 1
ATOM 2682 C C . GLU A 1 356 ? -4.022 18.343 23.606 1.00 64.75 356 GLU A C 1
ATOM 2684 O O . GLU A 1 356 ? -3.335 18.798 22.686 1.00 64.75 356 GLU A O 1
ATOM 2689 N N . LYS A 1 357 ? -3.852 17.097 24.070 1.00 62.97 357 LYS A N 1
ATOM 2690 C CA . LYS A 1 357 ? -2.775 16.187 23.633 1.00 62.97 357 LYS A CA 1
ATOM 2691 C C . LYS A 1 357 ? -3.243 15.236 22.534 1.00 62.97 357 LYS A C 1
ATOM 2693 O O . LYS A 1 357 ? -2.614 15.196 21.481 1.00 62.97 357 LYS A O 1
ATOM 2698 N N . TYR A 1 358 ? -4.358 14.533 22.742 1.00 63.91 358 TYR A N 1
ATOM 2699 C CA . TYR A 1 358 ? -4.846 13.507 21.805 1.00 63.91 358 TYR A CA 1
ATOM 2700 C C . TYR A 1 358 ? -5.784 14.047 20.708 1.00 63.91 358 TYR A C 1
ATOM 2702 O O . TYR A 1 358 ? -6.067 13.338 19.745 1.00 63.91 358 TYR A O 1
ATOM 2710 N N . LYS A 1 359 ? -6.188 15.325 20.802 1.00 64.75 359 LYS A N 1
ATOM 2711 C CA . LYS A 1 359 ? -7.059 16.033 19.837 1.00 64.75 359 LYS A CA 1
ATOM 2712 C C . LYS A 1 359 ? -8.443 15.401 19.664 1.00 64.75 359 LYS A C 1
ATOM 2714 O O . LYS A 1 359 ? -9.075 15.574 18.624 1.00 64.75 359 LYS A O 1
ATOM 2719 N N . GLU A 1 360 ? -8.903 14.703 20.694 1.00 68.81 360 GLU A N 1
ATOM 2720 C CA . GLU A 1 360 ? -10.242 14.129 20.756 1.00 68.81 360 GLU A CA 1
ATOM 2721 C C . GLU A 1 360 ? -11.320 15.239 20.866 1.00 68.81 360 GLU A C 1
ATOM 2723 O O . GLU A 1 360 ? -10.994 16.381 21.230 1.00 68.81 360 GLU A O 1
ATOM 2728 N N . PRO A 1 361 ? -12.588 14.951 20.500 1.00 63.00 361 PRO A N 1
ATOM 2729 C CA . PRO A 1 361 ? -13.647 15.954 20.353 1.00 63.00 361 PRO A CA 1
ATOM 2730 C C . PRO A 1 361 ? -13.984 16.735 21.635 1.00 63.00 361 PRO A C 1
ATOM 2732 O O . PRO A 1 361 ? -13.436 16.526 22.719 1.00 63.00 361 PRO A O 1
ATOM 2735 N N . ARG A 1 362 ? -14.876 17.722 21.490 1.00 68.19 362 ARG A N 1
ATOM 2736 C CA . ARG A 1 362 ? -15.265 18.626 22.576 1.00 68.19 362 ARG A CA 1
ATOM 2737 C C . ARG A 1 362 ? -15.915 17.840 23.715 1.00 68.19 362 ARG A C 1
ATOM 2739 O O . ARG A 1 362 ? -16.860 17.097 23.497 1.00 68.19 362 ARG A O 1
ATOM 2746 N N . ILE A 1 363 ? -15.469 18.094 24.942 1.00 75.88 363 ILE A N 1
ATOM 2747 C CA . ILE A 1 363 ? -16.088 17.500 26.126 1.00 75.88 363 ILE A CA 1
ATOM 2748 C C . ILE A 1 363 ? -17.404 18.219 26.456 1.00 75.88 363 ILE A C 1
ATOM 2750 O O . ILE A 1 363 ? -17.465 19.452 26.528 1.00 75.88 363 ILE A O 1
ATOM 2754 N N . MET A 1 364 ? -18.455 17.425 26.645 1.00 78.38 364 MET A N 1
ATOM 2755 C CA . MET A 1 364 ? -19.803 17.820 27.032 1.00 78.38 364 MET A CA 1
ATOM 2756 C C . MET A 1 364 ? -20.034 17.536 28.528 1.00 78.38 364 MET A C 1
ATOM 2758 O O . MET A 1 364 ? -20.271 16.384 28.900 1.00 78.38 364 MET A O 1
ATOM 2762 N N . PRO A 1 365 ? -20.000 18.554 29.407 1.00 78.75 365 PRO A N 1
ATOM 2763 C CA . PRO A 1 365 ? -20.440 18.384 30.786 1.00 78.75 365 PRO A CA 1
ATOM 2764 C C . PRO A 1 365 ? -21.955 18.194 30.869 1.00 78.75 365 PRO A C 1
ATOM 2766 O O . PRO A 1 365 ? -22.725 18.910 30.223 1.00 78.75 365 PRO A O 1
ATOM 2769 N N . LEU A 1 366 ? -22.379 17.264 31.720 1.00 80.12 366 LEU A N 1
ATOM 2770 C CA . LEU A 1 366 ? -23.779 17.082 32.098 1.00 80.12 366 LEU A CA 1
ATOM 2771 C C . LEU A 1 366 ? -24.231 18.138 33.122 1.00 80.12 366 LEU A C 1
ATOM 2773 O O . LEU A 1 366 ? -23.426 18.848 33.723 1.00 80.12 366 LEU A O 1
ATOM 2777 N N . GLU A 1 367 ? -25.542 18.237 33.366 1.00 75.88 367 GLU A N 1
ATOM 2778 C CA . GLU A 1 367 ? -26.070 19.117 34.423 1.00 75.88 367 GLU A CA 1
ATOM 2779 C C . GLU A 1 367 ? -25.893 18.550 35.844 1.00 75.88 367 GLU A C 1
ATOM 2781 O O . GLU A 1 367 ? -25.954 19.315 36.815 1.00 75.88 367 GLU A O 1
ATOM 2786 N N . GLY A 1 368 ? -25.665 17.237 35.958 1.00 72.88 368 GLY A N 1
ATOM 2787 C CA . GLY A 1 368 ? -25.382 16.514 37.198 1.00 72.88 368 GLY A CA 1
ATOM 2788 C C . GLY A 1 368 ? -23.908 16.122 37.335 1.00 72.88 368 GLY A C 1
ATOM 2789 O O . GLY A 1 368 ? -23.158 16.101 36.363 1.00 72.88 368 GLY A O 1
ATOM 2790 N N . GLU A 1 369 ? -23.490 15.791 38.556 1.00 69.75 369 GLU A N 1
ATOM 2791 C CA . GLU A 1 369 ? -22.090 15.481 38.905 1.00 69.75 369 GLU A CA 1
ATOM 2792 C C . GLU A 1 369 ? -21.587 14.125 38.367 1.00 69.75 369 GLU A C 1
ATOM 2794 O O . GLU A 1 369 ? -20.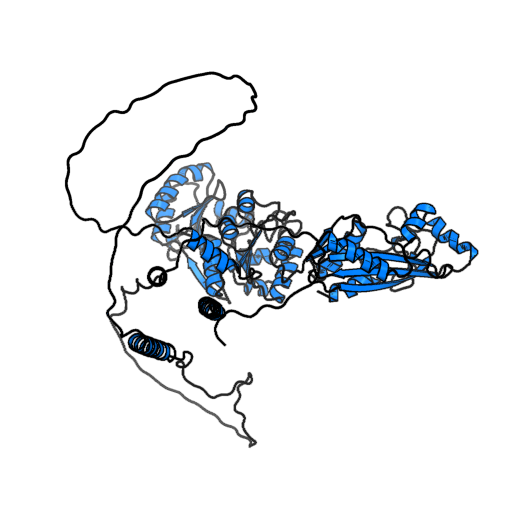403 13.831 38.491 1.00 69.75 369 GLU A O 1
ATOM 2799 N N . GLY A 1 370 ? -22.460 13.313 37.757 1.00 75.56 370 GLY A N 1
ATOM 2800 C CA . GLY A 1 370 ? -22.149 11.965 37.276 1.00 75.56 370 GLY A CA 1
ATOM 2801 C C . GLY A 1 370 ? -22.801 11.601 35.939 1.00 75.56 370 GLY A C 1
ATOM 2802 O O . GLY A 1 370 ? -23.770 12.222 35.491 1.00 75.56 370 GLY A O 1
ATOM 2803 N N . LEU A 1 371 ? -22.258 10.557 35.319 1.00 82.12 371 LEU A N 1
ATOM 2804 C CA . LEU A 1 371 ? -22.559 10.036 33.986 1.00 82.12 371 LEU A CA 1
ATOM 2805 C C . LEU A 1 371 ? -23.962 9.421 33.858 1.00 82.12 371 LEU A C 1
ATOM 2807 O O . LEU A 1 371 ? -24.491 9.346 32.746 1.00 82.12 371 LEU A O 1
ATOM 2811 N N . GLY A 1 372 ? -24.609 9.046 34.967 1.00 72.50 372 GLY A N 1
ATOM 2812 C CA . GLY A 1 372 ? -25.999 8.566 34.974 1.00 72.50 372 GLY A CA 1
ATOM 2813 C C . GLY A 1 372 ? -27.029 9.552 34.390 1.00 72.50 372 GLY A C 1
ATOM 2814 O O . GLY A 1 372 ? -28.136 9.145 34.047 1.00 72.50 372 GLY A O 1
ATOM 2815 N N . GLY A 1 373 ? -26.679 10.835 34.226 1.00 65.44 373 GLY A N 1
ATOM 2816 C CA . GLY A 1 373 ? -27.562 11.857 33.649 1.00 65.44 373 GLY A CA 1
ATOM 2817 C C . GLY A 1 373 ? -27.821 11.755 32.136 1.00 65.44 373 GLY A C 1
ATOM 2818 O O . GLY A 1 373 ? -28.762 12.381 31.657 1.00 65.44 373 GLY A O 1
ATOM 2819 N N . TYR A 1 374 ? -27.033 10.982 31.378 1.00 64.69 374 TYR A N 1
ATOM 2820 C CA . TYR A 1 374 ? -27.135 10.874 29.908 1.00 64.69 374 TYR A CA 1
ATOM 2821 C C . TYR A 1 374 ? -27.799 9.556 29.467 1.00 64.69 374 TYR A C 1
ATOM 2823 O O . TYR A 1 374 ? -27.246 8.781 28.695 1.00 64.69 374 TYR A O 1
ATOM 2831 N N . GLY A 1 375 ? -28.934 9.199 30.074 1.00 67.69 375 GLY A N 1
ATOM 2832 C CA . GLY A 1 375 ? -29.587 7.893 29.862 1.00 67.69 375 GLY A CA 1
ATOM 2833 C C . GLY A 1 375 ? -28.824 6.680 30.428 1.00 67.69 375 GLY A C 1
ATOM 2834 O O . GLY A 1 375 ? -29.384 5.590 30.504 1.00 67.69 375 GLY A O 1
ATOM 2835 N N . GLY A 1 376 ? -27.578 6.866 30.875 1.00 74.56 376 GLY A N 1
ATOM 2836 C CA . GLY A 1 376 ? -26.777 5.863 31.576 1.00 74.56 376 GLY A CA 1
ATOM 2837 C C . GLY A 1 376 ? -26.066 4.843 30.682 1.00 74.56 376 GLY A C 1
ATOM 2838 O O . GLY A 1 376 ? -25.556 3.864 31.210 1.00 74.56 376 GLY A O 1
ATOM 2839 N N . THR A 1 377 ? -25.999 5.032 29.362 1.00 87.00 377 THR A N 1
ATOM 2840 C CA . THR A 1 377 ? -25.319 4.089 28.450 1.00 87.00 377 THR A CA 1
ATOM 2841 C C . THR A 1 377 ? -24.236 4.777 27.632 1.00 87.00 377 THR A C 1
ATOM 2843 O O . THR A 1 377 ? -24.498 5.814 27.033 1.00 87.00 377 THR A O 1
ATOM 2846 N N . TYR A 1 378 ? -23.053 4.167 27.556 1.00 91.19 378 TYR A N 1
ATOM 2847 C CA . TYR A 1 378 ? -21.882 4.706 26.853 1.00 91.19 378 TYR A CA 1
ATOM 2848 C C . TYR A 1 378 ? -21.164 3.603 26.089 1.00 91.19 378 TYR A C 1
ATOM 2850 O O . TYR A 1 378 ? -21.136 2.464 26.545 1.00 91.19 378 TYR A O 1
ATOM 2858 N N . HIS A 1 379 ? -20.523 3.931 24.973 1.00 91.94 379 HIS A N 1
ATOM 2859 C CA . HIS A 1 379 ? -19.710 2.978 24.217 1.00 91.94 379 HIS A CA 1
ATOM 2860 C C . HIS A 1 379 ? -18.537 2.454 25.057 1.00 91.94 379 HIS A C 1
ATOM 2862 O O . HIS A 1 379 ? -18.396 1.246 25.243 1.00 91.94 379 HIS A O 1
ATOM 2868 N N . LYS A 1 380 ? -17.737 3.365 25.623 1.00 91.06 380 LYS A N 1
ATOM 2869 C CA . LYS A 1 380 ? -16.671 3.054 26.585 1.00 91.06 380 LYS A CA 1
ATOM 2870 C C . LYS A 1 380 ? -16.576 4.118 27.672 1.00 91.06 380 LYS A C 1
ATOM 2872 O O . LYS A 1 380 ? -17.000 5.253 27.449 1.00 91.06 380 LYS A O 1
ATOM 2877 N N . LEU A 1 381 ? -15.991 3.772 28.816 1.00 91.88 381 LEU A N 1
ATOM 2878 C CA . LEU A 1 381 ? -15.584 4.747 29.837 1.00 91.88 381 LEU A CA 1
ATOM 2879 C C . LEU A 1 381 ? -14.057 4.813 29.910 1.00 91.88 381 LEU A C 1
ATOM 2881 O O . LEU A 1 381 ? -13.393 3.792 29.739 1.00 91.88 381 LEU A O 1
ATOM 2885 N N . LEU A 1 382 ? -13.513 5.989 30.218 1.00 90.44 382 LEU A N 1
ATOM 2886 C CA . LEU A 1 382 ? -12.121 6.163 30.630 1.00 90.44 382 LEU A CA 1
ATOM 2887 C C . LEU A 1 382 ? -12.066 6.621 32.086 1.00 90.44 382 LEU A C 1
ATOM 2889 O O . LEU A 1 382 ? -12.747 7.571 32.472 1.00 90.44 382 LEU A O 1
ATOM 2893 N N . LEU A 1 383 ? -11.213 5.959 32.859 1.00 91.31 383 LEU A N 1
ATOM 2894 C CA . LEU A 1 383 ? -10.780 6.343 34.196 1.00 91.31 383 LEU A CA 1
ATOM 2895 C C . LEU A 1 383 ? -9.408 7.006 34.062 1.00 91.31 383 LEU A C 1
ATOM 2897 O O . LEU A 1 383 ? -8.477 6.385 33.545 1.00 91.31 383 LEU A O 1
ATOM 2901 N N . LEU A 1 384 ? -9.290 8.258 34.500 1.00 88.12 384 LEU A N 1
ATOM 2902 C CA . LEU A 1 384 ? -8.128 9.111 34.243 1.00 88.12 384 LEU A CA 1
ATOM 2903 C C . LEU A 1 384 ? -7.553 9.613 35.571 1.00 88.12 384 LEU A C 1
ATOM 2905 O O . LEU A 1 384 ? -8.254 10.271 36.339 1.00 88.12 384 LEU A O 1
ATOM 2909 N N . ALA A 1 385 ? -6.290 9.293 35.855 1.00 88.50 385 ALA A N 1
ATOM 2910 C CA . ALA A 1 385 ? -5.625 9.655 37.110 1.00 88.50 385 ALA A CA 1
ATOM 2911 C C . ALA A 1 385 ? -4.089 9.687 36.956 1.00 88.50 385 ALA A C 1
ATOM 2913 O O . ALA A 1 385 ? -3.560 9.469 35.867 1.00 88.50 385 ALA A O 1
ATOM 2914 N N . GLU A 1 386 ? -3.356 9.955 38.040 1.00 89.00 386 GLU A N 1
ATOM 2915 C CA . GLU A 1 386 ? -1.918 9.633 38.095 1.00 89.00 386 GLU A CA 1
ATOM 2916 C C . GLU A 1 386 ? -1.698 8.110 38.140 1.00 89.00 386 GLU A C 1
ATOM 2918 O O . GLU A 1 386 ? -2.590 7.362 38.546 1.00 89.00 386 GLU A O 1
ATOM 2923 N N . GLU A 1 387 ? -0.515 7.643 37.737 1.00 91.69 387 GLU A N 1
ATOM 2924 C CA . GLU A 1 387 ? -0.178 6.213 37.623 1.00 91.69 387 GLU A CA 1
ATOM 2925 C C . GLU A 1 387 ? -0.386 5.455 38.944 1.00 91.69 387 GLU A C 1
ATOM 2927 O O . GLU A 1 387 ? -1.039 4.411 38.962 1.00 91.69 387 GLU A O 1
ATOM 2932 N N . GLU A 1 388 ? 0.030 6.030 40.075 1.00 91.75 388 GLU A N 1
ATOM 2933 C CA . GLU A 1 388 ? -0.177 5.438 41.401 1.00 91.75 388 GLU A CA 1
ATOM 2934 C C . GLU A 1 388 ? -1.667 5.329 41.766 1.00 91.75 388 GLU A C 1
ATOM 2936 O O . GLU A 1 388 ? -2.072 4.418 42.488 1.00 91.75 388 GLU A O 1
ATOM 2941 N N . LYS A 1 389 ? -2.507 6.237 41.251 1.00 91.44 389 LYS A N 1
ATOM 2942 C CA . LYS A 1 389 ? -3.962 6.207 41.459 1.00 91.44 389 LYS A CA 1
ATOM 2943 C C . LYS A 1 389 ? -4.673 5.236 40.529 1.00 91.44 389 LYS A C 1
ATOM 2945 O O . LYS A 1 389 ? -5.671 4.652 40.938 1.00 91.44 389 LYS A O 1
ATOM 2950 N N . ILE A 1 390 ? -4.149 5.013 39.328 1.00 92.50 390 ILE A N 1
ATOM 2951 C CA . ILE A 1 390 ? -4.597 3.921 38.463 1.00 92.50 390 ILE A CA 1
ATOM 2952 C C . ILE A 1 390 ? -4.258 2.561 39.091 1.00 92.50 390 ILE A C 1
ATOM 2954 O O . ILE A 1 390 ? -5.126 1.689 39.153 1.00 92.50 390 ILE A O 1
ATOM 2958 N N . ASP A 1 391 ? -3.050 2.399 39.634 1.00 91.88 391 ASP A N 1
ATOM 2959 C CA . ASP A 1 391 ? -2.654 1.195 40.371 1.00 91.88 391 ASP A CA 1
ATOM 2960 C C . ASP A 1 391 ? -3.531 0.960 41.619 1.00 91.88 391 ASP A C 1
ATOM 2962 O O . ASP A 1 391 ? -4.002 -0.160 41.821 1.00 91.88 391 ASP A O 1
ATOM 2966 N N . GLU A 1 392 ? -3.838 2.004 42.404 1.00 92.62 392 GLU A N 1
ATOM 2967 C CA . GLU A 1 392 ? -4.746 1.925 43.567 1.00 92.62 392 GLU A CA 1
ATOM 2968 C C . GLU A 1 392 ? -6.182 1.474 43.230 1.00 92.62 392 GLU A C 1
ATOM 2970 O O . GLU A 1 392 ? -6.868 0.960 44.116 1.00 92.62 392 GLU A O 1
ATOM 2975 N N . ILE A 1 393 ? -6.673 1.682 41.998 1.00 92.44 393 ILE A N 1
ATOM 2976 C CA . ILE A 1 393 ? -8.045 1.301 41.600 1.00 92.44 393 ILE A CA 1
ATOM 2977 C C . ILE A 1 393 ? -8.115 0.051 40.713 1.00 92.44 393 ILE A C 1
ATOM 2979 O O . ILE A 1 393 ? -9.200 -0.517 40.580 1.00 92.44 393 ILE A O 1
ATOM 2983 N N . ARG A 1 394 ? -7.009 -0.397 40.095 1.00 93.00 394 ARG A N 1
ATOM 2984 C CA . ARG A 1 394 ? -7.046 -1.431 39.039 1.00 93.00 394 ARG A CA 1
ATOM 2985 C C . ARG A 1 394 ? -7.741 -2.720 39.491 1.00 93.00 394 ARG A C 1
ATOM 2987 O O . ARG A 1 394 ? -8.606 -3.222 38.774 1.00 93.00 394 ARG A O 1
ATOM 2994 N N . ASP A 1 395 ? -7.411 -3.234 40.675 1.00 92.56 395 ASP A N 1
ATOM 2995 C CA . ASP A 1 395 ? -7.986 -4.489 41.183 1.00 92.56 395 ASP A CA 1
ATOM 2996 C C . ASP A 1 395 ? -9.477 -4.368 41.542 1.00 92.56 395 ASP A C 1
ATOM 2998 O O . ASP A 1 395 ? -10.233 -5.320 41.324 1.00 92.56 395 ASP A O 1
ATOM 3002 N N . ASP A 1 396 ? -9.933 -3.198 42.007 1.00 93.25 396 ASP A N 1
ATOM 3003 C CA . ASP A 1 396 ? -11.358 -2.921 42.236 1.00 93.25 396 ASP A CA 1
ATOM 3004 C C . ASP A 1 396 ? -12.128 -2.925 40.904 1.00 93.25 396 ASP A C 1
ATOM 3006 O O . ASP A 1 396 ? -13.176 -3.565 40.785 1.00 93.25 396 ASP A O 1
ATOM 3010 N N . VAL A 1 397 ? -11.580 -2.267 39.875 1.00 93.19 397 VAL A N 1
ATOM 3011 C CA . VAL A 1 397 ? -12.184 -2.166 38.534 1.00 93.19 397 VAL A CA 1
ATOM 3012 C C . VAL A 1 397 ? -12.206 -3.525 37.828 1.00 93.19 397 VAL A C 1
ATOM 3014 O O . VAL A 1 397 ? -13.232 -3.902 37.264 1.00 93.19 397 VAL A O 1
ATOM 3017 N N . ILE A 1 398 ? -11.137 -4.322 37.924 1.00 92.31 398 ILE A N 1
ATOM 3018 C CA . ILE A 1 398 ? -11.101 -5.703 37.405 1.00 92.31 398 ILE A CA 1
ATOM 3019 C C . ILE A 1 398 ? -12.089 -6.606 38.161 1.00 92.31 398 ILE A C 1
ATOM 3021 O O . ILE A 1 398 ? -12.755 -7.450 37.553 1.00 92.31 398 ILE A O 1
ATOM 3025 N N . THR A 1 399 ? -12.222 -6.439 39.479 1.00 93.56 399 THR A N 1
ATOM 3026 C CA . THR A 1 399 ? -13.174 -7.213 40.293 1.00 93.56 399 THR A CA 1
ATOM 3027 C C . THR A 1 399 ? -14.622 -6.856 39.955 1.00 93.56 399 THR A C 1
ATOM 3029 O O . THR A 1 399 ? -15.460 -7.752 39.832 1.00 93.56 399 THR A O 1
ATOM 3032 N N . ALA A 1 400 ? -14.915 -5.577 39.713 1.00 92.25 400 ALA A N 1
ATOM 3033 C CA . ALA A 1 400 ? -16.201 -5.140 39.185 1.00 92.25 400 ALA A CA 1
ATOM 3034 C C . ALA A 1 400 ? -16.452 -5.673 37.764 1.00 92.25 400 ALA A C 1
ATOM 3036 O O . ALA A 1 400 ? -17.539 -6.186 37.512 1.00 92.25 400 ALA A O 1
ATOM 3037 N N . GLY A 1 401 ? -15.451 -5.671 36.877 1.00 90.75 401 GLY A N 1
ATOM 3038 C CA . GLY A 1 401 ? -15.567 -6.223 35.520 1.00 90.75 401 GLY A CA 1
ATOM 3039 C C . GLY A 1 401 ? -15.971 -7.696 35.506 1.00 90.75 401 GLY A C 1
ATOM 3040 O O . GLY A 1 401 ? -16.906 -8.084 34.805 1.00 90.75 401 GLY A O 1
ATOM 3041 N N . ARG A 1 402 ? -15.364 -8.505 36.385 1.00 91.12 402 ARG A N 1
ATOM 3042 C CA . ARG A 1 402 ? -15.737 -9.917 36.604 1.00 91.12 402 ARG A CA 1
ATOM 3043 C C . ARG A 1 402 ? -17.148 -10.108 37.172 1.00 91.12 402 ARG A C 1
ATOM 3045 O O . ARG A 1 402 ? -17.731 -11.166 36.958 1.00 91.12 402 ARG A O 1
ATOM 3052 N N . LYS A 1 403 ? -1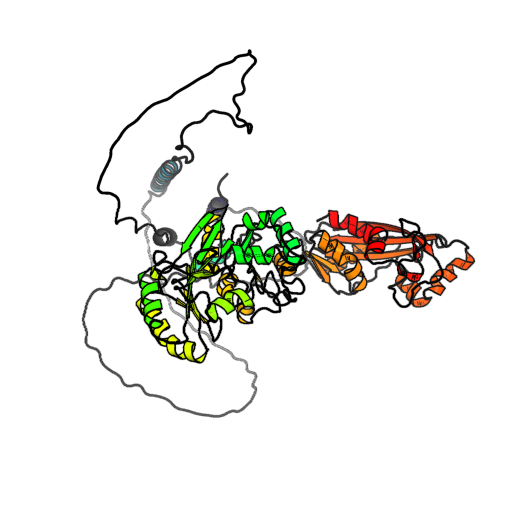7.677 -9.133 37.918 1.00 92.75 403 LYS A N 1
ATOM 3053 C CA . LYS A 1 403 ? -19.007 -9.196 38.549 1.00 92.75 403 LYS A CA 1
ATOM 3054 C C . LYS A 1 403 ? -20.124 -8.728 37.612 1.00 92.75 403 LYS A C 1
ATOM 3056 O O . LYS A 1 403 ? -21.167 -9.368 37.558 1.00 92.75 403 LYS A O 1
ATOM 3061 N N . PHE A 1 404 ? -19.917 -7.604 36.931 1.00 90.75 404 PHE A N 1
ATOM 3062 C CA . PHE A 1 404 ? -20.922 -6.914 36.116 1.00 90.75 404 PHE A CA 1
ATOM 3063 C C . PHE A 1 404 ? -20.775 -7.184 34.608 1.00 90.75 404 PHE A C 1
ATOM 3065 O O . PHE A 1 404 ? -21.587 -6.713 33.819 1.00 90.75 404 PHE A O 1
ATOM 3072 N N . GLY A 1 405 ? -19.765 -7.959 34.197 1.00 89.38 405 GLY A N 1
ATOM 3073 C CA . GLY A 1 405 ? -19.617 -8.432 32.821 1.00 89.38 405 GLY A CA 1
ATOM 3074 C C . GLY A 1 405 ? -19.013 -7.404 31.866 1.00 89.38 405 GLY A C 1
ATOM 3075 O O . GLY A 1 405 ? -19.504 -7.264 30.752 1.00 89.38 405 GLY A O 1
ATOM 3076 N N . PHE A 1 406 ? -17.952 -6.702 32.275 1.00 91.31 406 PHE A N 1
ATOM 3077 C CA . PHE A 1 406 ? -17.205 -5.782 31.407 1.00 91.31 406 PHE A CA 1
ATOM 3078 C C . PHE A 1 406 ? -15.706 -6.099 31.357 1.00 91.31 406 PHE A C 1
ATOM 3080 O O . PHE A 1 406 ? -15.135 -6.684 32.280 1.00 91.31 406 PHE A O 1
ATOM 3087 N N . THR A 1 407 ? -15.070 -5.700 30.259 1.00 90.00 407 THR A N 1
ATOM 3088 C CA . THR A 1 407 ? -13.631 -5.835 30.020 1.00 90.00 407 THR A CA 1
ATOM 3089 C C . THR A 1 407 ? -12.910 -4.556 30.446 1.00 90.00 407 THR A C 1
ATOM 3091 O O . THR A 1 407 ? -13.454 -3.459 30.340 1.00 90.00 407 THR A O 1
ATOM 3094 N N . VAL A 1 408 ? -11.679 -4.703 30.938 1.00 89.88 408 VAL A N 1
ATOM 3095 C CA . VAL A 1 408 ? -10.818 -3.594 31.369 1.00 89.88 408 VAL A CA 1
ATOM 3096 C C . VAL A 1 408 ? -9.528 -3.647 30.558 1.00 89.88 408 VAL A C 1
ATOM 3098 O O . VAL A 1 408 ? -8.865 -4.686 30.543 1.00 89.88 408 VAL A O 1
ATOM 3101 N N . THR A 1 409 ? -9.174 -2.550 29.894 1.00 88.25 409 THR A N 1
ATOM 3102 C CA . THR A 1 409 ? -7.916 -2.387 29.146 1.00 88.25 409 THR A CA 1
ATOM 3103 C C . THR A 1 409 ? -7.098 -1.236 29.724 1.00 88.25 409 THR A C 1
ATOM 3105 O O . THR A 1 409 ? -7.618 -0.365 30.418 1.00 88.25 409 THR A O 1
ATOM 3108 N N . GLN A 1 410 ? -5.791 -1.236 29.461 1.00 86.38 410 GLN A N 1
ATOM 3109 C CA . GLN A 1 410 ? -4.897 -0.160 29.880 1.00 86.38 410 GLN A CA 1
ATOM 3110 C C . GLN A 1 410 ? -3.905 0.158 28.762 1.00 86.38 410 GLN A C 1
ATOM 3112 O O . GLN A 1 410 ? -2.908 -0.538 28.597 1.00 86.38 410 GLN A O 1
ATOM 3117 N N . ALA A 1 411 ? -4.186 1.210 27.992 1.00 70.94 411 ALA A N 1
ATOM 3118 C CA . ALA A 1 411 ? -3.286 1.673 26.935 1.00 70.94 411 ALA A CA 1
ATOM 3119 C C . ALA A 1 411 ? -2.155 2.576 27.466 1.00 70.94 411 ALA A C 1
ATOM 3121 O O . ALA A 1 411 ? -1.116 2.698 26.823 1.00 70.94 411 ALA A O 1
ATOM 3122 N N . LEU A 1 412 ? -2.345 3.214 28.630 1.00 80.81 412 LEU A N 1
ATOM 3123 C CA . LEU A 1 412 ? -1.379 4.127 29.251 1.00 80.81 412 LEU A CA 1
ATOM 3124 C C . LEU A 1 412 ? -1.358 3.952 30.780 1.00 80.81 412 LEU A C 1
ATOM 3126 O O . LEU A 1 412 ? -2.394 3.625 31.365 1.00 80.81 412 LEU A O 1
ATOM 3130 N N . PRO A 1 413 ? -0.238 4.239 31.470 1.00 84.38 413 PRO A N 1
ATOM 3131 C CA . PRO A 1 413 ? -0.174 4.148 32.931 1.00 84.38 413 PRO A CA 1
ATOM 3132 C C . PRO A 1 413 ? -1.214 5.021 33.657 1.00 84.38 413 PRO A C 1
ATOM 3134 O O . PRO A 1 413 ? -1.739 4.617 34.686 1.00 84.38 413 PRO A O 1
ATOM 3137 N N . THR A 1 414 ? -1.584 6.164 33.071 1.00 87.56 414 THR A N 1
ATOM 3138 C CA . THR A 1 414 ? -2.552 7.146 33.600 1.00 87.56 414 THR A CA 1
ATOM 3139 C C . THR A 1 414 ? -4.015 6.916 33.179 1.00 87.56 414 THR A C 1
ATOM 3141 O O . THR A 1 414 ? -4.880 7.726 33.520 1.00 87.56 414 THR A O 1
ATOM 3144 N N . MET A 1 415 ? -4.322 5.842 32.434 1.00 88.62 415 MET A N 1
ATOM 3145 C CA . MET A 1 415 ? -5.650 5.623 31.839 1.00 88.62 415 MET A CA 1
ATOM 3146 C C . MET A 1 415 ? -6.073 4.147 31.812 1.00 88.62 415 MET A C 1
ATOM 3148 O O . MET A 1 415 ? -5.530 3.359 31.035 1.00 88.62 415 MET A O 1
ATOM 3152 N N . LEU A 1 416 ? -7.112 3.800 32.578 1.00 90.56 416 LEU A N 1
ATOM 3153 C CA . LEU A 1 416 ? -7.858 2.544 32.413 1.00 90.56 416 LEU A CA 1
ATOM 3154 C C . LEU A 1 416 ? -9.087 2.790 31.534 1.00 90.56 416 LEU A C 1
ATOM 3156 O O . LEU A 1 416 ? -9.821 3.752 31.752 1.00 90.56 416 LEU A O 1
ATOM 3160 N N . GLU A 1 417 ? -9.352 1.898 30.585 1.00 90.75 417 GLU A N 1
ATOM 3161 C CA . GLU A 1 417 ? -10.598 1.894 29.817 1.00 90.75 417 GLU A CA 1
ATOM 3162 C C . GLU A 1 417 ? -11.521 0.772 30.298 1.00 90.75 417 GLU A C 1
ATOM 3164 O O . GLU A 1 417 ? -11.071 -0.329 30.626 1.00 90.75 417 GLU A O 1
ATOM 3169 N N . ILE A 1 418 ? -12.825 1.041 30.296 1.00 93.00 418 ILE A N 1
ATOM 3170 C CA . ILE A 1 418 ? -13.879 0.047 30.502 1.00 93.00 418 ILE A CA 1
ATOM 3171 C C . ILE A 1 418 ? -14.621 -0.137 29.180 1.00 93.00 418 ILE A C 1
ATOM 3173 O O . ILE A 1 418 ? -15.159 0.823 28.622 1.00 93.00 418 ILE A O 1
ATOM 3177 N N . LEU A 1 419 ? -14.658 -1.381 28.705 1.00 91.94 419 LEU A N 1
ATOM 3178 C CA . LEU A 1 419 ? -15.232 -1.799 27.428 1.00 91.94 419 LEU A CA 1
ATOM 3179 C C . LEU A 1 419 ? -16.320 -2.867 27.648 1.00 91.94 419 LEU A C 1
ATOM 3181 O O . LEU A 1 419 ? -16.177 -3.715 28.535 1.00 91.94 419 LEU A O 1
ATOM 3185 N N . PRO A 1 420 ? -17.395 -2.891 26.839 1.00 90.88 420 PRO A N 1
ATOM 3186 C CA . PRO A 1 420 ? -18.327 -4.013 26.808 1.00 90.88 420 PRO A CA 1
ATOM 3187 C C . PRO A 1 420 ? -17.607 -5.341 26.503 1.00 90.88 420 PRO A C 1
ATOM 3189 O O . PRO A 1 420 ? -16.575 -5.347 25.824 1.00 90.88 420 PRO A O 1
ATOM 3192 N N . PRO A 1 421 ? -18.141 -6.484 26.961 1.00 83.12 421 PRO A N 1
ATOM 3193 C CA . PRO A 1 421 ? -17.483 -7.776 26.804 1.00 83.12 421 PRO A CA 1
ATOM 3194 C C . PRO A 1 421 ? -17.510 -8.232 25.339 1.00 83.12 421 PRO A C 1
ATOM 3196 O O . PRO A 1 421 ? -18.447 -7.914 24.603 1.00 83.12 421 PRO A O 1
ATOM 3199 N N . TYR A 1 422 ? -16.508 -9.020 24.934 1.00 77.69 422 TYR A N 1
ATOM 3200 C CA . TYR A 1 422 ? -16.352 -9.570 23.576 1.00 77.69 422 TYR A CA 1
ATOM 3201 C C . TYR A 1 422 ? -16.344 -8.486 22.481 1.00 77.69 422 TYR A C 1
ATOM 3203 O O . TYR A 1 422 ? -17.217 -8.459 21.609 1.00 77.69 422 TYR A O 1
ATOM 3211 N N . THR A 1 423 ? -15.386 -7.559 22.569 1.00 80.44 423 THR A N 1
ATOM 3212 C CA . THR A 1 423 ? -15.241 -6.394 21.681 1.00 80.44 423 THR A CA 1
ATOM 3213 C C . THR A 1 423 ? -13.806 -6.256 21.169 1.00 80.44 423 THR A C 1
ATOM 3215 O O . THR A 1 423 ? -12.851 -6.585 21.869 1.00 80.44 423 THR A O 1
ATOM 3218 N N . GLY A 1 424 ? -13.655 -5.794 19.928 1.00 89.69 424 GLY A N 1
ATOM 3219 C CA . GLY A 1 424 ? -12.367 -5.618 19.256 1.00 89.69 424 GLY A CA 1
ATOM 3220 C C . GLY A 1 424 ? -12.551 -5.313 17.768 1.00 89.69 424 GLY A C 1
ATOM 3221 O O . GLY A 1 424 ? -13.604 -5.625 17.202 1.00 89.69 424 GLY A O 1
ATOM 3222 N N . LYS A 1 425 ? -11.518 -4.752 17.113 1.00 94.69 425 LYS A N 1
ATOM 3223 C CA . LYS A 1 425 ? -11.526 -4.436 15.667 1.00 94.69 425 LYS A CA 1
ATOM 3224 C C . LYS A 1 425 ? -12.015 -5.632 14.836 1.00 94.69 425 LYS A C 1
ATOM 3226 O O . LYS A 1 425 ? -12.896 -5.485 13.993 1.00 94.69 425 LYS A O 1
ATOM 3231 N N . CYS A 1 426 ? -11.515 -6.830 15.151 1.00 95.94 426 CYS A N 1
ATOM 3232 C CA . CYS A 1 426 ? -11.876 -8.085 14.491 1.00 95.94 426 CYS A CA 1
ATOM 3233 C C . CYS A 1 426 ? -13.382 -8.422 14.565 1.00 95.94 426 CYS A C 1
ATOM 3235 O O . CYS A 1 426 ? -13.958 -8.842 13.564 1.00 95.94 426 CYS A O 1
ATOM 3237 N N . GLU A 1 427 ? -14.056 -8.191 15.699 1.00 95.69 427 GLU A N 1
ATOM 3238 C CA . GLU A 1 427 ? -15.499 -8.462 15.826 1.00 95.69 427 GLU A CA 1
ATOM 3239 C C . GLU A 1 427 ? -16.345 -7.489 14.999 1.00 95.69 427 GLU A C 1
ATOM 3241 O O . GLU A 1 427 ? -17.278 -7.908 14.311 1.00 95.69 427 GLU A O 1
ATOM 3246 N N . GLY A 1 428 ? -15.976 -6.205 14.973 1.00 96.44 428 GLY A N 1
ATOM 3247 C CA . GLY A 1 428 ? -16.623 -5.239 14.086 1.00 96.44 428 GLY A CA 1
ATOM 3248 C C . GLY A 1 428 ? -16.396 -5.558 12.601 1.00 96.44 428 GLY A C 1
ATOM 3249 O O . GLY A 1 428 ? -17.327 -5.486 11.799 1.00 96.44 428 GLY A O 1
ATOM 3250 N N . VAL A 1 429 ? -15.191 -6.009 12.233 1.00 97.75 429 VAL A N 1
ATOM 3251 C CA . VAL A 1 429 ? -14.876 -6.452 10.863 1.00 97.75 429 VAL A CA 1
ATOM 3252 C C . VAL A 1 429 ? -15.659 -7.717 10.482 1.00 97.75 429 VAL A C 1
ATOM 3254 O O . VAL A 1 429 ? -16.155 -7.800 9.360 1.00 97.75 429 VAL A O 1
ATOM 3257 N N . LYS A 1 430 ? -15.869 -8.672 11.402 1.00 97.75 430 LYS A N 1
ATOM 3258 C CA . LYS A 1 430 ? -16.744 -9.844 11.180 1.00 97.75 430 LYS A CA 1
ATOM 3259 C C . LYS A 1 430 ? -18.190 -9.440 10.882 1.00 97.75 430 LYS A C 1
ATOM 3261 O O . LYS A 1 430 ? -18.798 -9.999 9.968 1.00 97.75 430 LYS A O 1
ATOM 3266 N N . VAL A 1 431 ? -18.733 -8.465 11.616 1.00 97.25 431 VAL A N 1
ATOM 3267 C CA . VAL A 1 431 ? -20.069 -7.901 11.348 1.00 97.25 431 VAL A CA 1
ATOM 3268 C C . VAL A 1 431 ? -20.112 -7.244 9.966 1.00 97.25 431 VAL A C 1
ATOM 3270 O O . VAL A 1 431 ? -21.022 -7.530 9.184 1.00 97.25 431 VAL A O 1
ATOM 3273 N N . LEU A 1 432 ? -19.108 -6.428 9.632 1.00 96.88 432 LEU A N 1
ATOM 3274 C CA . LEU A 1 432 ? -19.046 -5.717 8.356 1.00 96.88 432 LEU A CA 1
ATOM 3275 C C . LEU A 1 432 ? -18.936 -6.685 7.164 1.00 96.88 432 LEU A C 1
ATOM 3277 O O . LEU A 1 432 ? -19.744 -6.593 6.242 1.00 96.88 432 LEU A O 1
ATOM 3281 N N . LEU A 1 433 ? -18.044 -7.683 7.214 1.00 97.19 433 LEU A N 1
ATOM 3282 C CA . LEU A 1 433 ? -17.953 -8.738 6.193 1.00 97.19 433 LEU A CA 1
ATOM 3283 C C . LEU A 1 433 ? -19.286 -9.470 6.001 1.00 97.19 433 LEU A C 1
ATOM 3285 O O . LEU A 1 433 ? -19.752 -9.604 4.869 1.00 97.19 433 LEU A O 1
ATOM 3289 N N . LYS A 1 434 ? -19.936 -9.889 7.098 1.00 97.00 434 LYS A N 1
ATOM 3290 C CA . LYS A 1 434 ? -21.240 -10.569 7.047 1.00 97.00 434 LYS A CA 1
ATOM 3291 C C . LYS A 1 434 ? -22.299 -9.701 6.360 1.00 97.00 434 LYS A C 1
ATOM 3293 O O . LYS A 1 434 ? -23.078 -10.220 5.566 1.00 97.00 434 LYS A O 1
ATOM 3298 N N . SER A 1 435 ? -22.307 -8.393 6.624 1.00 96.62 435 SER A N 1
ATOM 3299 C CA . SER A 1 435 ? -23.242 -7.441 6.003 1.00 96.62 435 SER A CA 1
ATOM 3300 C C . SER A 1 435 ? -22.991 -7.182 4.506 1.00 96.62 435 SER A C 1
ATOM 3302 O O . SER A 1 435 ? -23.866 -6.645 3.830 1.00 96.62 435 SER A O 1
ATOM 3304 N N . HIS A 1 436 ? -21.831 -7.601 3.986 1.00 93.88 436 HIS A N 1
ATOM 3305 C CA . HIS A 1 436 ? -21.469 -7.604 2.560 1.00 93.88 436 HIS A CA 1
ATOM 3306 C C . HIS A 1 436 ? -21.488 -9.006 1.923 1.00 93.88 436 HIS A C 1
ATOM 3308 O O . HIS A 1 436 ? -21.151 -9.153 0.752 1.00 93.88 436 HIS A O 1
ATOM 3314 N N . GLY A 1 437 ? -21.859 -10.052 2.672 1.00 95.00 437 GLY A N 1
ATOM 3315 C CA . GLY A 1 437 ? -21.825 -11.443 2.197 1.00 95.00 437 GLY A CA 1
ATOM 3316 C C . GLY A 1 437 ? -20.415 -12.025 2.003 1.00 95.00 437 GLY A C 1
ATOM 3317 O O . GLY A 1 437 ? -20.270 -13.081 1.389 1.00 95.00 437 GLY A O 1
ATOM 3318 N N . LEU A 1 438 ? -19.382 -11.356 2.522 1.00 95.56 438 LEU A N 1
ATOM 3319 C CA . LEU A 1 438 ? -17.976 -11.740 2.388 1.00 95.56 438 LEU A CA 1
ATOM 3320 C C . LEU A 1 438 ? -17.515 -12.658 3.530 1.00 95.56 438 LEU A C 1
ATOM 3322 O O . LEU A 1 438 ? -18.088 -12.675 4.622 1.00 95.56 438 LEU A O 1
ATOM 3326 N N . ARG A 1 439 ? -16.436 -13.410 3.288 1.00 95.06 439 ARG A N 1
ATOM 3327 C CA . ARG A 1 439 ? -15.776 -14.281 4.276 1.00 95.06 439 ARG A CA 1
ATOM 3328 C C . ARG A 1 439 ? -14.391 -13.728 4.613 1.00 95.06 439 ARG A C 1
ATOM 3330 O O . ARG A 1 439 ? -13.870 -12.873 3.903 1.00 95.06 439 ARG A O 1
ATOM 3337 N N . SER A 1 440 ? -13.742 -14.281 5.637 1.00 95.25 440 SER A N 1
ATOM 3338 C CA . SER A 1 440 ? -12.338 -13.969 5.948 1.00 95.25 440 SER A CA 1
ATOM 3339 C C . SER A 1 440 ? -11.395 -14.183 4.761 1.00 95.25 440 SER A C 1
ATOM 3341 O O . SER A 1 440 ? -10.496 -13.377 4.558 1.00 95.25 440 SER A O 1
ATOM 3343 N N . THR A 1 441 ? -11.619 -15.211 3.932 1.00 94.56 441 THR A N 1
ATOM 3344 C CA . THR A 1 441 ? -10.831 -15.468 2.708 1.00 94.56 441 THR A CA 1
ATOM 3345 C C . THR A 1 441 ? -10.877 -14.330 1.694 1.00 94.56 441 THR A C 1
ATOM 3347 O O . THR A 1 441 ? -9.988 -14.234 0.861 1.00 94.56 441 THR A O 1
ATOM 3350 N N . ASP A 1 442 ? -11.906 -13.486 1.758 1.00 95.50 442 ASP A N 1
ATOM 3351 C CA . ASP A 1 442 ? -12.143 -12.387 0.824 1.00 95.50 442 ASP A CA 1
ATOM 3352 C C . ASP A 1 442 ? -11.700 -11.030 1.424 1.00 95.50 442 ASP A C 1
ATOM 3354 O O . ASP A 1 442 ? -11.950 -9.981 0.830 1.00 95.50 442 ASP A O 1
ATOM 3358 N N . LEU A 1 443 ? -11.030 -11.055 2.589 1.00 97.31 443 LEU A N 1
ATOM 3359 C CA . LEU A 1 443 ? -10.508 -9.904 3.329 1.00 97.31 443 LEU A CA 1
ATOM 3360 C C . LEU A 1 443 ? -8.970 -9.852 3.299 1.00 97.31 443 LEU A C 1
ATOM 3362 O O . LEU A 1 443 ? -8.294 -10.825 3.641 1.00 97.31 443 LEU A O 1
ATOM 3366 N N . ALA A 1 444 ? -8.440 -8.665 3.003 1.00 97.88 444 ALA A N 1
ATOM 3367 C CA . ALA A 1 444 ? -7.094 -8.233 3.354 1.00 97.88 444 ALA A CA 1
ATOM 3368 C C . ALA A 1 444 ? -7.133 -7.397 4.649 1.00 97.88 444 ALA A C 1
ATOM 3370 O O . ALA A 1 444 ? -7.996 -6.530 4.778 1.00 97.88 444 ALA A O 1
ATOM 3371 N N . ALA A 1 445 ? -6.201 -7.601 5.582 1.00 98.31 445 ALA A N 1
ATOM 3372 C CA . ALA A 1 445 ? -6.059 -6.763 6.780 1.00 98.31 445 ALA A CA 1
ATOM 3373 C C . ALA A 1 445 ? -4.691 -6.069 6.869 1.00 98.31 445 ALA A C 1
ATOM 3375 O O . ALA A 1 445 ? -3.662 -6.683 6.582 1.00 98.31 445 ALA A O 1
ATOM 3376 N N . ALA A 1 446 ? -4.690 -4.815 7.319 1.00 98.38 446 ALA A N 1
ATOM 3377 C CA . ALA A 1 446 ? -3.499 -4.029 7.631 1.00 98.38 446 ALA A CA 1
ATOM 3378 C C . ALA A 1 446 ? -3.578 -3.455 9.054 1.00 98.38 446 ALA A C 1
ATOM 3380 O O . ALA A 1 446 ? -4.628 -2.960 9.468 1.00 98.38 446 ALA A O 1
ATOM 3381 N N . GLY A 1 447 ? -2.469 -3.516 9.785 1.00 97.38 447 GLY A N 1
ATOM 3382 C CA . GLY A 1 447 ? -2.366 -3.064 11.171 1.00 97.38 447 GLY A CA 1
ATOM 3383 C C . GLY A 1 447 ? -0.926 -3.134 11.680 1.00 97.38 447 GLY A C 1
ATOM 3384 O O . GLY A 1 447 ? -0.050 -3.679 11.000 1.00 97.38 447 GLY A O 1
ATOM 3385 N N . ASP A 1 448 ? -0.683 -2.614 12.881 1.00 97.25 448 ASP A N 1
ATOM 3386 C CA . ASP A 1 448 ? 0.662 -2.531 13.469 1.00 97.25 448 ASP A CA 1
ATOM 3387 C C . ASP A 1 448 ? 0.725 -2.812 14.980 1.00 97.25 448 ASP A C 1
ATOM 3389 O O . ASP A 1 448 ? 1.797 -3.161 15.491 1.00 97.25 448 ASP A O 1
ATOM 3393 N N . ALA A 1 449 ? -0.403 -2.745 15.691 1.00 94.00 449 ALA A N 1
ATOM 3394 C CA . ALA A 1 449 ? -0.451 -2.791 17.150 1.00 94.00 449 ALA A CA 1
ATOM 3395 C C . ALA A 1 449 ? -1.186 -4.028 17.701 1.00 94.00 449 ALA A C 1
ATOM 3397 O O . ALA A 1 449 ? -1.854 -4.775 16.988 1.00 94.00 449 ALA A O 1
ATOM 3398 N N . GLN A 1 450 ? -1.108 -4.233 19.021 1.00 90.00 450 GLN A N 1
ATOM 3399 C CA . GLN A 1 450 ? -1.739 -5.370 19.710 1.00 90.00 450 GLN A CA 1
ATOM 3400 C C . GLN A 1 450 ? -3.263 -5.451 19.487 1.00 90.00 450 GLN A C 1
ATOM 3402 O O . GLN A 1 450 ? -3.838 -6.537 19.490 1.00 90.00 450 GLN A O 1
ATOM 3407 N N . ASN A 1 451 ? -3.938 -4.317 19.273 1.00 89.50 451 ASN A N 1
ATOM 3408 C CA . ASN A 1 451 ? -5.380 -4.286 19.004 1.00 89.50 451 ASN A CA 1
ATOM 3409 C C . ASN A 1 451 ? -5.748 -4.712 17.562 1.00 89.50 451 ASN A C 1
ATOM 3411 O O . ASN A 1 451 ? -6.931 -4.930 17.299 1.00 89.50 451 ASN A O 1
ATOM 3415 N N . ASP A 1 452 ? -4.765 -4.865 16.664 1.00 95.62 452 ASP A N 1
ATOM 3416 C CA . ASP A 1 452 ? -4.915 -5.439 15.318 1.00 95.62 452 ASP A CA 1
ATOM 3417 C C . ASP A 1 452 ? -4.690 -6.950 15.268 1.00 95.62 452 ASP A C 1
ATOM 3419 O O . ASP A 1 452 ? -5.121 -7.583 14.308 1.00 95.62 452 ASP A O 1
ATOM 3423 N N . GLU A 1 453 ? -4.018 -7.543 16.260 1.00 95.44 453 GLU A N 1
ATOM 3424 C CA . GLU A 1 453 ? -3.543 -8.934 16.204 1.00 95.44 453 GLU A CA 1
ATOM 3425 C C . GLU A 1 453 ? -4.639 -9.934 15.799 1.00 95.44 453 GLU A C 1
ATOM 3427 O O . GLU A 1 453 ? -4.450 -10.711 14.862 1.00 95.44 453 GLU A O 1
ATOM 3432 N N . ASP A 1 454 ? -5.813 -9.864 16.431 1.00 96.00 454 ASP A N 1
ATOM 3433 C CA . ASP A 1 454 ? -6.938 -10.755 16.120 1.00 96.00 454 ASP A CA 1
ATOM 3434 C C . ASP A 1 454 ? -7.553 -10.483 14.732 1.00 96.00 454 ASP A C 1
ATOM 3436 O O . ASP A 1 454 ? -8.181 -11.367 14.154 1.00 96.00 454 ASP A O 1
ATOM 3440 N N . MET A 1 455 ? -7.406 -9.270 14.183 1.00 97.06 455 MET A N 1
ATOM 3441 C CA . MET A 1 455 ? -7.852 -8.911 12.827 1.00 97.06 455 MET A CA 1
ATOM 3442 C C . MET A 1 455 ? -6.856 -9.412 11.770 1.00 97.06 455 MET A C 1
ATOM 3444 O O . MET A 1 455 ? -7.273 -9.924 10.730 1.00 97.06 455 MET A O 1
ATOM 3448 N N . LEU A 1 456 ? -5.555 -9.305 12.057 1.00 98.12 456 LEU A N 1
ATOM 3449 C CA . LEU A 1 456 ? -4.469 -9.808 11.216 1.00 98.12 456 LEU A CA 1
ATOM 3450 C C . LEU A 1 456 ? -4.484 -11.342 11.132 1.00 98.12 456 LEU A C 1
ATOM 3452 O O . LEU A 1 456 ? -4.322 -11.878 10.040 1.00 98.12 456 LEU A O 1
ATOM 3456 N N . GLU A 1 457 ? -4.738 -12.044 12.241 1.00 97.81 457 GLU A N 1
ATOM 3457 C CA . GLU A 1 457 ? -4.862 -13.511 12.258 1.00 97.81 457 GLU A CA 1
ATOM 3458 C C . GLU A 1 457 ? -6.157 -14.009 11.586 1.00 97.81 457 GLU A C 1
ATOM 3460 O O . GLU A 1 457 ? -6.187 -15.087 10.993 1.00 97.81 457 GLU A O 1
ATOM 3465 N N . PHE A 1 458 ? -7.244 -13.233 11.664 1.00 97.50 458 PHE A N 1
ATOM 3466 C CA . PHE A 1 458 ? -8.543 -13.623 11.110 1.00 97.50 458 PHE A CA 1
ATOM 3467 C C . PHE A 1 458 ? -8.651 -13.451 9.586 1.00 97.50 458 PHE A C 1
ATOM 3469 O O . PHE A 1 458 ? -9.397 -14.196 8.948 1.00 97.50 458 PHE A O 1
ATOM 3476 N N . ALA A 1 459 ? -7.962 -12.473 8.995 1.00 97.75 459 ALA A N 1
ATOM 3477 C CA . ALA A 1 459 ? -8.055 -12.187 7.565 1.00 97.75 459 ALA A CA 1
ATOM 3478 C C . ALA A 1 459 ? -7.318 -13.228 6.701 1.00 97.75 459 ALA A C 1
ATOM 3480 O O . ALA A 1 459 ? -6.219 -13.672 7.020 1.00 97.75 459 ALA A O 1
ATOM 3481 N N . GLY A 1 460 ? -7.906 -13.590 5.556 1.00 95.06 460 GLY A N 1
ATOM 3482 C CA . GLY A 1 460 ? -7.339 -14.557 4.608 1.00 95.06 460 GLY A CA 1
ATOM 3483 C C . GLY A 1 460 ? -6.082 -14.059 3.893 1.00 95.06 460 GLY A C 1
ATOM 3484 O O . GLY A 1 460 ? -5.338 -14.844 3.309 1.00 95.06 460 GLY A O 1
ATOM 3485 N N . THR A 1 461 ? -5.819 -12.758 3.951 1.00 96.31 461 THR A N 1
ATOM 3486 C CA . THR A 1 461 ? -4.508 -12.158 3.712 1.00 96.31 461 THR A CA 1
ATOM 3487 C C . THR A 1 461 ? -4.316 -11.032 4.720 1.00 96.31 461 THR A C 1
ATOM 3489 O O . THR A 1 461 ? -5.238 -10.266 4.981 1.00 96.31 461 THR A O 1
ATOM 3492 N N . SER A 1 462 ? -3.126 -10.892 5.293 1.00 98.12 462 SER A N 1
ATOM 3493 C CA . SER A 1 462 ? -2.840 -9.800 6.223 1.00 98.12 462 SER A CA 1
ATOM 3494 C C . SER A 1 462 ? -1.382 -9.375 6.162 1.00 98.12 462 SER A C 1
ATOM 3496 O O . SER A 1 462 ? -0.511 -10.168 5.793 1.00 98.12 462 SER A O 1
ATOM 3498 N N . PHE A 1 463 ? -1.120 -8.113 6.493 1.00 98.38 463 PHE A N 1
ATOM 3499 C CA . PHE A 1 463 ? 0.228 -7.565 6.506 1.00 98.38 463 PHE A CA 1
ATOM 3500 C C . PHE A 1 463 ? 0.419 -6.450 7.533 1.00 98.38 463 PHE A C 1
ATOM 3502 O O . PHE A 1 463 ? -0.529 -5.787 7.947 1.00 98.38 463 PHE A O 1
ATOM 3509 N N . CYS A 1 464 ? 1.678 -6.214 7.890 1.00 98.31 464 CYS A N 1
ATOM 3510 C CA . CYS A 1 464 ? 2.109 -5.069 8.686 1.00 98.31 464 CYS A CA 1
ATOM 3511 C C . CYS A 1 464 ? 3.381 -4.446 8.086 1.00 98.31 464 CYS A C 1
ATOM 3513 O O . CYS A 1 464 ? 4.079 -5.072 7.279 1.00 98.31 464 CYS A O 1
ATOM 3515 N N . CYS A 1 465 ? 3.695 -3.217 8.485 1.00 97.69 465 CYS A N 1
ATOM 3516 C CA . CYS A 1 465 ? 4.947 -2.546 8.131 1.00 97.69 465 CYS A CA 1
ATOM 3517 C C . CYS A 1 465 ? 6.118 -3.007 9.027 1.00 97.69 465 CYS A C 1
ATOM 3519 O O . CYS A 1 465 ? 5.927 -3.720 10.015 1.00 97.69 465 CYS A O 1
ATOM 3521 N N . GLU A 1 466 ? 7.346 -2.610 8.690 1.00 96.94 466 GLU A N 1
ATOM 3522 C CA . GLU A 1 466 ? 8.563 -2.960 9.442 1.00 96.94 466 GLU A CA 1
ATOM 3523 C C . GLU A 1 466 ? 8.616 -2.318 10.843 1.00 96.94 466 GLU A C 1
ATOM 3525 O O . GLU A 1 466 ? 9.165 -2.902 11.780 1.00 96.94 466 GLU A O 1
ATOM 3530 N N . ASP A 1 467 ? 7.991 -1.151 11.005 1.00 95.81 467 ASP A N 1
ATOM 3531 C CA . ASP A 1 467 ? 7.830 -0.405 12.260 1.00 95.81 467 ASP A CA 1
ATOM 3532 C C . ASP A 1 467 ? 6.719 -0.949 13.179 1.00 95.81 467 ASP A C 1
ATOM 3534 O O . ASP A 1 467 ? 6.590 -0.490 14.314 1.00 95.81 467 ASP A O 1
ATOM 3538 N N . ALA A 1 468 ? 5.969 -1.968 12.745 1.00 97.00 468 ALA A N 1
ATOM 3539 C CA . ALA A 1 468 ? 4.937 -2.611 13.555 1.00 97.00 468 ALA A CA 1
ATOM 3540 C C . ALA A 1 468 ? 5.484 -3.337 14.797 1.00 97.00 468 ALA A C 1
ATOM 3542 O O . ALA A 1 468 ? 6.653 -3.727 14.871 1.00 97.00 468 ALA A O 1
ATOM 3543 N N . THR A 1 469 ? 4.607 -3.585 15.768 1.00 96.69 469 THR A N 1
ATOM 3544 C CA . THR A 1 469 ? 4.921 -4.387 16.958 1.00 96.69 469 THR A CA 1
ATOM 3545 C C . THR A 1 469 ? 5.251 -5.841 16.601 1.00 96.69 469 THR A C 1
ATOM 3547 O O . THR A 1 469 ? 4.716 -6.409 15.649 1.00 96.69 469 THR A O 1
ATOM 3550 N N . GLU A 1 470 ? 6.106 -6.487 17.400 1.00 97.00 470 GLU A N 1
ATOM 3551 C CA . GLU A 1 470 ? 6.462 -7.903 17.201 1.00 97.00 470 GLU A CA 1
ATOM 3552 C C . GLU A 1 470 ? 5.255 -8.852 17.370 1.00 97.00 470 GLU A C 1
ATOM 3554 O O . GLU A 1 470 ? 5.228 -9.920 16.763 1.00 97.00 470 GLU A O 1
ATOM 3559 N N . GLY A 1 471 ? 4.226 -8.440 18.125 1.00 95.19 471 GLY A N 1
ATOM 3560 C CA . GLY A 1 471 ? 2.939 -9.142 18.209 1.00 95.19 471 GLY A CA 1
ATOM 3561 C C . GLY A 1 471 ? 2.180 -9.115 16.879 1.00 95.19 471 GLY A C 1
ATOM 3562 O O . GLY A 1 471 ? 1.866 -10.172 16.331 1.00 95.19 471 GLY A O 1
ATOM 3563 N N . ALA A 1 472 ? 1.986 -7.927 16.294 1.00 96.00 472 ALA A N 1
ATOM 3564 C CA . ALA A 1 472 ? 1.371 -7.778 14.973 1.00 96.00 472 ALA A CA 1
ATOM 3565 C C . ALA A 1 472 ? 2.164 -8.513 13.874 1.00 96.00 472 ALA A C 1
ATOM 3567 O O . ALA A 1 472 ? 1.581 -9.274 13.102 1.00 96.00 472 ALA A O 1
ATOM 3568 N N . LYS A 1 473 ? 3.500 -8.382 13.855 1.00 97.81 473 LYS A N 1
ATOM 3569 C CA . LYS A 1 473 ? 4.396 -9.128 12.944 1.00 97.81 473 LYS A CA 1
ATOM 3570 C C . LYS A 1 473 ? 4.269 -10.646 13.083 1.00 97.81 473 LYS A C 1
ATOM 3572 O O . LYS A 1 473 ? 4.393 -11.354 12.090 1.00 97.81 473 LYS A O 1
ATOM 3577 N N . GLY A 1 474 ? 4.026 -11.142 14.298 1.00 96.69 474 GLY A N 1
ATOM 3578 C CA . GLY A 1 474 ? 3.831 -12.564 14.580 1.00 96.69 474 GLY A CA 1
ATOM 3579 C C . GLY A 1 474 ? 2.502 -13.138 14.079 1.00 96.69 474 GLY A C 1
ATOM 3580 O O . GLY A 1 474 ? 2.392 -14.359 13.969 1.00 96.69 474 GLY A O 1
ATOM 3581 N N . ARG A 1 475 ? 1.510 -12.288 13.766 1.00 97.31 475 ARG A N 1
ATOM 3582 C CA . ARG A 1 475 ? 0.176 -12.700 13.280 1.00 97.31 475 ARG A CA 1
ATOM 3583 C C . ARG A 1 475 ? -0.146 -12.259 11.850 1.00 97.31 475 ARG A C 1
ATOM 3585 O O . ARG A 1 475 ? -1.029 -12.836 11.221 1.00 97.31 475 ARG A O 1
ATOM 3592 N N . ALA A 1 476 ? 0.562 -11.265 11.322 1.00 97.31 476 ALA A N 1
ATOM 3593 C CA . ALA A 1 476 ? 0.452 -10.835 9.935 1.00 97.31 476 ALA A CA 1
ATOM 3594 C C . ALA A 1 476 ? 0.949 -11.922 8.962 1.00 97.31 476 ALA A C 1
ATOM 3596 O O . ALA A 1 476 ? 2.047 -12.457 9.112 1.00 97.31 476 ALA A O 1
ATOM 3597 N N . GLY A 1 477 ? 0.180 -12.196 7.905 1.00 96.50 477 GLY A N 1
ATOM 3598 C CA . GLY A 1 477 ? 0.538 -13.154 6.854 1.00 96.50 477 GLY A CA 1
ATOM 3599 C C . GLY A 1 477 ? 1.831 -12.808 6.101 1.00 96.50 477 GLY A C 1
ATOM 3600 O O . GLY A 1 477 ? 2.498 -13.704 5.579 1.00 96.50 477 GLY A O 1
ATOM 3601 N N . PHE A 1 478 ? 2.223 -11.530 6.062 1.00 97.31 478 PHE A N 1
ATOM 3602 C CA . PHE A 1 478 ? 3.590 -11.109 5.747 1.00 97.31 478 PHE A CA 1
ATOM 3603 C C . PHE A 1 478 ? 3.947 -9.737 6.338 1.00 97.31 478 PHE A C 1
ATOM 3605 O O . PHE A 1 478 ? 3.119 -8.836 6.418 1.00 97.31 478 PHE A O 1
ATOM 3612 N N . VAL A 1 479 ? 5.229 -9.534 6.646 1.00 97.69 479 VAL A N 1
ATOM 3613 C CA . VAL A 1 479 ? 5.788 -8.202 6.932 1.00 97.69 479 VAL A CA 1
ATOM 3614 C C . VAL A 1 479 ? 6.231 -7.540 5.618 1.00 97.69 479 VAL A C 1
ATOM 3616 O O . VAL A 1 479 ? 6.753 -8.209 4.715 1.00 97.69 479 VAL A O 1
ATOM 3619 N N . VAL A 1 480 ? 6.011 -6.232 5.491 1.00 94.19 480 VAL A N 1
ATOM 3620 C CA . VAL A 1 480 ? 6.574 -5.385 4.426 1.00 94.19 480 VAL A CA 1
ATOM 3621 C C . VAL A 1 480 ? 7.938 -4.857 4.879 1.00 94.19 480 VAL A C 1
ATOM 3623 O O . VAL A 1 480 ? 8.051 -4.334 5.981 1.00 94.19 480 VAL A O 1
ATOM 3626 N N . GLY A 1 481 ? 8.968 -4.956 4.031 1.00 90.44 481 GLY A N 1
ATOM 3627 C CA . GLY A 1 481 ? 10.325 -4.448 4.307 1.00 90.44 481 GLY A CA 1
ATOM 3628 C C . GLY A 1 481 ? 10.459 -2.933 4.118 1.00 90.44 481 GLY A C 1
ATOM 3629 O O . GLY A 1 481 ? 11.306 -2.484 3.348 1.00 90.44 481 GLY A O 1
ATOM 3630 N N . ARG A 1 482 ? 9.529 -2.185 4.719 1.00 92.00 482 ARG A N 1
ATOM 3631 C CA . ARG A 1 482 ? 9.447 -0.721 4.773 1.00 92.00 482 ARG A CA 1
ATOM 3632 C C . ARG A 1 482 ? 8.638 -0.317 5.992 1.00 92.00 482 ARG A C 1
ATOM 3634 O O . ARG A 1 482 ? 7.660 -0.988 6.332 1.00 92.00 482 ARG A O 1
ATOM 3641 N N . THR A 1 483 ? 8.947 0.842 6.554 1.00 96.81 483 THR A N 1
ATOM 3642 C CA . THR A 1 483 ? 8.078 1.493 7.539 1.00 96.81 483 THR A CA 1
ATOM 3643 C C . THR A 1 483 ? 6.783 2.022 6.910 1.00 96.81 483 THR A C 1
ATOM 3645 O O . THR A 1 483 ? 6.703 2.248 5.694 1.00 96.81 483 THR A O 1
ATOM 3648 N N . ALA A 1 484 ? 5.762 2.296 7.726 1.00 95.12 484 ALA A N 1
ATOM 3649 C CA . ALA A 1 484 ? 4.572 3.026 7.287 1.00 95.12 484 ALA A CA 1
ATOM 3650 C C . ALA A 1 484 ? 4.954 4.399 6.693 1.00 95.12 484 ALA A C 1
ATOM 3652 O O . ALA A 1 484 ? 4.424 4.807 5.656 1.00 95.12 484 ALA A O 1
ATOM 3653 N N . GLY A 1 485 ? 5.952 5.061 7.296 1.00 94.12 485 GLY A N 1
ATOM 3654 C CA . GLY A 1 485 ? 6.510 6.345 6.853 1.00 94.12 485 GLY A CA 1
ATOM 3655 C C . GLY A 1 485 ? 7.184 6.328 5.476 1.00 94.12 485 GLY A C 1
ATOM 3656 O O . GLY A 1 485 ? 7.268 7.368 4.833 1.00 94.12 485 GLY A O 1
ATOM 3657 N N . GLU A 1 486 ? 7.614 5.161 4.994 1.00 91.94 486 GLU A N 1
ATOM 3658 C CA . GLU A 1 486 ? 8.191 4.956 3.654 1.00 91.94 486 GLU A CA 1
ATOM 3659 C C . GLU A 1 486 ? 7.160 4.427 2.640 1.00 91.94 486 GLU A C 1
ATOM 3661 O O . GLU A 1 486 ? 7.511 3.987 1.537 1.00 91.94 486 GLU A O 1
ATOM 3666 N N . GLY A 1 487 ? 5.876 4.444 3.014 1.00 90.56 487 GLY A N 1
ATOM 3667 C CA . GLY A 1 487 ? 4.769 3.955 2.202 1.00 90.56 487 GLY A CA 1
ATOM 3668 C C . GLY A 1 487 ? 4.560 2.444 2.253 1.00 90.56 487 GLY A C 1
ATOM 3669 O O . GLY A 1 487 ? 3.974 1.899 1.314 1.00 90.56 487 GLY A O 1
ATOM 3670 N N . GLY A 1 488 ? 5.006 1.770 3.322 1.00 94.19 488 GLY A N 1
ATOM 3671 C CA . GLY A 1 488 ? 4.890 0.319 3.504 1.00 94.19 488 GLY A CA 1
ATOM 3672 C C . GLY A 1 488 ? 3.475 -0.226 3.286 1.00 94.19 488 GLY A C 1
ATOM 3673 O O . GLY A 1 488 ? 3.313 -1.203 2.558 1.00 94.19 488 GLY A O 1
ATOM 3674 N N . VAL A 1 489 ? 2.433 0.461 3.773 1.00 96.31 489 VAL A N 1
ATOM 3675 C CA . VAL A 1 489 ? 1.028 0.063 3.538 1.00 96.31 489 VAL A CA 1
ATOM 3676 C C . VAL A 1 489 ? 0.681 0.027 2.046 1.00 96.31 489 VAL A C 1
ATOM 3678 O O . VAL A 1 489 ? 0.003 -0.891 1.592 1.00 96.31 489 VAL A O 1
ATOM 3681 N N . GLY A 1 490 ? 1.195 0.970 1.250 1.00 92.81 490 GLY A N 1
ATOM 3682 C CA . GLY A 1 490 ? 1.003 0.975 -0.201 1.00 92.81 490 GLY A CA 1
ATOM 3683 C C . GLY A 1 490 ? 1.684 -0.207 -0.897 1.00 92.81 490 GLY A C 1
ATOM 3684 O O . GLY A 1 490 ? 1.134 -0.756 -1.845 1.00 92.81 490 GLY A O 1
ATOM 3685 N N . GLU A 1 491 ? 2.853 -0.651 -0.431 1.00 89.81 491 GLU A N 1
ATOM 3686 C CA . GLU A 1 491 ? 3.484 -1.878 -0.941 1.00 89.81 491 GLU A CA 1
ATOM 3687 C C . GLU A 1 491 ? 2.740 -3.142 -0.466 1.00 89.81 491 GLU A C 1
ATOM 3689 O O . GLU A 1 491 ? 2.546 -4.076 -1.249 1.00 89.81 491 GLU A O 1
ATOM 3694 N N . GLY A 1 492 ? 2.247 -3.137 0.776 1.00 93.94 492 GLY A N 1
ATOM 3695 C CA . GLY A 1 492 ? 1.439 -4.202 1.367 1.00 93.94 492 GLY A CA 1
ATOM 3696 C C . GLY A 1 492 ? 0.135 -4.457 0.616 1.00 93.94 492 GLY A C 1
ATOM 3697 O O . GLY A 1 492 ? -0.097 -5.584 0.182 1.00 93.94 492 GLY A O 1
ATOM 3698 N N . VAL A 1 493 ? -0.662 -3.414 0.346 1.00 94.38 493 VAL A N 1
ATOM 3699 C CA . VAL A 1 493 ? -1.898 -3.523 -0.455 1.00 94.38 493 VAL A CA 1
ATOM 3700 C C . VAL A 1 493 ? -1.603 -4.071 -1.854 1.00 94.38 493 VAL A C 1
ATOM 3702 O O . VAL A 1 493 ? -2.281 -4.996 -2.302 1.00 94.38 493 VAL A O 1
ATOM 3705 N N . LYS A 1 494 ? -0.554 -3.578 -2.532 1.00 89.38 494 LYS A N 1
ATOM 3706 C CA . LYS A 1 494 ? -0.158 -4.102 -3.852 1.00 89.38 494 LYS A CA 1
ATOM 3707 C C . LYS A 1 494 ? 0.215 -5.588 -3.797 1.00 89.38 494 LYS A C 1
ATOM 3709 O O . LYS A 1 494 ? -0.075 -6.329 -4.730 1.00 89.38 494 LYS A O 1
ATOM 3714 N N . ARG A 1 495 ? 0.863 -6.039 -2.716 1.00 88.69 495 ARG A N 1
ATOM 3715 C CA . ARG A 1 495 ? 1.241 -7.448 -2.514 1.00 88.69 495 ARG A CA 1
ATOM 3716 C C . ARG A 1 495 ? 0.056 -8.332 -2.105 1.00 88.69 495 ARG A C 1
ATOM 3718 O O . ARG A 1 495 ? 0.060 -9.505 -2.462 1.00 88.69 495 ARG A O 1
ATOM 3725 N N . ALA A 1 496 ? -0.935 -7.781 -1.405 1.00 91.88 496 ALA A N 1
ATOM 3726 C CA . ALA A 1 496 ? -2.164 -8.472 -1.013 1.00 91.88 496 ALA A CA 1
ATOM 3727 C C . ALA A 1 496 ? -3.167 -8.646 -2.172 1.00 91.88 496 ALA A C 1
ATOM 3729 O O . ALA A 1 496 ? -3.989 -9.556 -2.128 1.00 91.88 496 ALA A O 1
ATOM 3730 N N . LEU A 1 497 ? -3.089 -7.807 -3.213 1.00 89.06 497 LEU A N 1
ATOM 3731 C CA . LEU A 1 497 ? -3.997 -7.815 -4.366 1.00 89.06 497 LEU A CA 1
ATOM 3732 C C . LEU A 1 497 ? -3.266 -8.120 -5.695 1.00 89.06 497 LEU A C 1
ATOM 3734 O O . LEU A 1 497 ? -3.184 -7.249 -6.568 1.00 89.06 497 LEU A O 1
ATOM 3738 N N . PRO A 1 498 ? -2.748 -9.347 -5.902 1.00 77.38 498 PRO A N 1
ATOM 3739 C CA . PRO A 1 498 ? -1.966 -9.693 -7.095 1.00 77.38 498 PRO A CA 1
ATOM 3740 C C . PRO A 1 498 ? -2.754 -9.578 -8.411 1.00 77.38 498 PRO A C 1
ATOM 3742 O O . PRO A 1 498 ? -2.155 -9.286 -9.445 1.00 77.38 498 PRO A O 1
ATOM 3745 N N . ASN A 1 499 ? -4.083 -9.747 -8.381 1.00 76.44 499 ASN A N 1
ATOM 3746 C CA . ASN A 1 499 ? -4.937 -9.569 -9.562 1.00 76.44 499 ASN A CA 1
ATOM 3747 C C . ASN A 1 499 ? -5.107 -8.088 -9.962 1.00 76.44 499 ASN A C 1
ATOM 3749 O O . ASN A 1 499 ? -5.351 -7.804 -11.131 1.00 76.44 499 ASN A O 1
ATOM 3753 N N . VAL A 1 500 ? -4.963 -7.158 -9.009 1.00 78.75 500 VAL A N 1
ATOM 3754 C CA . VAL A 1 500 ? -5.098 -5.700 -9.211 1.00 78.75 500 VAL A CA 1
ATOM 3755 C C . VAL A 1 500 ? -3.748 -5.067 -9.566 1.00 78.75 500 VAL A C 1
ATOM 3757 O O . VAL A 1 500 ? -3.663 -4.185 -10.421 1.00 78.75 500 VAL A O 1
ATOM 3760 N N . PHE A 1 501 ? -2.670 -5.531 -8.927 1.00 79.69 501 PHE A N 1
ATOM 3761 C CA . PHE A 1 501 ? -1.314 -5.008 -9.095 1.00 79.69 501 PHE A CA 1
ATOM 3762 C C . PHE A 1 501 ? -0.380 -6.111 -9.595 1.00 79.69 501 PHE A C 1
ATOM 3764 O O . PHE A 1 501 ? 0.351 -6.741 -8.826 1.00 79.69 501 PHE A O 1
ATOM 3771 N N . LYS A 1 502 ? -0.399 -6.340 -10.914 1.00 77.12 502 LYS A N 1
ATOM 3772 C CA . LYS A 1 502 ? 0.433 -7.359 -11.572 1.00 77.12 502 LYS A CA 1
ATOM 3773 C C . LYS A 1 502 ? 1.908 -7.160 -11.194 1.00 77.12 502 LYS A C 1
ATOM 3775 O O . LYS A 1 502 ? 2.471 -6.078 -11.376 1.00 77.12 502 LYS A O 1
ATOM 3780 N N . ARG A 1 503 ? 2.537 -8.211 -10.666 1.00 82.38 503 ARG A N 1
ATOM 3781 C CA . ARG A 1 503 ? 3.967 -8.249 -10.327 1.00 82.38 503 ARG A CA 1
ATOM 3782 C C . ARG A 1 503 ? 4.779 -8.640 -11.552 1.00 82.38 503 ARG A C 1
ATOM 3784 O O . ARG A 1 503 ? 4.432 -9.602 -12.225 1.00 82.38 503 ARG A O 1
ATOM 3791 N N . VAL A 1 504 ? 5.869 -7.922 -11.815 1.00 90.25 504 VAL A N 1
ATOM 3792 C CA . VAL A 1 504 ? 6.752 -8.181 -12.957 1.00 90.25 504 VAL A CA 1
ATOM 3793 C C . VAL A 1 504 ? 8.209 -8.040 -12.542 1.00 90.25 504 VAL A C 1
ATOM 3795 O O . VAL A 1 504 ? 8.606 -7.013 -11.984 1.00 90.25 504 VAL A O 1
ATOM 3798 N N . LYS A 1 505 ? 9.028 -9.050 -12.850 1.00 93.75 505 LYS A N 1
ATOM 3799 C CA . LYS A 1 505 ? 10.465 -9.007 -12.555 1.00 93.75 505 LYS A CA 1
ATOM 3800 C C . LYS A 1 505 ? 11.249 -8.321 -13.675 1.00 93.75 505 LYS A C 1
ATOM 3802 O O . LYS A 1 505 ? 11.234 -8.778 -14.815 1.00 93.75 505 LYS A O 1
ATOM 3807 N N . PHE A 1 506 ? 11.983 -7.260 -13.357 1.00 94.81 506 PHE A N 1
ATOM 3808 C CA . PHE A 1 506 ? 12.999 -6.690 -14.241 1.00 94.81 506 PHE A CA 1
ATOM 3809 C C . PHE A 1 506 ? 14.314 -7.428 -14.008 1.00 94.81 506 PHE A C 1
ATOM 3811 O O . PHE A 1 506 ? 14.945 -7.280 -12.959 1.00 94.81 506 PHE A O 1
ATOM 3818 N N . VAL A 1 507 ? 14.739 -8.223 -14.986 1.00 95.12 507 VAL A N 1
ATOM 3819 C CA . VAL A 1 507 ? 15.982 -8.990 -14.890 1.00 95.12 507 VAL A CA 1
ATOM 3820 C C . VAL A 1 507 ? 17.166 -8.093 -15.270 1.00 95.12 507 VAL A C 1
ATOM 3822 O O . VAL A 1 507 ? 17.488 -7.893 -16.444 1.00 95.12 507 VAL A O 1
ATOM 3825 N N . THR A 1 508 ? 17.762 -7.464 -14.253 1.00 91.25 508 THR A N 1
ATOM 3826 C CA . THR A 1 508 ? 18.846 -6.481 -14.372 1.00 91.25 508 THR A CA 1
ATOM 3827 C C . THR A 1 508 ? 19.651 -6.351 -13.072 1.00 91.25 508 THR A C 1
ATOM 3829 O O . THR A 1 508 ? 19.104 -6.150 -11.989 1.00 91.25 508 THR A O 1
ATOM 3832 N N . GLY A 1 509 ? 20.981 -6.372 -13.181 1.00 87.75 509 GLY A N 1
ATOM 3833 C CA . GLY A 1 509 ? 21.906 -5.996 -12.100 1.00 87.75 509 GLY A CA 1
ATOM 3834 C C . GLY A 1 509 ? 22.243 -4.496 -12.057 1.00 87.75 509 GLY A C 1
ATOM 3835 O O . GLY A 1 509 ? 23.322 -4.133 -11.600 1.00 87.75 509 GLY A O 1
ATOM 3836 N N . ASN A 1 510 ? 21.399 -3.625 -12.625 1.00 85.38 510 ASN A N 1
ATOM 3837 C CA . ASN A 1 510 ? 21.676 -2.191 -12.762 1.00 85.38 510 ASN A CA 1
ATOM 3838 C C . ASN A 1 510 ? 20.586 -1.315 -12.121 1.00 85.38 510 ASN A C 1
ATOM 3840 O O . ASN A 1 510 ? 19.580 -0.991 -12.759 1.00 85.38 510 ASN A O 1
ATOM 3844 N N . GLU A 1 511 ? 20.880 -0.851 -10.904 1.00 84.75 511 GLU A N 1
ATOM 3845 C CA . GLU A 1 511 ? 20.112 0.120 -10.108 1.00 84.75 511 GLU A CA 1
ATOM 3846 C C . GLU A 1 511 ? 19.670 1.366 -10.885 1.00 84.75 511 GLU A C 1
ATOM 3848 O O . GLU A 1 511 ? 18.576 1.885 -10.676 1.00 84.75 511 GLU A O 1
ATOM 3853 N N . GLY A 1 512 ? 20.512 1.860 -11.800 1.00 81.38 512 GLY A N 1
ATOM 3854 C CA . GLY A 1 512 ? 20.210 3.037 -12.613 1.00 81.38 512 GLY A CA 1
ATOM 3855 C C . GLY A 1 512 ? 19.029 2.800 -13.552 1.00 81.38 512 GLY A C 1
ATOM 3856 O O . GLY A 1 512 ? 18.167 3.668 -13.670 1.00 81.38 512 GLY A O 1
ATOM 3857 N N . LYS A 1 513 ? 18.933 1.602 -14.154 1.00 86.19 513 LYS A N 1
ATOM 3858 C CA . LYS A 1 513 ? 17.772 1.224 -14.978 1.00 86.19 513 LYS A CA 1
ATOM 3859 C C . LYS A 1 513 ? 16.510 1.133 -14.124 1.00 86.19 513 LYS A C 1
ATOM 3861 O O . LYS A 1 513 ? 15.493 1.712 -14.490 1.00 86.19 513 LYS A O 1
ATOM 3866 N N . VAL A 1 514 ? 16.585 0.445 -12.981 1.00 88.00 514 VAL A N 1
ATOM 3867 C CA . VAL A 1 514 ? 15.444 0.256 -12.066 1.00 88.00 514 VAL A CA 1
ATOM 3868 C C . VAL A 1 514 ? 14.925 1.605 -11.562 1.00 88.00 514 VAL A C 1
ATOM 3870 O O . VAL A 1 514 ? 13.722 1.845 -11.588 1.00 88.00 514 VAL A O 1
ATOM 3873 N N . ARG A 1 515 ? 15.820 2.532 -11.201 1.00 83.19 515 ARG A N 1
ATOM 3874 C CA . ARG A 1 515 ? 15.463 3.887 -10.757 1.00 83.19 515 ARG A CA 1
ATOM 3875 C C . ARG A 1 515 ? 14.864 4.757 -11.866 1.00 83.19 515 ARG A C 1
ATOM 3877 O O . ARG A 1 515 ? 13.933 5.506 -11.585 1.00 83.19 515 ARG A O 1
ATOM 3884 N N . GLU A 1 516 ? 15.371 4.673 -13.101 1.00 82.69 516 GLU A N 1
ATOM 3885 C CA . GLU A 1 516 ? 14.836 5.438 -14.244 1.00 82.69 516 GLU A CA 1
ATOM 3886 C C . GLU A 1 516 ? 13.383 5.023 -14.559 1.00 82.69 516 GLU A C 1
ATOM 3888 O O . GLU A 1 516 ? 12.561 5.880 -14.878 1.00 82.69 516 GLU A O 1
ATOM 3893 N N . VAL A 1 517 ? 13.033 3.738 -14.398 1.00 86.31 517 VAL A N 1
ATOM 3894 C CA . VAL A 1 517 ? 11.721 3.194 -14.817 1.00 86.31 517 VAL A CA 1
ATOM 3895 C C . VAL A 1 517 ? 10.742 2.914 -13.677 1.00 86.31 517 VAL A C 1
ATOM 3897 O O . VAL A 1 517 ? 9.543 2.830 -13.929 1.00 86.31 517 VAL A O 1
ATOM 3900 N N . GLY A 1 518 ? 11.210 2.799 -12.431 1.00 85.12 518 GLY A N 1
ATOM 3901 C CA . GLY A 1 518 ? 10.394 2.384 -11.283 1.00 85.12 518 GLY A CA 1
ATOM 3902 C C . GLY A 1 518 ? 9.139 3.231 -11.082 1.00 85.12 518 GLY A C 1
ATOM 3903 O O . GLY A 1 518 ? 8.060 2.678 -10.896 1.00 85.12 518 GLY A O 1
ATOM 3904 N N . ARG A 1 519 ? 9.249 4.559 -11.237 1.00 80.44 519 ARG A N 1
ATOM 3905 C CA . ARG A 1 519 ? 8.085 5.462 -11.191 1.00 80.44 519 ARG A CA 1
ATOM 3906 C C . ARG A 1 519 ? 7.091 5.216 -12.329 1.00 80.44 519 ARG A C 1
ATOM 3908 O O . ARG A 1 519 ? 5.899 5.212 -12.073 1.00 80.44 519 ARG A O 1
ATOM 3915 N N . LEU A 1 520 ? 7.555 4.959 -13.559 1.00 85.06 520 LEU A N 1
ATOM 3916 C CA . LEU A 1 520 ? 6.667 4.680 -14.700 1.00 85.06 520 LEU A CA 1
ATOM 3917 C C . LEU A 1 520 ? 5.869 3.384 -14.488 1.00 85.06 520 LEU A C 1
ATOM 3919 O O . LEU A 1 520 ? 4.689 3.326 -14.823 1.00 85.06 520 LEU A O 1
ATOM 3923 N N . MET A 1 521 ? 6.508 2.365 -13.907 1.00 86.62 521 MET A N 1
ATOM 3924 C CA . MET A 1 521 ? 5.854 1.103 -13.553 1.00 86.62 521 MET A CA 1
ATOM 3925 C C . MET A 1 521 ? 4.872 1.298 -12.386 1.00 86.62 521 MET A C 1
ATOM 3927 O O . MET A 1 521 ? 3.737 0.836 -12.460 1.00 86.62 521 MET A O 1
ATOM 3931 N N . GLU A 1 522 ? 5.258 2.046 -11.346 1.00 79.25 522 GLU A N 1
ATOM 3932 C CA . GLU A 1 522 ? 4.382 2.364 -10.211 1.00 79.25 522 GLU A CA 1
ATOM 3933 C C . GLU A 1 522 ? 3.177 3.237 -10.600 1.00 79.25 522 GLU A C 1
ATOM 3935 O O . GLU A 1 522 ? 2.079 3.006 -10.096 1.00 79.25 522 GLU A O 1
ATOM 3940 N N . ASP A 1 523 ? 3.340 4.201 -11.508 1.00 79.00 523 ASP A N 1
ATOM 3941 C CA . ASP A 1 523 ? 2.246 5.041 -12.010 1.00 79.00 523 ASP A CA 1
ATOM 3942 C C . ASP A 1 523 ? 1.220 4.238 -12.825 1.00 79.00 523 ASP A C 1
ATOM 3944 O O . ASP A 1 523 ? 0.029 4.539 -12.765 1.00 79.00 523 ASP A O 1
ATOM 3948 N N . ALA A 1 524 ? 1.645 3.168 -13.504 1.00 80.25 524 ALA A N 1
ATOM 3949 C CA . ALA A 1 524 ? 0.740 2.184 -14.105 1.00 80.25 524 ALA A CA 1
ATOM 3950 C C . ALA A 1 524 ? 0.112 1.217 -13.070 1.00 80.25 524 ALA A C 1
ATOM 3952 O O . ALA A 1 524 ? -0.891 0.551 -13.341 1.00 80.25 524 ALA A O 1
ATOM 3953 N N . GLY A 1 525 ? 0.663 1.143 -11.855 1.00 74.19 525 GLY A N 1
ATOM 3954 C CA . GLY A 1 525 ? 0.277 0.169 -10.830 1.00 74.19 525 GLY A CA 1
ATOM 3955 C C . GLY A 1 525 ? 0.896 -1.220 -11.031 1.00 74.19 525 GLY A C 1
ATOM 3956 O O . GLY A 1 525 ? 0.362 -2.201 -10.523 1.00 74.19 525 GLY A O 1
ATOM 3957 N N . VAL A 1 526 ? 2.011 -1.319 -11.756 1.00 82.50 526 VAL A N 1
ATOM 3958 C CA . VAL A 1 526 ? 2.767 -2.565 -11.934 1.00 82.50 526 VAL A CA 1
ATOM 3959 C C . VAL A 1 526 ? 3.806 -2.690 -10.820 1.00 82.50 526 VAL A C 1
ATOM 3961 O O . VAL A 1 526 ? 4.631 -1.796 -10.614 1.00 82.50 526 VAL A O 1
ATOM 3964 N N . LEU A 1 527 ? 3.793 -3.812 -10.099 1.00 80.94 527 LEU A N 1
ATOM 3965 C CA . LEU A 1 527 ? 4.776 -4.106 -9.058 1.00 80.94 527 LEU A CA 1
ATOM 3966 C C . LEU A 1 527 ? 6.107 -4.529 -9.690 1.00 80.94 527 LEU A C 1
ATOM 3968 O O . LEU A 1 527 ? 6.292 -5.689 -10.059 1.00 80.94 527 LEU A O 1
ATOM 3972 N N . LEU A 1 528 ? 7.037 -3.579 -9.798 1.00 88.38 528 LEU A N 1
ATOM 3973 C CA . LEU A 1 528 ? 8.383 -3.818 -10.307 1.00 88.38 528 LEU A CA 1
ATOM 3974 C C . LEU A 1 528 ? 9.266 -4.493 -9.247 1.00 88.38 528 LEU A C 1
ATOM 3976 O O . LEU A 1 528 ? 9.608 -3.883 -8.237 1.00 88.38 528 LEU A O 1
ATOM 3980 N N . GLU A 1 529 ? 9.684 -5.729 -9.505 1.00 89.75 529 GLU A N 1
ATOM 3981 C CA . GLU A 1 529 ? 10.650 -6.460 -8.677 1.00 89.75 529 GLU A CA 1
ATOM 3982 C C . GLU A 1 529 ? 11.987 -6.579 -9.421 1.00 89.75 529 GLU A C 1
ATOM 3984 O O . GLU A 1 529 ? 12.009 -6.903 -10.606 1.00 89.75 529 GLU A O 1
ATOM 3989 N N . GLN A 1 530 ? 13.121 -6.334 -8.764 1.00 93.31 530 GLN A N 1
ATOM 3990 C CA . GLN A 1 530 ? 14.429 -6.478 -9.406 1.00 93.31 530 GLN A CA 1
ATOM 3991 C C . GLN A 1 530 ? 14.966 -7.905 -9.259 1.00 93.31 530 GLN A C 1
ATOM 3993 O O . GLN A 1 530 ? 15.180 -8.390 -8.152 1.00 93.31 530 GLN A O 1
ATOM 3998 N N . ALA A 1 531 ? 15.276 -8.548 -10.384 1.00 93.12 531 ALA A N 1
ATOM 3999 C CA . ALA A 1 531 ? 16.018 -9.802 -10.423 1.00 93.12 531 ALA A CA 1
ATOM 4000 C C . ALA A 1 531 ? 17.458 -9.529 -10.885 1.00 93.12 531 ALA A C 1
ATOM 4002 O O . ALA A 1 531 ? 17.734 -9.424 -12.080 1.00 93.12 531 ALA A O 1
ATOM 4003 N N . ALA A 1 532 ? 18.387 -9.408 -9.934 1.00 92.19 532 ALA A N 1
ATOM 4004 C CA . ALA A 1 532 ? 19.808 -9.141 -10.186 1.00 92.19 532 ALA A CA 1
ATOM 4005 C C . ALA A 1 532 ? 20.570 -10.392 -10.684 1.00 92.19 532 ALA A C 1
ATOM 4007 O O . ALA A 1 532 ? 21.532 -10.847 -10.069 1.00 92.19 532 ALA A O 1
ATOM 4008 N N . ILE A 1 533 ? 20.109 -10.967 -11.798 1.00 90.62 533 ILE A N 1
ATOM 4009 C CA . ILE A 1 533 ? 20.692 -12.145 -12.451 1.00 90.62 533 ILE A CA 1
ATOM 4010 C C . ILE A 1 533 ? 21.667 -11.682 -13.540 1.00 90.62 533 ILE A C 1
ATOM 4012 O O . ILE A 1 533 ? 21.317 -10.845 -14.375 1.00 90.62 533 ILE A O 1
ATOM 4016 N N . ASP A 1 534 ? 22.877 -12.244 -13.551 1.00 85.69 534 ASP A N 1
ATOM 4017 C CA . ASP A 1 534 ? 23.823 -12.070 -14.657 1.00 85.69 534 ASP A CA 1
ATOM 4018 C C . ASP A 1 534 ? 23.445 -13.021 -15.805 1.00 85.69 534 ASP A C 1
ATOM 4020 O O . ASP A 1 534 ? 23.347 -14.235 -15.615 1.00 85.69 534 ASP A O 1
ATOM 4024 N N . LEU A 1 535 ? 23.188 -12.461 -16.987 1.00 86.94 535 LEU A N 1
ATOM 4025 C CA . LEU A 1 535 ? 22.752 -13.186 -18.183 1.00 86.94 535 LEU A CA 1
ATOM 4026 C C . LEU A 1 535 ? 23.768 -12.982 -19.316 1.00 86.94 535 LEU A C 1
ATOM 4028 O O . LEU A 1 535 ? 24.303 -11.877 -19.445 1.00 86.94 535 LEU A O 1
ATOM 4032 N N . PRO A 1 536 ? 24.000 -13.985 -20.187 1.00 83.06 536 PRO A N 1
ATOM 4033 C CA . PRO A 1 536 ? 24.912 -13.841 -21.317 1.00 83.06 536 PRO A CA 1
ATOM 4034 C C . PRO A 1 536 ? 24.579 -12.634 -22.211 1.00 83.06 536 PRO A C 1
ATOM 4036 O O . PRO A 1 536 ? 23.470 -12.517 -22.735 1.00 83.06 536 PRO A O 1
ATOM 4039 N N . GLU A 1 537 ? 25.561 -11.758 -22.444 1.00 78.56 537 GLU A N 1
ATOM 4040 C CA . GLU A 1 537 ? 25.485 -10.731 -23.493 1.00 78.56 537 GLU A CA 1
ATOM 4041 C C . GLU A 1 537 ? 25.691 -11.401 -24.859 1.00 78.56 537 GLU A C 1
ATOM 4043 O O . GLU A 1 537 ? 26.812 -11.516 -25.361 1.00 78.56 537 GLU A O 1
ATOM 4048 N N . LEU A 1 538 ? 24.591 -11.903 -25.425 1.00 79.69 538 LEU A N 1
ATOM 4049 C CA . LEU A 1 538 ? 24.557 -12.536 -26.742 1.00 79.69 538 LEU A CA 1
ATOM 4050 C C . LEU A 1 538 ? 24.916 -11.531 -27.846 1.00 79.69 538 LEU A C 1
ATOM 4052 O O . LEU A 1 538 ? 24.562 -10.355 -27.785 1.00 79.69 538 LEU A O 1
ATOM 4056 N N . GLN A 1 539 ? 25.640 -12.012 -28.855 1.00 78.50 539 GLN A N 1
ATOM 4057 C CA . GLN A 1 539 ? 26.178 -11.198 -29.945 1.00 78.50 539 GLN A CA 1
ATOM 4058 C C . GLN A 1 539 ? 25.329 -11.369 -31.207 1.00 78.50 539 GLN A C 1
ATOM 4060 O O . GLN A 1 539 ? 24.965 -12.487 -31.566 1.00 78.50 539 GLN A O 1
ATOM 4065 N N . GLY A 1 540 ? 25.040 -10.262 -31.885 1.00 77.44 540 GLY A N 1
ATOM 4066 C CA . GLY A 1 540 ? 24.227 -10.215 -33.099 1.00 77.44 540 GLY A CA 1
ATOM 4067 C C . GLY A 1 540 ? 24.176 -8.809 -33.698 1.00 77.44 540 GLY A C 1
ATOM 4068 O O . GLY A 1 540 ? 24.881 -7.908 -33.232 1.00 77.44 540 GLY A O 1
ATOM 4069 N N . GLU A 1 541 ? 23.344 -8.643 -34.726 1.00 70.00 541 GLU A N 1
ATOM 4070 C CA . GLU A 1 541 ? 23.078 -7.356 -35.387 1.00 70.00 541 GLU A CA 1
ATOM 4071 C C . GLU A 1 541 ? 21.683 -6.810 -35.033 1.00 70.00 541 GLU A C 1
ATOM 4073 O O . GLU A 1 541 ? 21.564 -5.628 -34.713 1.00 70.00 541 GLU A O 1
ATOM 4078 N N . ASP A 1 542 ? 20.640 -7.655 -34.999 1.00 81.69 542 ASP A N 1
ATOM 4079 C CA . ASP A 1 542 ? 19.307 -7.241 -34.536 1.00 81.69 542 ASP A CA 1
ATOM 4080 C C . ASP A 1 542 ? 19.200 -7.308 -33.000 1.00 81.69 542 ASP A C 1
ATOM 4082 O O . ASP A 1 542 ? 19.306 -8.367 -32.373 1.00 81.69 542 ASP A O 1
ATOM 4086 N N . ALA A 1 543 ? 18.944 -6.152 -32.385 1.00 82.75 543 ALA A N 1
ATOM 4087 C CA . ALA A 1 543 ? 18.726 -6.021 -30.950 1.00 82.75 543 ALA A CA 1
ATOM 4088 C C . ALA A 1 543 ? 17.477 -6.778 -30.450 1.00 82.75 543 ALA A C 1
ATOM 4090 O O . ALA A 1 543 ? 17.402 -7.094 -29.264 1.00 82.75 543 ALA A O 1
ATOM 4091 N N . LYS A 1 544 ? 16.508 -7.095 -31.320 1.00 88.00 544 LYS A N 1
ATOM 4092 C CA . LYS A 1 544 ? 15.294 -7.857 -30.981 1.00 88.00 544 LYS A CA 1
ATOM 4093 C C . LYS A 1 544 ? 15.579 -9.339 -30.796 1.00 88.00 544 LYS A C 1
ATOM 4095 O O . LYS A 1 544 ? 15.074 -9.919 -29.838 1.00 88.00 544 LYS A O 1
ATOM 4100 N N . ASP A 1 545 ? 16.434 -9.920 -31.633 1.00 88.56 545 ASP A N 1
ATOM 4101 C CA . ASP A 1 545 ? 16.870 -11.312 -31.484 1.00 88.56 545 ASP A CA 1
ATOM 4102 C C . ASP A 1 545 ? 17.759 -11.476 -30.245 1.00 88.56 545 ASP A C 1
ATOM 4104 O O . ASP A 1 545 ? 17.554 -12.401 -29.458 1.00 88.56 545 ASP A O 1
ATOM 4108 N N . ILE A 1 546 ? 18.678 -10.528 -30.004 1.00 88.44 546 ILE A N 1
ATOM 4109 C CA . ILE A 1 546 ? 19.476 -10.472 -28.765 1.00 88.44 546 ILE A CA 1
ATOM 4110 C C . ILE A 1 546 ? 18.547 -10.389 -27.545 1.00 88.44 546 ILE A C 1
ATOM 4112 O O . ILE A 1 546 ? 18.695 -11.164 -26.600 1.00 88.44 546 ILE A O 1
ATOM 4116 N N . ALA A 1 547 ? 17.564 -9.484 -27.570 1.00 91.81 547 ALA A N 1
ATOM 4117 C CA . ALA A 1 547 ? 16.620 -9.296 -26.476 1.00 91.81 547 ALA A CA 1
ATOM 4118 C C . ALA A 1 547 ? 15.733 -10.533 -26.233 1.00 91.81 547 ALA A C 1
ATOM 4120 O O . ALA A 1 547 ? 15.572 -10.961 -25.090 1.00 91.81 547 ALA A O 1
ATOM 4121 N N . MET A 1 548 ? 15.199 -11.149 -27.290 1.00 92.69 548 MET A N 1
ATOM 4122 C CA . MET A 1 548 ? 14.374 -12.356 -27.193 1.00 92.69 548 MET A CA 1
ATOM 4123 C C . MET A 1 548 ? 15.180 -13.554 -26.682 1.00 92.69 548 MET A C 1
ATOM 4125 O O . MET A 1 548 ? 14.733 -14.255 -25.780 1.00 92.69 548 MET A O 1
ATOM 4129 N N . ALA A 1 549 ? 16.397 -13.776 -27.181 1.00 92.06 549 ALA A N 1
ATOM 4130 C CA . ALA A 1 549 ? 17.239 -14.865 -26.693 1.00 92.06 549 ALA A CA 1
ATOM 4131 C C . ALA A 1 549 ? 17.663 -14.656 -25.223 1.00 92.06 549 ALA A C 1
ATOM 4133 O O . ALA A 1 549 ? 17.676 -15.604 -24.441 1.00 92.06 549 ALA A O 1
ATOM 4134 N N . LYS A 1 550 ? 17.910 -13.408 -24.807 1.00 92.44 550 LYS A N 1
ATOM 4135 C CA . LYS A 1 550 ? 18.174 -13.031 -23.408 1.00 92.44 550 LYS A CA 1
ATOM 4136 C C . LYS A 1 550 ? 16.953 -13.245 -22.498 1.00 92.44 550 LYS A C 1
ATOM 4138 O O . LYS A 1 550 ? 17.120 -13.692 -21.366 1.00 92.44 550 LYS A O 1
ATOM 4143 N N . LEU A 1 551 ? 15.738 -12.990 -22.996 1.00 94.88 551 LEU A N 1
ATOM 4144 C CA . LEU A 1 551 ? 14.480 -13.339 -22.321 1.00 94.88 551 LEU A CA 1
ATOM 4145 C C . LEU A 1 551 ? 14.341 -14.862 -22.155 1.00 94.88 551 LEU A C 1
ATOM 4147 O O . LEU A 1 551 ? 14.021 -15.327 -21.065 1.00 94.88 551 LEU A O 1
ATOM 4151 N N . LEU A 1 552 ? 14.646 -15.642 -23.196 1.00 93.56 552 LEU A N 1
ATOM 4152 C CA . LEU A 1 552 ? 14.590 -17.108 -23.156 1.00 93.56 552 LEU A CA 1
ATOM 4153 C C . LEU A 1 552 ? 15.605 -17.727 -22.177 1.00 93.56 552 LEU A C 1
ATOM 4155 O O . LEU A 1 552 ? 15.323 -18.778 -21.609 1.00 93.56 552 LEU A O 1
ATOM 4159 N N . GLU A 1 553 ? 16.769 -17.110 -21.941 1.00 94.31 553 GLU A N 1
ATOM 4160 C CA . GLU A 1 553 ? 17.663 -17.535 -20.849 1.00 94.31 553 GLU A CA 1
ATOM 4161 C C . GLU A 1 553 ? 17.125 -17.132 -19.464 1.00 94.31 553 GLU A C 1
ATOM 4163 O O . GLU A 1 553 ? 17.272 -17.896 -18.510 1.00 94.31 553 GLU A O 1
ATOM 4168 N N . ALA A 1 554 ? 16.454 -15.980 -19.343 1.00 93.94 554 ALA A N 1
ATOM 4169 C CA . ALA A 1 554 ? 15.825 -15.551 -18.093 1.00 93.94 554 ALA A CA 1
ATOM 4170 C C . ALA A 1 554 ? 14.672 -16.484 -17.670 1.00 93.94 554 ALA A C 1
ATOM 4172 O O . ALA A 1 554 ? 14.619 -16.905 -16.516 1.00 93.94 554 ALA A O 1
ATOM 4173 N N . GLU A 1 555 ? 13.806 -16.875 -18.610 1.00 93.25 555 GLU A N 1
ATOM 4174 C CA . GLU A 1 555 ? 12.696 -17.822 -18.398 1.00 93.25 555 GLU A CA 1
ATOM 4175 C C . GLU A 1 555 ? 13.155 -19.187 -17.856 1.00 93.25 555 GLU A C 1
ATOM 4177 O O . GLU A 1 555 ? 12.460 -19.800 -17.053 1.00 93.25 555 GLU A O 1
ATOM 4182 N N . LYS A 1 556 ? 14.345 -19.670 -18.241 1.00 93.56 556 LYS A N 1
ATOM 4183 C CA . LYS A 1 556 ? 14.896 -20.940 -17.721 1.00 93.56 556 LYS A CA 1
ATOM 4184 C C . LYS A 1 556 ? 15.312 -20.861 -16.251 1.00 93.56 556 LYS A C 1
ATOM 4186 O O . LYS A 1 556 ? 15.400 -21.894 -15.592 1.00 93.56 556 LYS A O 1
ATOM 4191 N N . LEU A 1 557 ? 15.630 -19.661 -15.766 1.00 93.44 557 LEU A N 1
ATOM 4192 C CA . LEU A 1 557 ? 16.052 -19.397 -14.386 1.00 93.44 557 LEU A CA 1
ATOM 4193 C C . LEU A 1 557 ? 14.881 -18.940 -13.504 1.00 93.44 557 LEU A C 1
ATOM 4195 O O . LEU A 1 557 ? 14.939 -19.084 -12.285 1.00 93.44 557 LEU A O 1
ATOM 4199 N N . LEU A 1 558 ? 13.832 -18.400 -14.125 1.00 91.56 558 LEU A N 1
ATOM 4200 C CA . LEU A 1 558 ? 12.607 -17.901 -13.508 1.00 91.56 558 LEU A CA 1
ATOM 4201 C C . LEU A 1 558 ? 11.387 -18.415 -14.306 1.00 91.56 558 LEU A C 1
ATOM 4203 O O . LEU A 1 558 ? 10.757 -17.631 -15.021 1.00 91.56 558 LEU A O 1
ATOM 4207 N N . PRO A 1 559 ? 11.069 -19.723 -14.231 1.00 86.94 559 PRO A N 1
ATOM 4208 C CA . PRO A 1 559 ? 9.884 -20.280 -14.879 1.00 86.94 559 PRO A CA 1
ATOM 4209 C C . PRO A 1 559 ? 8.597 -19.705 -14.273 1.00 86.94 559 PRO A C 1
ATOM 4211 O O . PRO A 1 559 ? 8.605 -19.178 -13.157 1.00 86.94 559 PRO A O 1
ATOM 4214 N N . ASP A 1 560 ? 7.499 -19.811 -15.023 1.00 84.88 560 ASP A N 1
ATOM 4215 C CA . ASP A 1 560 ? 6.129 -19.490 -14.591 1.00 84.88 560 ASP A CA 1
ATOM 4216 C C . ASP A 1 560 ? 5.988 -18.083 -13.957 1.00 84.88 560 ASP A C 1
ATOM 4218 O O . ASP A 1 560 ? 5.177 -17.841 -13.065 1.00 84.88 560 ASP A O 1
ATOM 4222 N N . THR A 1 561 ? 6.835 -17.143 -14.396 1.00 86.62 561 THR A N 1
ATOM 4223 C CA . THR A 1 561 ? 7.031 -15.819 -13.789 1.00 86.62 561 THR A CA 1
ATOM 4224 C C . THR A 1 561 ? 6.903 -14.720 -14.841 1.00 86.62 561 THR A C 1
ATOM 4226 O O . THR A 1 561 ? 7.677 -14.686 -15.797 1.00 86.62 561 THR A O 1
ATOM 4229 N N . ALA A 1 562 ? 6.007 -13.754 -14.619 1.00 91.69 562 ALA A N 1
ATOM 4230 C CA . ALA A 1 562 ? 5.954 -12.532 -15.418 1.00 91.69 562 ALA A CA 1
ATOM 4231 C C . ALA A 1 562 ? 7.247 -11.712 -15.245 1.00 91.69 562 ALA A C 1
ATOM 4233 O O . ALA A 1 562 ? 7.576 -11.254 -14.143 1.00 91.69 562 ALA A O 1
ATOM 4234 N N . LEU A 1 563 ? 8.002 -11.522 -16.327 1.00 95.12 563 LEU A N 1
ATOM 4235 C CA . LEU A 1 563 ? 9.307 -10.859 -16.293 1.00 95.12 563 LEU A CA 1
ATOM 4236 C C . LEU A 1 563 ? 9.665 -10.186 -17.618 1.00 95.12 563 LEU A C 1
ATOM 4238 O O . LEU A 1 563 ? 9.135 -10.522 -18.676 1.00 95.12 563 LEU A O 1
ATOM 4242 N N . PHE A 1 564 ? 10.605 -9.245 -17.570 1.00 95.69 564 PHE A N 1
ATOM 4243 C CA . PHE A 1 564 ? 11.218 -8.670 -18.763 1.00 95.69 564 PHE A CA 1
ATOM 4244 C C . PHE A 1 564 ? 12.723 -8.455 -18.605 1.00 95.69 564 PHE A C 1
ATOM 4246 O O . PHE A 1 564 ? 13.250 -8.251 -17.506 1.00 95.69 564 PHE A O 1
ATOM 4253 N N . ILE A 1 565 ? 13.403 -8.442 -19.748 1.00 94.69 565 ILE A N 1
ATOM 4254 C CA . ILE A 1 565 ? 14.766 -7.933 -19.894 1.00 94.69 565 ILE A CA 1
ATOM 4255 C C . ILE A 1 565 ? 14.728 -6.574 -20.599 1.00 94.69 565 ILE A C 1
ATOM 4257 O O . ILE A 1 565 ? 13.764 -6.233 -21.287 1.00 94.69 565 ILE A O 1
ATOM 4261 N N . GLU A 1 566 ? 15.810 -5.810 -20.475 1.00 92.50 566 GLU A N 1
ATOM 4262 C CA . GLU A 1 566 ? 16.027 -4.607 -21.279 1.00 92.50 566 GLU A CA 1
ATOM 4263 C C . GLU A 1 566 ? 17.422 -4.641 -21.907 1.00 92.50 566 GLU A C 1
ATOM 4265 O O . GLU A 1 566 ? 18.433 -4.753 -21.195 1.00 92.50 566 GLU A O 1
ATOM 4270 N N . ASP A 1 567 ? 17.471 -4.481 -23.227 1.00 90.12 567 ASP A N 1
ATOM 4271 C CA . ASP A 1 567 ? 18.694 -4.206 -23.972 1.00 90.12 567 ASP A CA 1
ATOM 4272 C C . ASP A 1 567 ? 18.670 -2.791 -24.568 1.00 90.12 567 ASP A C 1
ATOM 4274 O O . ASP A 1 567 ? 17.606 -2.248 -24.869 1.00 90.12 567 ASP A O 1
ATOM 4278 N N . THR A 1 568 ? 19.837 -2.154 -24.662 1.00 90.12 568 THR A N 1
ATOM 4279 C CA . THR A 1 568 ? 19.954 -0.739 -25.048 1.00 90.12 568 THR A CA 1
ATOM 4280 C C . THR A 1 568 ? 21.201 -0.525 -25.895 1.00 90.12 568 THR A C 1
ATOM 4282 O O . THR A 1 568 ? 22.324 -0.754 -25.442 1.00 90.12 568 THR A O 1
ATOM 4285 N N . SER A 1 569 ? 20.991 -0.019 -27.107 1.00 91.94 569 SER A N 1
ATOM 4286 C CA . SER A 1 569 ? 22.008 0.207 -28.131 1.00 91.94 569 SER A CA 1
ATOM 4287 C C . SER A 1 569 ? 22.155 1.690 -28.466 1.00 91.94 569 SER A C 1
ATOM 4289 O O . SER A 1 569 ? 21.169 2.429 -28.459 1.00 91.94 569 SER A O 1
ATOM 4291 N N . LEU A 1 570 ? 23.363 2.103 -28.851 1.00 95.50 570 LEU A N 1
ATOM 4292 C CA . LEU A 1 570 ? 23.626 3.418 -29.441 1.00 95.50 570 LEU A CA 1
ATOM 4293 C C . LEU A 1 570 ? 24.377 3.232 -30.760 1.00 95.50 570 LEU A C 1
ATOM 4295 O O . LEU A 1 570 ? 25.539 2.822 -30.754 1.00 95.50 570 LEU A O 1
ATOM 4299 N N . GLY A 1 571 ? 23.708 3.507 -31.875 1.00 95.69 571 GLY A N 1
ATOM 4300 C CA . GLY A 1 571 ? 24.308 3.469 -33.206 1.00 95.69 571 GLY A CA 1
ATOM 4301 C C . GLY A 1 571 ? 24.704 4.858 -33.690 1.00 95.69 571 GLY A C 1
ATOM 4302 O O . GLY A 1 571 ? 24.000 5.827 -33.411 1.00 95.69 571 GLY A O 1
ATOM 4303 N N . PHE A 1 572 ? 25.817 4.948 -34.416 1.00 97.62 572 PHE A N 1
ATOM 4304 C CA . PHE A 1 572 ? 26.264 6.158 -35.104 1.00 97.62 572 PHE A CA 1
ATOM 4305 C C . PHE A 1 572 ? 25.996 6.016 -36.607 1.00 97.62 572 PHE A C 1
ATOM 4307 O O . PHE A 1 572 ? 26.322 4.982 -37.199 1.00 97.62 572 PHE A O 1
ATOM 4314 N N . ASP A 1 573 ? 25.432 7.046 -37.234 1.00 97.38 573 ASP A N 1
ATOM 4315 C CA . ASP A 1 573 ? 25.044 7.034 -38.651 1.00 97.38 573 ASP A CA 1
ATOM 4316 C C . ASP A 1 573 ? 26.274 6.838 -39.555 1.00 97.38 573 ASP A C 1
ATOM 4318 O O . ASP A 1 573 ? 26.293 5.945 -40.406 1.00 97.38 573 ASP A O 1
ATOM 4322 N N . ALA A 1 574 ? 27.360 7.562 -39.262 1.00 97.12 574 ALA A N 1
ATOM 4323 C CA . ALA A 1 574 ? 28.665 7.446 -39.916 1.00 97.12 574 ALA A CA 1
ATOM 4324 C C . ALA A 1 574 ? 29.262 6.023 -39.905 1.00 97.12 574 ALA A C 1
ATOM 4326 O O . ALA A 1 574 ? 30.054 5.674 -40.783 1.00 97.12 574 ALA A O 1
ATOM 4327 N N . LEU A 1 575 ? 28.889 5.191 -38.923 1.00 95.31 575 LEU A N 1
ATOM 4328 C CA . LEU A 1 575 ? 29.312 3.791 -38.800 1.00 95.31 575 LEU A CA 1
ATOM 4329 C C . LEU A 1 575 ? 28.174 2.802 -39.120 1.00 95.31 575 LEU A C 1
ATOM 4331 O O . LEU A 1 575 ? 28.229 1.644 -38.706 1.00 95.31 575 LEU A O 1
ATOM 4335 N N . SER A 1 576 ? 27.140 3.246 -39.846 1.00 93.38 576 SER A N 1
ATOM 4336 C CA . SER A 1 576 ? 25.983 2.433 -40.259 1.00 93.38 576 SER A CA 1
ATOM 4337 C C . SER A 1 576 ? 25.277 1.718 -39.095 1.00 93.38 576 SER A C 1
ATOM 4339 O O . SER A 1 576 ? 24.859 0.571 -39.221 1.00 93.38 576 SER A O 1
ATOM 4341 N N . GLY A 1 577 ? 25.163 2.386 -37.942 1.00 92.31 577 GLY A N 1
ATOM 4342 C CA . GLY A 1 577 ? 24.504 1.854 -36.745 1.00 92.31 577 GLY A CA 1
ATOM 4343 C C . GLY A 1 577 ? 25.432 1.163 -35.739 1.00 92.31 577 GLY A C 1
ATOM 4344 O O . GLY A 1 577 ? 24.987 0.837 -34.638 1.00 92.31 577 GLY A O 1
ATOM 4345 N N . LEU A 1 578 ? 26.725 0.994 -36.038 1.00 93.19 578 LEU A N 1
ATOM 4346 C CA . LEU A 1 578 ? 27.722 0.628 -35.022 1.00 93.19 578 LEU A CA 1
ATOM 4347 C C . LEU A 1 578 ? 28.026 1.829 -34.096 1.00 93.19 578 LEU A C 1
ATOM 4349 O O . LEU A 1 578 ? 27.907 2.973 -34.530 1.00 93.19 578 LEU A O 1
ATOM 4353 N N . PRO A 1 579 ? 28.423 1.616 -32.825 1.00 93.00 579 PRO A N 1
ATOM 4354 C CA . PRO A 1 579 ? 28.641 0.328 -32.161 1.00 93.00 579 PRO A CA 1
ATOM 4355 C C . PRO A 1 579 ? 27.356 -0.410 -31.758 1.00 93.00 579 PRO A C 1
ATOM 4357 O O . PRO A 1 579 ? 27.437 -1.572 -31.371 1.00 93.00 579 PRO A O 1
ATOM 4360 N N . GLY A 1 580 ? 26.184 0.222 -31.832 1.00 91.81 580 GLY A N 1
ATOM 4361 C CA . GLY A 1 580 ? 24.897 -0.427 -31.588 1.00 91.81 580 GLY A CA 1
ATOM 4362 C C . GLY A 1 580 ? 24.834 -1.069 -30.192 1.00 91.81 580 GLY A C 1
ATOM 4363 O O . GLY A 1 580 ? 25.094 -0.371 -29.203 1.00 91.81 580 GLY A O 1
ATOM 4364 N N . PRO A 1 581 ? 24.493 -2.368 -30.059 1.00 89.38 581 PRO A N 1
ATOM 4365 C CA . PRO A 1 581 ? 24.443 -3.049 -28.759 1.00 89.38 581 PRO A CA 1
ATOM 4366 C C . PRO A 1 581 ? 25.824 -3.143 -28.081 1.00 89.38 581 PRO A C 1
ATOM 4368 O O . PRO A 1 581 ? 25.924 -3.197 -26.856 1.00 89.38 581 PRO A O 1
ATOM 4371 N N . TYR A 1 582 ? 26.924 -3.061 -28.839 1.00 90.25 582 TYR A N 1
ATOM 4372 C CA . TYR A 1 582 ? 28.285 -3.133 -28.297 1.00 90.25 582 TYR A CA 1
ATOM 4373 C C . TYR A 1 582 ? 28.735 -1.846 -27.574 1.00 90.25 582 TYR A C 1
ATOM 4375 O O . TYR A 1 582 ? 29.844 -1.812 -27.031 1.00 90.25 582 TYR A O 1
ATOM 4383 N N . ILE A 1 583 ? 27.904 -0.792 -27.506 1.00 92.50 583 ILE A N 1
ATOM 4384 C CA . ILE A 1 583 ? 28.260 0.524 -26.936 1.00 92.50 583 ILE A CA 1
ATOM 4385 C C . ILE A 1 583 ? 28.879 0.452 -25.528 1.00 92.50 583 ILE A C 1
ATOM 4387 O O . ILE A 1 583 ? 29.842 1.167 -25.249 1.00 92.50 583 ILE A O 1
ATOM 4391 N N . LYS A 1 584 ? 28.403 -0.453 -24.659 1.00 89.75 584 LYS A N 1
ATOM 4392 C CA . LYS A 1 584 ? 28.965 -0.713 -23.314 1.00 89.75 584 LYS A CA 1
ATOM 4393 C C . LYS A 1 584 ? 30.474 -0.986 -23.361 1.00 89.75 584 LYS A C 1
ATOM 4395 O O . LYS A 1 584 ? 31.235 -0.489 -22.528 1.00 89.75 584 LYS A O 1
ATOM 4400 N N . TRP A 1 585 ? 30.907 -1.769 -24.345 1.00 91.06 585 TRP A N 1
ATOM 4401 C CA . TRP A 1 585 ? 32.293 -2.192 -24.520 1.00 91.06 585 TRP A CA 1
ATOM 4402 C C . TRP A 1 585 ? 33.144 -1.118 -25.196 1.00 91.06 585 TRP A C 1
ATOM 4404 O O . TRP A 1 585 ? 34.291 -0.929 -24.792 1.00 91.06 585 TRP A O 1
ATOM 4414 N N . PHE A 1 586 ? 32.574 -0.360 -26.137 1.00 94.75 586 PHE A N 1
ATOM 4415 C CA . PHE A 1 586 ? 33.239 0.796 -26.747 1.00 94.75 586 PHE A CA 1
ATOM 4416 C C . PHE A 1 586 ? 33.492 1.889 -25.699 1.00 94.75 586 PHE A C 1
ATOM 4418 O O . PHE A 1 586 ? 34.644 2.259 -25.481 1.00 94.75 586 PHE A O 1
ATOM 4425 N N . LEU A 1 587 ? 32.462 2.317 -24.957 1.00 94.38 587 LEU A N 1
ATOM 4426 C CA . LEU A 1 587 ? 32.583 3.306 -23.878 1.00 94.38 587 LEU A CA 1
ATOM 4427 C C . LEU A 1 587 ? 33.663 2.913 -22.855 1.00 94.38 587 LEU A C 1
ATOM 4429 O O . LEU A 1 587 ? 34.505 3.733 -22.498 1.00 94.38 587 LEU A O 1
ATOM 4433 N N . LYS A 1 588 ? 33.696 1.640 -22.436 1.00 93.56 588 LYS A N 1
ATOM 4434 C CA . LYS A 1 588 ? 34.702 1.104 -21.499 1.00 93.56 588 LYS A CA 1
ATOM 4435 C C . LYS A 1 588 ? 36.138 1.101 -22.054 1.00 93.56 588 LYS A C 1
ATOM 4437 O O . LYS A 1 588 ? 37.081 0.954 -21.278 1.00 93.56 588 LYS A O 1
ATOM 4442 N N . LYS A 1 589 ? 36.326 1.208 -23.374 1.00 96.00 589 LYS A N 1
ATOM 4443 C CA . LYS A 1 589 ? 37.637 1.127 -24.041 1.00 96.00 589 LYS A CA 1
ATOM 4444 C C . LYS A 1 589 ? 38.160 2.462 -24.561 1.00 96.00 589 LYS A C 1
ATOM 4446 O O . LYS A 1 589 ? 39.370 2.654 -24.510 1.00 96.00 589 LYS A O 1
ATOM 4451 N N . VAL A 1 590 ? 37.290 3.356 -25.032 1.00 95.56 590 VAL A N 1
ATOM 4452 C CA . VAL A 1 590 ? 37.690 4.668 -25.580 1.00 95.56 590 VAL A CA 1
ATOM 4453 C C . VAL A 1 590 ? 37.272 5.858 -24.703 1.00 95.56 590 VAL A C 1
ATOM 4455 O O . VAL A 1 590 ? 37.781 6.959 -24.889 1.00 95.56 590 VAL A O 1
ATOM 4458 N N . GLY A 1 591 ? 36.392 5.650 -23.715 1.00 94.88 591 GLY A N 1
ATOM 4459 C CA . GLY A 1 591 ? 35.841 6.722 -22.880 1.00 94.88 591 GLY A CA 1
ATOM 4460 C C . GLY A 1 591 ? 34.909 7.663 -23.651 1.00 94.88 591 GLY A C 1
ATOM 4461 O O . GLY A 1 591 ? 34.713 7.522 -24.857 1.00 94.88 591 GLY A O 1
ATOM 4462 N N . HIS A 1 592 ? 34.320 8.642 -22.960 1.00 95.88 592 HIS A N 1
ATOM 4463 C CA . HIS A 1 592 ? 33.354 9.561 -23.573 1.00 95.88 592 HIS A CA 1
ATOM 4464 C C . HIS A 1 592 ? 33.943 10.376 -24.732 1.00 95.88 592 HIS A C 1
ATOM 4466 O O . HIS A 1 592 ? 33.399 10.331 -25.832 1.00 95.88 592 HIS A O 1
ATOM 4472 N N . HIS A 1 593 ? 35.082 11.048 -24.527 1.00 95.75 593 HIS A N 1
ATOM 4473 C CA . HIS A 1 593 ? 35.767 11.779 -25.603 1.00 95.75 593 HIS A CA 1
ATOM 4474 C C . HIS A 1 593 ? 36.114 10.867 -26.786 1.00 95.75 593 HIS A C 1
ATOM 4476 O O . HIS A 1 593 ? 35.933 11.256 -27.933 1.00 95.75 593 HIS A O 1
ATOM 4482 N N . GLY A 1 594 ? 36.554 9.629 -26.529 1.00 96.38 594 GLY A N 1
ATOM 4483 C CA . GLY A 1 594 ? 36.890 8.687 -27.591 1.00 96.38 594 GLY A CA 1
ATOM 4484 C C . GLY A 1 594 ? 35.691 8.272 -28.445 1.00 96.38 594 GLY A C 1
ATOM 4485 O O . GLY A 1 594 ? 35.851 8.147 -29.655 1.00 96.38 594 GLY A O 1
ATOM 4486 N N . LEU A 1 595 ? 34.490 8.128 -27.863 1.00 96.56 595 LEU A N 1
ATOM 4487 C CA . LEU A 1 595 ? 33.268 7.860 -28.638 1.00 96.56 595 LEU A CA 1
ATOM 4488 C C . LEU A 1 595 ? 32.989 8.973 -29.655 1.00 96.56 595 LEU A C 1
ATOM 4490 O O . LEU A 1 595 ? 32.659 8.675 -30.799 1.00 96.56 595 LEU A O 1
ATOM 4494 N N . LYS A 1 596 ? 33.173 10.239 -29.257 1.00 96.69 596 LYS A N 1
ATOM 4495 C CA . LYS A 1 596 ? 33.074 11.385 -30.167 1.00 96.69 596 LYS A CA 1
ATOM 4496 C C . LYS A 1 596 ? 34.229 11.381 -31.172 1.00 96.69 596 LYS A C 1
ATOM 4498 O O . LYS A 1 596 ? 33.985 11.457 -32.371 1.00 96.69 596 LYS A O 1
ATOM 4503 N N . SER A 1 597 ? 35.482 11.260 -30.729 1.00 96.62 597 SER A N 1
ATOM 4504 C CA . SER A 1 597 ? 36.652 11.365 -31.618 1.00 96.62 597 SER A CA 1
ATOM 4505 C C . SER A 1 597 ? 36.765 10.257 -32.668 1.00 96.62 597 SER A C 1
ATOM 4507 O O . SER A 1 597 ? 37.441 10.444 -33.676 1.00 96.62 597 SER A O 1
ATOM 4509 N N . MET A 1 598 ? 36.070 9.130 -32.494 1.00 95.38 598 MET A N 1
ATOM 4510 C CA . MET A 1 598 ? 35.907 8.124 -33.551 1.00 95.38 598 MET A CA 1
ATOM 4511 C C . MET A 1 598 ? 35.118 8.635 -34.772 1.00 95.38 598 MET A C 1
ATOM 4513 O O . MET A 1 598 ? 35.254 8.064 -35.852 1.00 95.38 598 MET A O 1
ATOM 4517 N N . LEU A 1 599 ? 34.329 9.703 -34.618 1.00 97.19 599 LEU A N 1
ATOM 4518 C CA . LEU A 1 599 ? 33.480 10.300 -35.656 1.00 97.19 599 LEU A CA 1
ATOM 4519 C C . LEU A 1 599 ? 34.127 11.516 -36.345 1.00 97.19 599 LEU A C 1
ATOM 4521 O O . LEU A 1 599 ? 33.778 11.836 -37.482 1.00 97.19 599 LEU A O 1
ATOM 4525 N N . ASP A 1 600 ? 35.141 12.130 -35.720 1.00 95.06 600 ASP A N 1
ATOM 4526 C CA . ASP A 1 600 ? 35.850 13.315 -36.241 1.00 95.06 600 ASP A CA 1
ATOM 4527 C C . ASP A 1 600 ? 36.433 13.099 -37.658 1.00 95.06 600 ASP A C 1
ATOM 4529 O O . ASP A 1 600 ? 36.555 14.046 -38.435 1.00 95.06 600 ASP A O 1
ATOM 4533 N N . GLY A 1 601 ? 36.769 11.853 -38.024 1.00 94.56 601 GLY A N 1
ATOM 4534 C CA . GLY A 1 601 ? 37.266 11.487 -39.359 1.00 94.56 601 GLY A CA 1
ATOM 4535 C C . GLY A 1 601 ? 36.196 11.367 -40.455 1.00 94.56 601 GLY A C 1
ATOM 4536 O O . GLY A 1 601 ? 36.549 11.325 -41.633 1.00 94.56 601 GLY A O 1
ATOM 4537 N N . PHE A 1 602 ? 34.914 11.316 -40.087 1.00 96.19 602 PHE A N 1
ATOM 4538 C CA . PHE A 1 602 ? 33.777 11.224 -41.012 1.00 96.19 602 PHE A CA 1
ATOM 4539 C C . PHE A 1 602 ? 33.081 12.577 -41.201 1.00 96.19 602 PHE A C 1
ATOM 4541 O O . PHE A 1 602 ? 32.540 12.845 -42.271 1.00 96.19 602 PHE A O 1
ATOM 4548 N N . GLY A 1 603 ? 33.096 13.433 -40.172 1.00 94.50 603 GLY A N 1
ATOM 4549 C CA . GLY A 1 603 ? 32.377 14.713 -40.164 1.00 94.50 603 GLY A CA 1
ATOM 4550 C C . GLY A 1 603 ? 30.859 14.583 -39.984 1.00 94.50 603 GLY A C 1
ATOM 4551 O O . GLY A 1 603 ? 30.164 15.597 -39.976 1.00 94.50 603 GLY A O 1
ATOM 4552 N N . ASP A 1 604 ? 30.366 13.357 -39.815 1.00 97.31 604 ASP A N 1
ATOM 4553 C CA . ASP A 1 604 ? 28.998 13.025 -39.434 1.00 97.31 604 ASP A CA 1
ATOM 4554 C C . ASP A 1 604 ? 28.992 12.508 -37.989 1.00 97.31 604 ASP A C 1
ATOM 4556 O O . ASP A 1 604 ? 29.790 11.647 -37.614 1.00 97.31 604 ASP A O 1
ATOM 4560 N N . TYR A 1 605 ? 28.094 13.074 -37.188 1.00 97.81 605 TYR A N 1
ATOM 4561 C CA . TYR A 1 605 ? 27.944 12.820 -35.758 1.00 97.81 605 TYR A CA 1
ATOM 4562 C C . TYR A 1 605 ? 26.525 12.348 -35.405 1.00 97.81 605 TYR A C 1
ATOM 4564 O O . TYR A 1 605 ? 26.204 12.237 -34.220 1.00 97.81 605 TYR A O 1
ATOM 4572 N N . GLY A 1 606 ? 25.670 12.096 -36.403 1.00 98.25 606 GLY A N 1
ATOM 4573 C CA . GLY A 1 606 ? 24.303 11.631 -36.195 1.00 98.25 606 GLY A CA 1
ATOM 4574 C C . GLY A 1 606 ? 24.259 10.272 -35.495 1.00 98.25 606 GLY A C 1
ATOM 4575 O O . GLY A 1 606 ? 25.122 9.412 -35.697 1.00 98.25 606 GLY A O 1
ATOM 4576 N N . ALA A 1 607 ? 23.268 10.085 -34.627 1.00 98.00 607 ALA A N 1
ATOM 4577 C CA . ALA A 1 607 ? 23.112 8.874 -33.837 1.00 98.00 607 ALA A CA 1
ATOM 4578 C C . ALA A 1 607 ? 21.648 8.533 -33.532 1.00 98.00 607 ALA A C 1
ATOM 4580 O O . ALA A 1 607 ? 20.768 9.394 -33.428 1.00 98.00 607 ALA A O 1
ATOM 4581 N N . GLU A 1 608 ? 21.408 7.245 -33.300 1.00 97.38 608 GLU A N 1
ATOM 4582 C CA . GLU A 1 608 ? 20.146 6.730 -32.783 1.00 97.38 608 GLU A CA 1
ATOM 4583 C C . GLU A 1 608 ? 20.386 5.896 -31.520 1.00 97.38 608 GLU A C 1
ATOM 4585 O O . GLU A 1 608 ? 21.114 4.899 -31.517 1.00 97.38 608 GLU A O 1
ATOM 4590 N N . ALA A 1 609 ? 19.738 6.308 -30.432 1.00 96.25 609 ALA A N 1
ATOM 4591 C CA . ALA A 1 609 ? 19.611 5.511 -29.223 1.00 96.25 609 ALA A CA 1
ATOM 4592 C C . ALA A 1 609 ? 18.365 4.626 -29.333 1.00 96.25 609 ALA A C 1
ATOM 4594 O O . ALA A 1 609 ? 17.292 5.143 -29.647 1.00 96.25 609 ALA A O 1
ATOM 4595 N N . LYS A 1 610 ? 18.467 3.331 -29.013 1.00 95.00 610 LYS A N 1
ATOM 4596 C CA . LYS A 1 610 ? 17.316 2.412 -28.946 1.00 95.00 610 LYS A CA 1
ATOM 4597 C C . LYS A 1 610 ? 17.295 1.619 -27.650 1.00 95.00 610 LYS A C 1
ATOM 4599 O O . LYS A 1 610 ? 18.343 1.197 -27.170 1.00 95.00 610 LYS A O 1
ATOM 4604 N N . THR A 1 611 ? 16.098 1.372 -27.134 1.00 94.50 611 THR A N 1
ATOM 4605 C CA . THR A 1 611 ? 15.828 0.391 -26.082 1.00 94.50 611 THR A CA 1
ATOM 4606 C C . THR A 1 611 ? 14.869 -0.658 -26.628 1.00 94.50 611 THR A C 1
ATOM 4608 O O . THR A 1 611 ? 13.822 -0.309 -27.176 1.00 94.50 611 THR A O 1
ATOM 4611 N N . ILE A 1 612 ? 15.219 -1.930 -26.440 1.00 95.06 612 ILE A N 1
ATOM 4612 C CA . ILE A 1 612 ? 14.334 -3.073 -26.653 1.00 95.06 612 ILE A CA 1
ATOM 4613 C C . ILE A 1 612 ? 13.979 -3.666 -25.288 1.00 95.06 612 ILE A C 1
ATOM 4615 O O . ILE A 1 612 ? 14.861 -4.053 -24.517 1.00 95.06 612 ILE A O 1
ATOM 4619 N N . ILE A 1 613 ? 12.683 -3.759 -25.008 1.00 96.19 613 ILE A N 1
ATOM 4620 C CA . ILE A 1 613 ? 12.130 -4.525 -23.890 1.00 96.19 613 ILE A CA 1
ATOM 4621 C C . ILE A 1 613 ? 11.604 -5.831 -24.480 1.00 96.19 613 ILE A C 1
ATOM 4623 O O . ILE A 1 613 ? 10.791 -5.795 -25.405 1.00 96.19 613 ILE A O 1
ATOM 4627 N N . ALA A 1 614 ? 12.041 -6.972 -23.953 1.00 96.12 614 ALA A N 1
ATOM 4628 C CA . ALA A 1 614 ? 11.422 -8.262 -24.245 1.00 96.12 614 ALA A CA 1
ATOM 4629 C C . ALA A 1 614 ? 10.802 -8.797 -22.952 1.00 96.12 614 ALA A C 1
ATOM 4631 O O . ALA A 1 614 ? 11.489 -8.893 -21.935 1.00 96.12 614 ALA A O 1
ATOM 4632 N N . PHE A 1 615 ? 9.506 -9.097 -23.000 1.00 96.19 615 PHE A N 1
ATOM 4633 C CA . PHE A 1 615 ? 8.657 -9.457 -21.864 1.00 96.19 615 PHE A CA 1
ATOM 4634 C C . PHE A 1 615 ? 7.979 -10.808 -22.093 1.00 96.19 615 PHE A C 1
ATOM 4636 O O . PHE A 1 615 ? 7.636 -11.148 -23.227 1.00 96.19 615 PHE A O 1
ATOM 4643 N N . THR A 1 616 ? 7.733 -11.527 -21.003 1.00 94.00 616 THR A N 1
ATOM 4644 C CA . THR A 1 616 ? 6.867 -12.706 -20.929 1.00 94.00 616 THR A CA 1
ATOM 4645 C C . THR A 1 616 ? 5.923 -12.560 -19.739 1.00 94.00 616 THR A C 1
ATOM 4647 O O . THR A 1 616 ? 6.306 -12.007 -18.706 1.00 94.00 616 THR A O 1
ATOM 4650 N N . ASP A 1 617 ? 4.695 -13.053 -19.867 1.00 88.00 617 ASP A N 1
ATOM 4651 C CA . ASP A 1 617 ? 3.709 -13.074 -18.779 1.00 88.00 617 ASP A CA 1
ATOM 4652 C C . ASP A 1 617 ? 3.874 -14.264 -17.819 1.00 88.00 617 ASP A C 1
ATOM 4654 O O . ASP A 1 617 ? 3.232 -14.300 -16.775 1.00 88.00 617 ASP A O 1
ATOM 4658 N N . GLY A 1 618 ? 4.760 -15.211 -18.140 1.00 86.19 618 GLY A N 1
ATOM 4659 C CA . GLY A 1 618 ? 4.930 -16.467 -17.403 1.00 86.19 618 GLY A CA 1
ATOM 4660 C C . GLY A 1 618 ? 4.014 -17.594 -17.892 1.00 86.19 618 GLY A C 1
ATOM 4661 O O . GLY A 1 618 ? 4.337 -18.757 -17.682 1.00 86.19 618 GLY A O 1
ATOM 4662 N N . GLU A 1 619 ? 2.947 -17.280 -18.633 1.00 83.56 619 GLU A N 1
ATOM 4663 C CA . GLU A 1 619 ? 2.055 -18.254 -19.290 1.00 83.56 619 GLU A CA 1
ATOM 4664 C C . GLU A 1 619 ? 2.550 -18.636 -20.702 1.00 83.56 619 GLU A C 1
ATOM 4666 O O . GLU A 1 619 ? 1.988 -19.500 -21.376 1.00 83.56 619 GLU A O 1
ATOM 4671 N N . GLY A 1 620 ? 3.646 -18.010 -21.148 1.00 79.31 620 GLY A N 1
ATOM 4672 C CA . GLY A 1 620 ? 4.335 -18.285 -22.408 1.00 79.31 620 GLY A CA 1
ATOM 4673 C C . GLY A 1 620 ? 4.059 -17.265 -23.514 1.00 79.31 620 GLY A C 1
ATOM 4674 O O . GLY A 1 620 ? 4.643 -17.389 -24.599 1.00 79.31 620 GLY A O 1
ATOM 4675 N N . ASN A 1 621 ? 3.229 -16.242 -23.270 1.00 87.94 621 ASN A N 1
ATOM 4676 C CA . ASN A 1 621 ? 3.007 -15.174 -24.241 1.00 87.94 621 ASN A CA 1
ATOM 4677 C C . ASN A 1 621 ? 4.146 -14.155 -24.156 1.00 87.94 621 ASN A C 1
ATOM 4679 O O . ASN A 1 621 ? 4.272 -13.394 -23.196 1.00 87.94 621 ASN A O 1
ATOM 4683 N N . ARG A 1 622 ? 4.963 -14.100 -25.210 1.00 94.00 622 ARG A N 1
ATOM 4684 C CA . ARG A 1 622 ? 6.112 -13.190 -25.292 1.00 94.00 622 ARG A CA 1
ATOM 4685 C C . ARG A 1 622 ? 5.790 -11.968 -26.139 1.00 94.00 622 ARG A C 1
ATOM 4687 O O . ARG A 1 622 ? 5.127 -12.074 -27.171 1.00 94.00 622 ARG A O 1
ATOM 4694 N N . ARG A 1 623 ? 6.286 -10.802 -25.727 1.00 93.94 623 ARG A N 1
ATOM 4695 C CA . ARG A 1 623 ? 6.114 -9.521 -26.431 1.00 93.94 623 ARG A CA 1
ATOM 4696 C C . ARG A 1 623 ? 7.439 -8.769 -26.502 1.00 93.94 623 ARG A C 1
ATOM 4698 O O . ARG A 1 623 ? 8.268 -8.873 -25.601 1.00 93.94 623 ARG A O 1
ATOM 4705 N N . ILE A 1 624 ? 7.621 -7.993 -27.568 1.00 95.25 624 ILE A N 1
ATOM 4706 C CA . ILE A 1 624 ? 8.754 -7.076 -27.734 1.00 95.25 624 ILE A CA 1
ATOM 4707 C C . ILE A 1 624 ? 8.209 -5.656 -27.883 1.00 95.25 624 ILE A C 1
ATOM 4709 O O . ILE A 1 624 ? 7.252 -5.435 -28.625 1.00 95.25 624 ILE A O 1
ATOM 4713 N N . VAL A 1 625 ? 8.842 -4.701 -27.204 1.00 95.81 625 VAL A N 1
ATOM 4714 C CA . VAL A 1 625 ? 8.574 -3.265 -27.324 1.00 95.81 625 VAL A CA 1
ATOM 4715 C C . VAL A 1 625 ? 9.874 -2.546 -27.673 1.00 95.81 625 VAL A C 1
ATOM 4717 O O . VAL A 1 625 ? 10.917 -2.818 -27.082 1.00 95.81 625 VAL A O 1
ATOM 4720 N N . GLU A 1 626 ? 9.817 -1.630 -28.637 1.00 95.62 626 GLU A N 1
ATOM 4721 C CA . GLU A 1 626 ? 10.941 -0.795 -29.069 1.00 95.62 626 GLU A CA 1
ATOM 4722 C C . GLU A 1 626 ? 10.631 0.676 -28.783 1.00 95.62 626 GLU A C 1
ATOM 4724 O O . GLU A 1 626 ? 9.513 1.142 -28.994 1.00 95.62 626 GLU A O 1
ATOM 4729 N N . GLY A 1 627 ? 11.640 1.421 -28.341 1.00 96.06 627 GLY A N 1
ATOM 4730 C CA . GLY A 1 627 ? 11.616 2.878 -28.318 1.00 96.06 627 GLY A CA 1
ATOM 4731 C C . GLY A 1 627 ? 12.965 3.418 -28.768 1.00 96.06 627 GLY A C 1
ATOM 4732 O O . GLY A 1 627 ? 14.001 2.970 -28.273 1.00 96.06 627 GLY A O 1
ATOM 4733 N N . SER A 1 628 ? 12.966 4.380 -29.692 1.00 96.19 628 SER A N 1
ATOM 4734 C CA . SER A 1 628 ? 14.188 5.036 -30.161 1.00 96.19 628 SER A CA 1
ATOM 4735 C C . SER A 1 628 ? 14.118 6.556 -30.080 1.00 96.19 628 SER A C 1
ATOM 4737 O O . SER A 1 628 ? 13.032 7.138 -30.050 1.00 96.19 628 SER A O 1
ATOM 4739 N N . THR A 1 629 ? 15.286 7.194 -30.006 1.00 97.50 629 THR A N 1
ATOM 4740 C CA . THR A 1 629 ? 15.451 8.653 -29.984 1.00 97.50 629 THR A CA 1
ATOM 4741 C C . THR A 1 629 ? 16.617 9.056 -30.870 1.00 97.50 629 THR A C 1
ATOM 4743 O O . THR A 1 629 ? 17.691 8.452 -30.800 1.00 97.50 629 THR A O 1
ATOM 4746 N N . ARG A 1 630 ? 16.409 10.099 -31.676 1.00 97.75 630 ARG A N 1
ATOM 4747 C CA . ARG A 1 630 ? 17.435 10.696 -32.537 1.00 97.75 630 ARG A CA 1
ATOM 4748 C C . ARG A 1 630 ? 18.250 11.750 -31.791 1.00 97.75 630 ARG A C 1
ATOM 4750 O O . ARG A 1 630 ? 17.742 12.465 -30.922 1.00 97.75 630 ARG A O 1
ATOM 4757 N N . GLY A 1 631 ? 19.526 11.835 -32.137 1.00 97.50 631 GLY A N 1
ATOM 4758 C CA . GLY A 1 631 ? 20.457 12.768 -31.526 1.00 97.50 631 GLY A CA 1
ATOM 4759 C C . GLY A 1 631 ? 21.774 12.878 -32.281 1.00 97.50 631 GLY A C 1
ATOM 4760 O O . GLY A 1 631 ? 21.984 12.220 -33.297 1.00 97.50 631 GLY A O 1
ATOM 4761 N N . THR A 1 632 ? 22.670 13.683 -31.725 1.00 98.00 632 THR A N 1
ATOM 4762 C CA . THR A 1 632 ? 24.015 13.942 -32.245 1.00 98.00 632 THR A CA 1
ATOM 4763 C C . THR A 1 632 ? 25.052 13.656 -31.155 1.00 98.00 632 THR A C 1
ATOM 4765 O O . THR A 1 632 ? 24.816 13.918 -29.972 1.00 98.00 632 THR A O 1
ATOM 4768 N N . ILE A 1 633 ? 26.209 13.111 -31.534 1.00 98.25 633 ILE A N 1
ATOM 4769 C CA . ILE A 1 633 ? 27.326 12.847 -30.623 1.00 98.25 633 ILE A CA 1
ATOM 4770 C C . ILE A 1 633 ? 28.178 14.106 -30.442 1.00 98.25 633 ILE A C 1
ATOM 4772 O O . ILE A 1 633 ? 28.710 14.663 -31.399 1.00 98.25 633 ILE A O 1
ATOM 4776 N N . VAL A 1 634 ? 28.325 14.542 -29.192 1.00 97.62 634 VAL A N 1
ATOM 4777 C CA . VAL A 1 634 ? 29.041 15.763 -28.797 1.00 97.62 634 VAL A CA 1
ATOM 4778 C C . VAL A 1 634 ? 30.171 15.469 -27.807 1.00 97.62 634 VAL A C 1
ATOM 4780 O O . VAL A 1 634 ? 30.252 14.382 -27.235 1.00 97.62 634 VAL A O 1
ATOM 4783 N N . GLU A 1 635 ? 31.048 16.451 -27.581 1.00 96.56 635 GLU A N 1
ATOM 4784 C CA . GLU A 1 635 ? 32.000 16.402 -26.462 1.00 96.56 635 GLU A CA 1
ATOM 4785 C C . GLU A 1 635 ? 31.240 16.267 -25.123 1.00 96.56 635 GLU A C 1
ATOM 4787 O O . GLU A 1 635 ? 30.185 16.890 -24.958 1.00 96.56 635 GLU A O 1
ATOM 4792 N N . PRO A 1 636 ? 31.741 15.465 -24.164 1.00 95.56 636 PRO A N 1
ATOM 4793 C CA . PRO A 1 636 ? 31.000 15.105 -22.961 1.00 95.56 636 PRO A CA 1
ATOM 4794 C C . PRO A 1 636 ? 30.649 16.288 -22.061 1.00 95.56 636 PRO A C 1
ATOM 4796 O O . PRO A 1 636 ? 31.515 17.068 -21.664 1.00 95.56 636 PRO A O 1
ATOM 4799 N N . ARG A 1 637 ? 29.380 16.347 -21.646 1.00 94.25 637 ARG A N 1
ATOM 4800 C CA . ARG A 1 637 ? 28.859 17.322 -20.675 1.00 94.25 637 ARG A CA 1
ATOM 4801 C C . ARG A 1 637 ? 28.340 16.614 -19.421 1.00 94.25 637 ARG A C 1
ATOM 4803 O O . ARG A 1 637 ? 27.800 15.512 -19.509 1.00 94.25 637 ARG A O 1
ATOM 4810 N N . ASN A 1 638 ? 28.549 17.212 -18.246 1.00 85.81 638 ASN A N 1
ATOM 4811 C CA . ASN A 1 638 ? 28.175 16.676 -16.921 1.00 85.81 638 ASN A CA 1
ATOM 4812 C C . ASN A 1 638 ? 28.627 15.222 -16.630 1.00 85.81 638 ASN A C 1
ATOM 4814 O O . ASN A 1 638 ? 27.951 14.485 -15.911 1.00 85.81 638 ASN A O 1
ATOM 4818 N N . ALA A 1 639 ? 29.770 14.788 -17.174 1.00 77.38 639 ALA A N 1
ATOM 4819 C CA . ALA A 1 639 ? 30.183 13.380 -17.136 1.00 77.38 639 ALA A CA 1
ATOM 4820 C C . ALA A 1 639 ? 30.309 12.788 -15.717 1.00 77.38 639 ALA A C 1
ATOM 4822 O O . ALA A 1 639 ? 29.899 11.650 -15.494 1.00 77.38 639 ALA A O 1
ATOM 4823 N N . GLU A 1 640 ? 30.803 13.567 -14.752 1.00 72.94 640 GLU A N 1
ATOM 4824 C CA . GLU A 1 640 ? 31.064 13.126 -13.370 1.00 72.94 640 GLU A CA 1
ATOM 4825 C C . GLU A 1 640 ? 29.806 12.718 -12.581 1.00 72.94 640 GLU A C 1
ATOM 4827 O O . GLU A 1 640 ? 29.915 12.003 -11.589 1.00 72.94 640 GLU A O 1
ATOM 4832 N N . GLN A 1 641 ? 28.614 13.145 -13.015 1.00 63.88 641 GLN A N 1
ATOM 4833 C CA . GLN A 1 641 ? 27.334 12.900 -12.329 1.00 63.88 641 GLN A CA 1
ATOM 4834 C C . GLN A 1 641 ? 26.396 11.973 -13.126 1.00 63.88 641 GLN A C 1
ATOM 4836 O O . GLN A 1 641 ? 25.212 11.860 -12.820 1.00 63.88 641 GLN A O 1
ATOM 4841 N N . SER A 1 642 ? 26.911 11.328 -14.177 1.00 70.50 642 SER A N 1
ATOM 4842 C CA . SER A 1 642 ? 26.112 10.680 -15.224 1.00 70.50 642 SER A CA 1
ATOM 4843 C C . SER A 1 642 ? 26.242 9.153 -15.258 1.00 70.50 642 SER A C 1
ATOM 4845 O O . SER A 1 642 ? 27.193 8.578 -14.725 1.00 70.50 642 SER A O 1
ATOM 4847 N N . PHE A 1 643 ? 25.311 8.485 -15.949 1.00 73.62 643 PHE A N 1
ATOM 4848 C CA . PHE A 1 643 ? 25.394 7.052 -16.227 1.00 73.62 643 PHE A CA 1
ATOM 4849 C C . PHE A 1 643 ? 25.702 6.765 -17.706 1.00 73.62 643 PHE A C 1
ATOM 4851 O O . PHE A 1 643 ? 25.112 7.344 -18.616 1.00 73.62 643 PHE A O 1
ATOM 4858 N N . GLY A 1 644 ? 26.583 5.792 -17.955 1.00 87.56 644 GLY A N 1
ATOM 4859 C CA . GLY A 1 644 ? 26.830 5.269 -19.298 1.00 87.56 644 GLY A CA 1
ATOM 4860 C C . GLY A 1 644 ? 27.297 6.344 -20.283 1.00 87.56 644 GLY A C 1
ATOM 4861 O O . GLY A 1 644 ? 28.234 7.089 -20.004 1.00 87.56 644 GLY A O 1
ATOM 4862 N N . TRP A 1 645 ? 26.669 6.393 -21.456 1.00 93.44 645 TRP A N 1
ATOM 4863 C CA . TRP A 1 645 ? 26.990 7.321 -22.546 1.00 93.44 645 TRP A CA 1
ATOM 4864 C C . TRP A 1 645 ? 26.118 8.593 -22.552 1.00 93.44 645 TRP A C 1
ATOM 4866 O O . TRP A 1 645 ? 26.266 9.417 -23.454 1.00 93.44 645 TRP A O 1
ATOM 4876 N N . ASP A 1 646 ? 25.276 8.801 -21.529 1.00 93.75 646 ASP A N 1
ATOM 4877 C CA . ASP A 1 646 ? 24.435 10.000 -21.373 1.00 93.75 646 ASP A CA 1
ATOM 4878 C C . ASP A 1 646 ? 25.183 11.349 -21.588 1.00 93.75 646 ASP A C 1
ATOM 4880 O O . ASP A 1 646 ? 24.555 12.264 -22.121 1.00 93.75 646 ASP A O 1
ATOM 4884 N N . PRO A 1 647 ? 26.490 11.509 -21.255 1.00 95.94 647 PRO A N 1
ATOM 4885 C CA . PRO A 1 647 ? 27.254 12.744 -21.502 1.00 95.94 647 PRO A CA 1
ATOM 4886 C C . PRO A 1 647 ? 27.474 13.159 -22.946 1.00 95.94 647 PRO A C 1
ATOM 4888 O O . PRO A 1 647 ? 27.731 14.337 -23.178 1.00 95.94 647 PRO A O 1
ATOM 4891 N N . VAL A 1 648 ? 27.465 12.213 -23.887 1.00 97.00 648 VAL A N 1
ATOM 4892 C CA . VAL A 1 648 ? 27.850 12.474 -25.287 1.00 97.00 648 VAL A CA 1
ATOM 4893 C C . VAL A 1 648 ? 26.668 12.453 -26.242 1.00 97.00 648 VAL A C 1
ATOM 4895 O O . VAL A 1 648 ? 26.796 12.943 -27.355 1.00 97.00 648 VAL A O 1
ATOM 4898 N N . PHE A 1 649 ? 25.512 11.927 -25.832 1.00 97.56 649 PHE A N 1
ATOM 4899 C CA . PHE A 1 649 ? 24.312 11.910 -26.665 1.00 97.56 649 PHE A CA 1
ATOM 4900 C C . PHE A 1 649 ? 23.478 13.176 -26.445 1.00 97.56 649 PHE A C 1
ATOM 4902 O O . PHE A 1 649 ? 22.779 13.301 -25.437 1.00 97.56 649 PHE A O 1
ATOM 4909 N N . GLN A 1 650 ? 23.552 14.114 -27.391 1.00 97.56 650 GLN A N 1
ATOM 4910 C CA . GLN A 1 650 ? 22.707 15.303 -27.450 1.00 97.56 650 GLN A CA 1
ATOM 4911 C C . GLN A 1 650 ? 21.356 14.950 -28.083 1.00 97.56 650 GLN A C 1
ATOM 4913 O O . GLN A 1 650 ? 21.309 14.489 -29.220 1.00 97.56 650 GLN A O 1
ATOM 4918 N N . CYS A 1 651 ? 20.253 15.185 -27.372 1.00 96.75 651 CYS A N 1
ATOM 4919 C CA . CYS A 1 651 ? 18.908 14.892 -27.868 1.00 96.75 651 CYS A CA 1
ATOM 4920 C C . CYS A 1 651 ? 18.471 15.910 -28.931 1.00 96.75 651 CYS A C 1
ATOM 4922 O O . CYS A 1 651 ? 18.623 17.120 -28.745 1.00 96.75 651 CYS A O 1
ATOM 4924 N N . GLU A 1 652 ? 17.870 15.435 -30.024 1.00 96.06 652 GLU A N 1
ATOM 4925 C CA . GLU A 1 652 ? 17.311 16.296 -31.075 1.00 96.06 652 GLU A CA 1
ATOM 4926 C C . GLU A 1 652 ? 15.798 16.536 -30.944 1.00 96.06 652 GLU A C 1
ATOM 4928 O O . GLU A 1 652 ? 15.230 17.303 -31.725 1.00 96.06 652 GLU A O 1
ATOM 4933 N N . GLU A 1 653 ? 15.150 15.921 -29.956 1.00 92.75 653 GLU A N 1
ATOM 4934 C CA . GLU A 1 653 ? 13.695 15.875 -29.795 1.00 92.75 653 GLU A CA 1
ATOM 4935 C C . GLU A 1 653 ? 13.190 16.609 -28.540 1.00 92.75 653 GLU A C 1
ATOM 4937 O O . GLU A 1 653 ? 13.845 16.616 -27.495 1.00 92.75 653 GLU A O 1
ATOM 4942 N N . GLY A 1 654 ? 11.970 17.152 -28.637 1.00 91.00 654 GLY A N 1
ATOM 4943 C CA . GLY A 1 654 ? 11.233 17.775 -27.532 1.00 91.00 654 GLY A CA 1
ATOM 4944 C C . GLY A 1 654 ? 11.809 19.105 -27.033 1.00 91.00 654 GLY A C 1
ATOM 4945 O O . GLY A 1 654 ? 12.732 19.672 -27.616 1.00 91.00 654 GLY A O 1
ATOM 4946 N N . ASP A 1 655 ? 11.268 19.591 -25.914 1.00 90.88 655 ASP A N 1
ATOM 4947 C CA . ASP A 1 655 ? 11.644 20.880 -25.301 1.00 90.88 655 ASP A CA 1
ATOM 4948 C C . ASP A 1 655 ? 13.084 20.903 -24.750 1.00 90.88 655 ASP A C 1
ATOM 4950 O O . ASP A 1 655 ? 13.618 21.960 -24.424 1.00 90.88 655 ASP A O 1
ATOM 4954 N N . VAL A 1 656 ? 13.721 19.731 -24.658 1.00 92.31 656 VAL A N 1
ATOM 4955 C CA . VAL A 1 656 ? 15.109 19.525 -24.208 1.00 92.31 656 VAL A CA 1
ATOM 4956 C C . VAL A 1 656 ? 16.090 19.337 -25.376 1.00 92.31 656 VAL A C 1
ATOM 4958 O O . VAL A 1 656 ? 17.216 18.871 -25.187 1.00 92.31 656 VAL A O 1
ATOM 4961 N N . LYS A 1 657 ? 15.681 19.690 -26.603 1.00 95.00 657 LYS A N 1
ATOM 4962 C CA . LYS A 1 657 ? 16.540 19.659 -27.794 1.00 95.00 657 LYS A CA 1
ATOM 4963 C C . LYS A 1 657 ? 17.832 20.453 -27.562 1.00 95.00 657 LYS A C 1
ATOM 4965 O O . LYS A 1 657 ? 17.801 21.620 -27.186 1.00 95.00 657 LYS A O 1
ATOM 4970 N N . GLY A 1 658 ? 18.974 19.827 -27.838 1.00 94.94 658 GLY A N 1
ATOM 4971 C CA . GLY A 1 658 ? 20.303 20.409 -27.625 1.00 94.94 658 GLY A CA 1
ATOM 4972 C C . GLY A 1 658 ? 20.926 20.094 -26.257 1.00 94.94 658 GLY A C 1
ATOM 4973 O O . GLY A 1 658 ? 22.140 20.266 -26.093 1.00 94.94 658 GLY A O 1
ATOM 4974 N N . MET A 1 659 ? 20.157 19.559 -25.306 1.00 95.94 659 MET A N 1
ATOM 4975 C CA . MET A 1 659 ? 20.691 19.030 -24.048 1.00 95.94 659 MET A CA 1
ATOM 4976 C C . MET A 1 659 ? 21.234 17.607 -24.243 1.00 95.94 659 MET A C 1
ATOM 4978 O O . MET A 1 659 ? 20.689 16.834 -25.036 1.00 95.94 659 MET A O 1
ATOM 4982 N N . THR A 1 660 ? 22.293 17.234 -23.526 1.00 96.31 660 THR A N 1
ATOM 4983 C CA . THR A 1 660 ? 22.666 15.817 -23.362 1.00 96.31 660 THR A CA 1
ATOM 4984 C C . THR A 1 660 ? 21.760 15.138 -22.338 1.00 96.31 660 THR A C 1
ATOM 4986 O O . THR A 1 660 ? 21.188 15.805 -21.477 1.00 96.31 660 THR A O 1
ATOM 4989 N N . TYR A 1 661 ? 21.626 13.807 -22.375 1.00 94.19 661 TYR A N 1
ATOM 4990 C CA . TYR A 1 661 ? 20.860 13.094 -21.336 1.00 94.19 661 TYR A CA 1
ATOM 4991 C C . TYR A 1 661 ? 21.414 13.345 -19.915 1.00 94.19 661 TYR A C 1
ATOM 4993 O O . TYR A 1 661 ? 20.650 13.303 -18.957 1.00 94.19 661 TYR A O 1
ATOM 5001 N N . SER A 1 662 ? 22.706 13.670 -19.780 1.00 93.00 662 SER A N 1
ATOM 5002 C CA . SER A 1 662 ? 23.365 14.075 -18.524 1.00 93.00 662 SER A CA 1
ATOM 5003 C C . SER A 1 662 ? 23.035 15.496 -18.026 1.00 93.00 662 SER A C 1
ATOM 5005 O O . SER A 1 662 ? 23.450 15.880 -16.932 1.00 93.00 662 SER A O 1
ATOM 5007 N N . GLU A 1 663 ? 22.335 16.304 -18.822 1.00 93.50 663 GLU A N 1
ATOM 5008 C CA . GLU A 1 663 ? 21.874 17.651 -18.452 1.00 93.50 663 GLU A CA 1
ATOM 5009 C C . GLU A 1 663 ? 20.385 17.670 -18.063 1.00 93.50 663 GLU A C 1
ATOM 5011 O O . GLU A 1 663 ? 19.886 18.694 -17.601 1.00 93.50 663 GLU A O 1
ATOM 5016 N N . MET A 1 664 ? 19.670 16.556 -18.251 1.00 91.75 664 MET A N 1
ATOM 5017 C CA . MET A 1 664 ? 18.229 16.437 -18.013 1.00 91.75 664 MET A CA 1
ATOM 5018 C C . MET A 1 664 ? 17.913 15.902 -16.611 1.00 91.75 664 MET A C 1
ATOM 5020 O O . MET A 1 664 ? 18.617 15.039 -16.087 1.00 91.75 664 MET A O 1
ATOM 5024 N N . SER A 1 665 ? 16.783 16.325 -16.039 1.00 88.50 665 SER A N 1
ATOM 5025 C CA . SER A 1 665 ? 16.165 15.613 -14.912 1.00 88.50 665 SER A CA 1
ATOM 5026 C C . SER A 1 665 ? 15.646 14.232 -15.348 1.00 88.50 665 SER A C 1
ATOM 5028 O O . SER A 1 665 ? 15.432 13.984 -16.537 1.00 88.50 665 SER A O 1
ATOM 5030 N N . VAL A 1 666 ? 15.378 13.330 -14.396 1.00 82.94 666 VAL A N 1
ATOM 5031 C CA . VAL A 1 666 ? 14.807 11.999 -14.694 1.00 82.94 666 VAL A CA 1
ATOM 5032 C C . VAL A 1 666 ? 13.446 12.130 -15.389 1.00 82.94 666 VAL A C 1
ATOM 5034 O O . VAL A 1 666 ? 13.153 11.421 -16.346 1.00 82.94 666 VAL A O 1
ATOM 5037 N N . GLU A 1 667 ? 12.631 13.091 -14.961 1.00 85.31 667 GLU A N 1
ATOM 5038 C CA . GLU A 1 667 ? 11.302 13.388 -15.500 1.00 85.31 667 GLU A CA 1
ATOM 5039 C C . GLU A 1 667 ? 11.372 13.994 -16.911 1.00 85.31 667 GLU A C 1
ATOM 5041 O O . GLU A 1 667 ? 10.516 13.712 -17.751 1.00 85.31 667 GLU A O 1
ATOM 5046 N N . GLN A 1 668 ? 12.396 14.807 -17.194 1.00 91.06 668 GLN A N 1
ATOM 5047 C CA . GLN A 1 668 ? 12.687 15.312 -18.538 1.00 91.06 668 GLN A CA 1
ATOM 5048 C C . GLN A 1 668 ? 13.180 14.188 -19.458 1.00 91.06 668 GLN A C 1
ATOM 5050 O O . GLN A 1 668 ? 12.614 13.985 -20.535 1.00 91.06 668 GLN A O 1
ATOM 5055 N N . LYS A 1 669 ? 14.182 13.416 -19.013 1.00 90.25 669 LYS A N 1
ATOM 5056 C CA . LYS A 1 669 ? 14.752 12.288 -19.759 1.00 90.25 669 LYS A CA 1
ATOM 5057 C C . LYS A 1 669 ? 13.669 11.267 -20.099 1.00 90.25 669 LYS A C 1
ATOM 5059 O O . LYS A 1 669 ? 13.515 10.930 -21.269 1.00 90.25 669 LYS A O 1
ATOM 5064 N N . ASN A 1 670 ? 12.846 10.858 -19.133 1.00 88.56 670 ASN A N 1
ATOM 5065 C CA . ASN A 1 670 ? 11.777 9.878 -19.348 1.00 88.56 670 ASN A CA 1
ATOM 5066 C C . ASN A 1 670 ? 10.738 10.315 -20.391 1.00 88.56 670 ASN A C 1
ATOM 5068 O O . ASN A 1 670 ? 10.157 9.455 -21.052 1.00 88.56 670 ASN A O 1
ATOM 5072 N N . LYS A 1 671 ? 10.509 11.617 -20.609 1.00 91.19 671 LYS A N 1
ATOM 5073 C CA . LYS A 1 671 ? 9.610 12.082 -21.681 1.00 91.19 671 LYS A CA 1
ATOM 5074 C C . LYS A 1 671 ? 10.179 11.790 -23.073 1.00 91.19 671 LYS A C 1
ATOM 5076 O O . LYS A 1 671 ? 9.448 11.269 -23.914 1.00 91.19 671 LYS A O 1
ATOM 5081 N N . VAL A 1 672 ? 11.463 12.065 -23.313 1.00 93.56 672 VAL A N 1
ATOM 5082 C CA . VAL A 1 672 ? 12.066 12.010 -24.663 1.00 93.56 672 VAL A CA 1
ATOM 5083 C C . VAL A 1 672 ? 12.951 10.791 -24.939 1.00 93.56 672 VAL A C 1
ATOM 5085 O O . VAL A 1 672 ? 13.228 10.512 -26.104 1.00 93.56 672 VAL A O 1
ATOM 5088 N N . SER A 1 673 ? 13.422 10.069 -23.920 1.00 93.81 673 SER A N 1
ATOM 5089 C CA . SER A 1 673 ? 14.432 9.020 -24.092 1.00 93.81 673 SER A CA 1
ATOM 5090 C C . SER A 1 673 ? 13.870 7.749 -24.730 1.00 93.81 673 SER A C 1
ATOM 5092 O O . SER A 1 673 ? 12.732 7.354 -24.493 1.00 93.81 673 SER A O 1
ATOM 5094 N N . HIS A 1 674 ? 14.719 7.076 -25.505 1.00 94.50 674 HIS A N 1
ATOM 5095 C CA . HIS A 1 674 ? 14.548 5.718 -26.024 1.00 94.50 674 HIS A CA 1
ATOM 5096 C C . HIS A 1 674 ? 13.933 4.748 -24.992 1.00 94.50 674 HIS A C 1
ATOM 5098 O O . HIS A 1 674 ? 12.881 4.161 -25.250 1.00 94.50 674 HIS A O 1
ATOM 5104 N N . ARG A 1 675 ? 14.512 4.676 -23.782 1.00 93.00 675 ARG A N 1
ATOM 5105 C CA . ARG A 1 675 ? 13.972 3.917 -22.642 1.00 93.00 675 ARG A CA 1
ATOM 5106 C C . ARG A 1 675 ? 12.581 4.405 -22.235 1.00 93.00 675 ARG A C 1
ATOM 5108 O O . ARG A 1 675 ? 11.652 3.607 -22.197 1.00 93.00 675 ARG A O 1
ATOM 5115 N N . GLY A 1 676 ? 12.404 5.699 -21.969 1.00 92.31 676 GLY A N 1
ATOM 5116 C CA . GLY A 1 676 ? 11.122 6.256 -21.523 1.00 92.31 676 GLY A CA 1
ATOM 5117 C C . GLY A 1 676 ? 9.982 6.081 -22.537 1.00 92.31 676 GLY A C 1
ATOM 5118 O O . GLY A 1 676 ? 8.838 5.854 -22.145 1.00 92.31 676 GLY A O 1
ATOM 5119 N N . LYS A 1 677 ? 10.293 6.118 -23.839 1.00 94.75 677 LYS A N 1
ATOM 5120 C CA . LYS A 1 677 ? 9.382 5.770 -24.940 1.00 94.75 677 LYS A CA 1
ATOM 5121 C C . LYS A 1 677 ? 9.006 4.286 -24.903 1.00 94.75 677 LYS A C 1
ATOM 5123 O O . LYS A 1 677 ? 7.819 3.980 -24.856 1.00 94.75 677 LYS A O 1
ATOM 5128 N N . ALA A 1 678 ? 9.993 3.385 -24.854 1.00 95.44 678 ALA A N 1
ATOM 5129 C CA . ALA A 1 678 ? 9.752 1.942 -24.783 1.00 95.44 678 ALA A CA 1
ATOM 5130 C C . ALA A 1 678 ? 8.895 1.573 -23.558 1.00 95.44 678 ALA A C 1
ATOM 5132 O O . ALA A 1 678 ? 7.915 0.845 -23.681 1.00 95.44 678 ALA A O 1
ATOM 5133 N N . PHE A 1 679 ? 9.199 2.144 -22.388 1.00 93.56 679 PHE A N 1
ATOM 5134 C CA . PHE A 1 679 ? 8.426 1.903 -21.171 1.00 93.56 679 PHE A CA 1
ATOM 5135 C C . PHE A 1 679 ? 6.998 2.454 -21.243 1.00 93.56 679 PHE A C 1
ATOM 5137 O O . PHE A 1 679 ? 6.089 1.780 -20.772 1.00 93.56 679 PHE A O 1
ATOM 5144 N N . ARG A 1 680 ? 6.755 3.609 -21.884 1.00 91.25 680 ARG A N 1
ATOM 5145 C CA . ARG A 1 680 ? 5.385 4.118 -22.096 1.00 91.25 680 ARG A CA 1
ATOM 5146 C C . ARG A 1 680 ? 4.519 3.226 -22.978 1.00 91.25 680 ARG A C 1
ATOM 5148 O O . ARG A 1 680 ? 3.311 3.204 -22.777 1.00 91.25 680 ARG A O 1
ATOM 5155 N N . GLU A 1 681 ? 5.097 2.516 -23.940 1.00 93.38 681 GLU A N 1
ATOM 5156 C CA . GLU A 1 681 ? 4.352 1.537 -24.740 1.00 93.38 681 GLU A CA 1
ATOM 5157 C C . GLU A 1 681 ? 4.221 0.189 -24.011 1.00 93.38 681 GLU A C 1
ATOM 5159 O O . GLU A 1 681 ? 3.187 -0.466 -24.111 1.00 93.38 681 GLU A O 1
ATOM 5164 N N . PHE A 1 682 ? 5.218 -0.193 -23.206 1.00 93.44 682 PHE A N 1
ATOM 5165 C CA . PHE A 1 682 ? 5.191 -1.409 -22.390 1.00 93.44 682 PHE A CA 1
ATOM 5166 C C . PHE A 1 682 ? 4.145 -1.360 -21.265 1.00 93.44 682 PHE A C 1
ATOM 5168 O O . PHE A 1 682 ? 3.408 -2.328 -21.092 1.00 93.44 682 PHE A O 1
ATOM 5175 N N . VAL A 1 683 ? 4.000 -0.239 -20.545 1.00 89.75 683 VAL A N 1
ATOM 5176 C CA . VAL A 1 683 ? 3.005 -0.140 -19.455 1.00 89.75 683 VAL A CA 1
ATOM 5177 C C . VAL A 1 683 ? 1.553 -0.232 -19.937 1.00 89.75 683 VAL A C 1
ATOM 5179 O O . VAL A 1 683 ? 0.696 -0.627 -19.160 1.00 89.75 683 VAL A O 1
ATOM 5182 N N . LYS A 1 684 ? 1.265 0.028 -21.222 1.00 86.75 684 LYS A N 1
ATOM 5183 C CA . LYS A 1 684 ? -0.075 -0.166 -21.824 1.00 86.75 684 LYS A CA 1
ATOM 5184 C C . LYS A 1 684 ? -0.470 -1.640 -21.991 1.00 86.75 684 LYS A C 1
ATOM 5186 O O . LYS A 1 684 ? -1.542 -1.931 -22.514 1.00 86.75 684 LYS A O 1
ATOM 5191 N N . MET A 1 685 ? 0.410 -2.575 -21.630 1.00 81.50 685 MET A N 1
ATOM 5192 C CA . MET A 1 685 ? 0.131 -4.014 -21.637 1.00 81.50 685 MET A CA 1
ATOM 5193 C C . MET A 1 685 ? -0.447 -4.521 -20.307 1.00 81.50 685 MET A C 1
ATOM 5195 O O . MET A 1 685 ? -0.745 -5.714 -20.207 1.00 81.50 685 MET A O 1
ATOM 5199 N N . PHE A 1 686 ? -0.581 -3.639 -19.311 1.00 75.50 686 PHE A N 1
ATOM 5200 C CA . PHE A 1 686 ? -0.985 -3.948 -17.942 1.00 75.50 686 PHE A CA 1
ATOM 5201 C C . PHE A 1 686 ? -2.375 -3.409 -17.633 1.00 75.50 686 PHE A C 1
ATOM 5203 O O . PHE A 1 686 ? -3.135 -4.247 -17.091 1.00 75.50 686 PHE A O 1
#

Organism: NCBI:txid722753

InterPro domains:
  IPR002637 RdgB/HAM1 [PF01725] (506-684)
  IPR002637 RdgB/HAM1 [PTHR11067] (502-686)
  IPR023214 HAD superfamily [G3DSA:3.40.50.1000] (224-490)
  IPR029001 Inosine triphosphate pyrophosphatase-like [G3DSA:3.90.950.10] (497-686)
  IPR029001 Inosine triphosphate pyrophosphatase-like [SSF52972] (503-685)
  IPR036412 HAD-like superfamily [SSF56784] (222-496)